Protein AF-A0A947J7M3-F1 (afdb_monomer)

Sequence (467 aa):
MDGGLQTAEGANPSGQKDSAFKQLNHLAPIAENAASSAPDEDNDAKPGGEIEKSFVCREAVLNHEQRVAGYEFRLNKAKRNRIRHSADTIHRLYDEVLVRNVLKMNIDRLLGHRMAFIPVSIYSLNNALIEQLPASNTVLVLECSEECTADLCKDAQSILPRLQALRNLGFRIGLSNYLEKPEMQPFLDLAEYMLIDVSDRPLPDITTEVNAISRNAFSKKLVAQDIESLEMLQVCKKLPFSFFQGSFVTRREKWEKPRADTGRLKVLEIMNQVRRNAEIAEIAALFRQDPILSYKILRYINSPAGGLSKPAATLEQALLILGQQQLYRWLTLLLFVSGNVEELDAALMENALVRARLTELLGTEKMGAAQKEDLFVTGMFSLLDVLLRVPMDQTLETLNLPEKVTQALIAREGPLAPYLELAIACEEFDAKKIAHLSSLLDLDVDRVNINHIDALVWAQNLDAAPA

Nearest PDB structures (foldseek):
  1gvf-assembly1_B-2  TM=5.377E-01  e=4.661E-01  Escherichia coli
  3t78-assembly1_A  TM=4.432E-01  e=7.867E-01  Mycobacterium tuberculosis
  1g4p-assembly2_B  TM=5.505E-01  e=4.161E+00  Bacillus subtilis
  7ebf-assembly1_A  TM=2.274E-01  e=1.532E+00  Candida albicans

Radius of gyration: 29.36 Å; Cα contacts (8 Å, |Δi|>4): 605; chains: 1; bounding box: 110×60×63 Å

Solvent-accessible surface area (backbone atoms only — not comparable to full-atom values): 26513 Å² total; per-residue (Å²): 140,85,83,83,89,86,87,85,88,85,87,84,90,72,76,72,64,62,58,58,54,56,54,53,49,73,76,56,73,83,79,86,88,80,93,85,80,85,84,80,87,86,88,81,90,65,94,77,70,77,81,68,87,76,62,75,26,60,46,59,28,20,34,85,71,34,42,75,44,25,34,36,50,40,57,43,64,74,59,50,66,64,48,73,85,48,59,66,69,56,53,34,52,52,40,49,53,45,50,52,49,50,57,74,50,52,52,66,80,59,28,84,93,24,32,40,36,36,67,39,54,82,79,39,72,83,42,71,66,63,77,71,44,64,30,73,52,25,28,46,25,34,66,31,46,78,70,46,43,54,51,50,56,72,45,34,86,62,50,51,60,51,53,51,52,45,40,75,67,44,30,42,34,23,37,27,58,74,69,97,46,84,75,43,46,69,58,57,72,65,32,47,33,40,38,40,77,52,58,98,54,60,66,70,59,56,52,50,52,52,51,52,46,47,73,80,44,74,85,50,42,27,30,41,28,58,33,68,40,67,69,55,47,60,53,46,67,76,42,89,46,50,29,44,25,48,64,35,72,81,50,82,66,87,66,57,83,63,77,87,42,71,50,34,52,52,46,47,54,51,46,40,41,53,64,68,66,53,55,66,70,60,56,45,54,59,35,69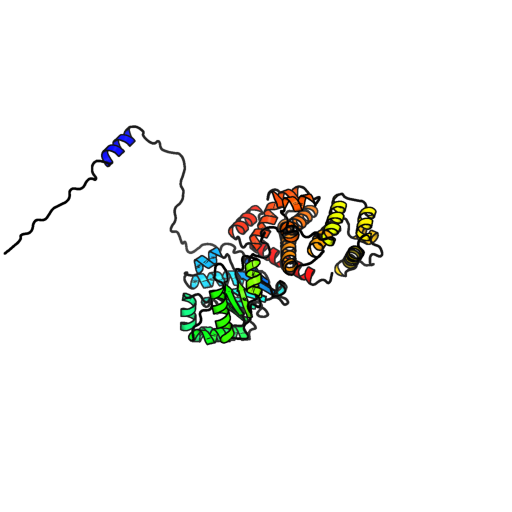,76,35,68,64,60,44,47,52,52,49,51,56,57,55,31,83,89,51,70,60,94,65,71,65,87,44,67,59,53,40,52,62,74,52,32,62,68,56,45,46,55,50,46,61,57,45,44,64,75,39,48,89,78,51,60,60,42,56,42,36,39,48,50,23,42,23,30,10,41,24,16,24,55,74,36,56,90,84,44,56,75,71,55,32,52,48,25,25,50,43,20,34,52,69,44,43,26,63,74,59,34,41,60,58,69,67,52,48,73,73,46,72,66,59,67,57,44,50,33,24,67,73,74,59,35,64,93,47,14,63,43,41,51,33,38,51,22,52,64,73,42,36,58,67,55,33,54,51,41,26,58,74,68,72,45,56,61,71,56,53,52,40,41,46,49,53,14,45,40,52,34,53,54,56,73,70,46,86,125

Structure (mmCIF, N/CA/C/O backbone):
data_AF-A0A947J7M3-F1
#
_entry.id   AF-A0A947J7M3-F1
#
loop_
_atom_site.group_PDB
_atom_site.id
_atom_site.type_symbol
_atom_site.label_atom_id
_atom_site.label_alt_id
_atom_site.label_comp_id
_atom_site.label_asym_id
_atom_site.label_entity_id
_atom_site.label_seq_id
_atom_site.pdbx_PDB_ins_code
_atom_site.Cartn_x
_atom_site.Cartn_y
_atom_site.Cartn_z
_atom_site.occupancy
_atom_site.B_iso_or_equiv
_atom_site.auth_seq_id
_atom_site.auth_comp_id
_atom_site.auth_asym_id
_atom_site.auth_atom_id
_atom_site.pdbx_PDB_model_num
ATOM 1 N N . MET A 1 1 ? 74.130 39.895 -31.427 1.00 34.66 1 MET A N 1
ATOM 2 C CA . MET A 1 1 ? 74.947 40.639 -30.447 1.00 34.66 1 MET A CA 1
ATOM 3 C C . MET A 1 1 ? 74.067 40.853 -29.222 1.00 34.66 1 MET A C 1
ATOM 5 O O . MET A 1 1 ? 73.549 41.937 -29.011 1.00 34.66 1 MET A O 1
ATOM 9 N N . ASP A 1 2 ? 73.544 39.776 -28.649 1.00 36.12 2 ASP A N 1
ATOM 10 C CA . ASP A 1 2 ? 74.189 38.845 -27.698 1.00 36.12 2 ASP A CA 1
ATOM 11 C C . ASP A 1 2 ? 73.878 39.300 -26.272 1.00 36.12 2 ASP A C 1
ATOM 13 O O . ASP A 1 2 ? 74.563 40.145 -25.707 1.00 36.12 2 ASP A O 1
ATOM 17 N N . GLY A 1 3 ? 72.788 38.753 -25.727 1.00 30.78 3 GLY A N 1
ATOM 18 C CA . GLY A 1 3 ? 72.405 38.866 -24.323 1.00 30.78 3 GLY A CA 1
ATOM 19 C C . GLY A 1 3 ? 72.544 37.497 -23.659 1.00 30.78 3 GLY A C 1
ATOM 20 O O . GLY A 1 3 ? 71.927 36.532 -24.107 1.00 30.78 3 GLY A O 1
ATOM 21 N N . GLY A 1 4 ? 73.405 37.415 -22.643 1.00 32.22 4 GLY A N 1
ATOM 22 C CA . GLY A 1 4 ? 73.742 36.192 -21.916 1.00 32.22 4 GLY A CA 1
ATOM 23 C C . GLY A 1 4 ? 72.782 35.850 -20.769 1.00 32.22 4 GLY A C 1
ATOM 24 O O . GLY A 1 4 ? 72.139 36.721 -20.188 1.00 32.22 4 GLY A O 1
ATOM 25 N N . LEU A 1 5 ? 72.736 34.551 -20.462 1.00 38.38 5 LEU A N 1
ATOM 26 C CA . LEU A 1 5 ? 72.040 33.894 -19.352 1.00 38.38 5 LEU A CA 1
ATOM 27 C C . LEU A 1 5 ? 72.527 34.352 -17.963 1.00 38.38 5 LEU A C 1
ATOM 29 O O . LEU A 1 5 ? 73.733 34.439 -17.738 1.00 38.38 5 LEU A O 1
ATOM 33 N N . GLN A 1 6 ? 71.603 34.432 -16.996 1.00 33.56 6 GLN A N 1
ATOM 34 C CA . GLN A 1 6 ? 71.867 34.100 -15.588 1.00 33.56 6 GLN A CA 1
ATOM 35 C C . GLN A 1 6 ? 70.590 33.598 -14.884 1.00 33.56 6 GLN A C 1
ATOM 37 O O . GLN A 1 6 ? 69.526 34.206 -14.968 1.00 33.56 6 GLN A O 1
ATOM 42 N N . THR A 1 7 ? 70.721 32.447 -14.228 1.00 32.91 7 THR A N 1
ATOM 43 C CA . THR A 1 7 ? 69.727 31.692 -13.449 1.00 32.91 7 THR A CA 1
ATOM 44 C C . THR A 1 7 ? 69.670 32.172 -11.993 1.00 32.91 7 THR A C 1
ATOM 46 O O . THR A 1 7 ? 70.715 32.479 -11.425 1.00 32.91 7 THR A O 1
ATOM 49 N N . ALA A 1 8 ? 68.488 32.170 -11.363 1.00 32.56 8 ALA A N 1
ATOM 50 C CA . ALA A 1 8 ? 68.306 32.440 -9.931 1.00 32.56 8 ALA A CA 1
ATOM 51 C C . ALA A 1 8 ? 67.658 31.233 -9.219 1.00 32.56 8 ALA A C 1
ATOM 53 O O . ALA A 1 8 ? 66.561 30.814 -9.586 1.00 32.56 8 ALA A O 1
ATOM 54 N N . GLU A 1 9 ? 68.348 30.687 -8.210 1.00 32.72 9 GLU A N 1
ATOM 55 C CA . GLU A 1 9 ? 67.874 29.658 -7.268 1.00 32.72 9 GLU A CA 1
ATOM 56 C C . GLU A 1 9 ? 67.122 30.292 -6.082 1.00 32.72 9 GLU A C 1
ATOM 58 O O . GLU A 1 9 ? 67.538 31.317 -5.540 1.00 32.72 9 GLU A O 1
ATOM 63 N N . GLY A 1 10 ? 66.017 29.662 -5.666 1.00 32.19 10 GLY A N 1
ATOM 64 C CA . GLY A 1 10 ? 65.198 30.056 -4.517 1.00 32.19 10 GLY A CA 1
ATOM 65 C C . GLY A 1 10 ? 65.577 29.327 -3.222 1.00 32.19 10 GLY A C 1
ATOM 66 O O . GLY A 1 10 ? 65.814 28.121 -3.221 1.00 32.19 10 GLY A O 1
ATOM 67 N N . ALA A 1 11 ? 65.586 30.062 -2.105 1.00 35.78 11 ALA A N 1
ATOM 68 C CA . ALA A 1 11 ? 65.775 29.546 -0.749 1.00 35.78 11 ALA A CA 1
ATOM 69 C C . ALA A 1 11 ? 64.429 29.192 -0.075 1.00 35.78 11 ALA A C 1
ATOM 71 O O . ALA A 1 11 ? 63.437 29.906 -0.216 1.00 35.78 11 ALA A O 1
ATOM 72 N N . ASN A 1 12 ? 64.415 28.083 0.669 1.00 38.25 12 ASN A N 1
ATOM 73 C CA . ASN A 1 12 ? 63.244 27.393 1.225 1.00 38.25 12 ASN A CA 1
ATOM 74 C C . ASN A 1 12 ? 62.977 27.786 2.707 1.00 38.25 12 ASN A C 1
ATOM 76 O O . ASN A 1 12 ? 63.902 27.665 3.513 1.00 38.25 12 ASN A O 1
ATOM 80 N N . PRO A 1 13 ? 61.760 28.210 3.126 1.00 37.44 13 PRO A N 1
ATOM 81 C CA . PRO A 1 13 ? 61.468 28.623 4.504 1.00 37.44 13 PRO A CA 1
ATOM 82 C C . PRO A 1 13 ? 60.629 27.586 5.289 1.00 37.44 13 PRO A C 1
ATOM 84 O O . PRO A 1 13 ? 59.524 27.886 5.741 1.00 37.44 13 PRO A O 1
ATOM 87 N N . SER A 1 14 ? 61.133 26.362 5.485 1.00 46.50 14 SER A N 1
ATOM 88 C CA . SER A 1 14 ? 60.433 25.307 6.256 1.00 46.50 14 SER A CA 1
ATOM 89 C C . SER A 1 14 ? 61.032 24.999 7.640 1.00 46.50 14 SER A C 1
ATOM 91 O O . SER A 1 14 ? 60.406 24.308 8.436 1.00 46.50 14 SER A O 1
ATOM 93 N N . GLY A 1 15 ? 62.199 25.554 7.991 1.00 42.94 15 GLY A N 1
ATOM 94 C CA . GLY A 1 15 ? 62.933 25.174 9.212 1.00 42.94 15 GLY A CA 1
ATOM 95 C C . GLY A 1 15 ? 62.513 25.849 10.530 1.00 42.94 15 GLY A C 1
ATOM 96 O O . GLY A 1 15 ? 62.915 25.389 11.594 1.00 42.94 15 GLY A O 1
ATOM 97 N N . GLN A 1 16 ? 61.722 26.929 10.509 1.00 41.03 16 GLN A N 1
ATOM 98 C CA . GLN A 1 16 ? 61.412 27.708 11.727 1.00 41.03 16 GLN A CA 1
ATOM 99 C C . GLN A 1 16 ? 60.113 27.303 12.452 1.00 41.03 16 GLN A C 1
ATOM 101 O O . GLN A 1 16 ? 59.972 27.609 13.634 1.00 41.03 16 GLN A O 1
ATOM 106 N N . LYS A 1 17 ? 59.181 26.587 11.803 1.00 41.88 17 LYS A N 1
ATOM 107 C CA . LYS A 1 17 ? 57.894 26.195 12.423 1.00 41.88 17 LYS A CA 1
ATOM 108 C C . LYS A 1 17 ? 57.988 24.947 13.314 1.00 41.88 17 LYS A C 1
ATOM 110 O O . LYS A 1 17 ? 57.304 24.886 14.332 1.00 41.88 17 LYS A O 1
ATOM 115 N N . ASP A 1 18 ? 58.890 24.014 13.006 1.00 48.72 18 ASP A N 1
ATOM 116 C CA . ASP A 1 18 ? 59.065 22.770 13.779 1.00 48.72 18 ASP A CA 1
ATOM 117 C C . ASP A 1 18 ? 59.689 22.986 15.165 1.00 48.72 18 ASP A C 1
ATOM 119 O O . ASP A 1 18 ? 59.408 22.249 16.112 1.00 48.72 18 ASP A O 1
ATOM 123 N N . SER A 1 19 ? 60.519 24.021 15.309 1.00 41.44 19 SER A N 1
ATOM 124 C CA . SER A 1 19 ? 61.147 24.384 16.586 1.00 41.44 19 SER A CA 1
ATOM 125 C C . SER A 1 19 ? 60.118 24.911 17.598 1.00 41.44 19 SER A C 1
ATOM 127 O O . SER A 1 19 ? 60.108 24.496 18.759 1.00 41.44 19 SER A O 1
ATOM 129 N N . ALA A 1 20 ? 59.182 25.748 17.136 1.00 41.03 20 ALA A N 1
ATOM 130 C CA . ALA A 1 20 ? 58.120 26.313 17.968 1.00 41.03 20 ALA A CA 1
ATOM 131 C C . ALA A 1 20 ? 57.122 25.241 18.451 1.00 41.03 20 ALA A C 1
ATOM 133 O O . ALA A 1 20 ? 56.674 25.281 19.597 1.00 41.03 20 ALA A O 1
ATOM 134 N N . PHE A 1 21 ? 56.823 24.242 17.612 1.00 42.09 21 PHE A N 1
ATOM 135 C CA . PHE A 1 21 ? 55.909 23.148 17.961 1.00 42.09 21 PHE A CA 1
ATOM 136 C C . PHE A 1 21 ? 56.509 22.191 19.006 1.00 42.09 21 PHE A C 1
ATOM 138 O O . PHE A 1 21 ? 55.826 21.770 19.940 1.00 42.09 21 PHE A O 1
ATOM 145 N N . LYS A 1 22 ? 57.817 21.906 18.921 1.00 46.06 22 LYS A N 1
ATOM 146 C CA . LYS A 1 22 ? 58.526 21.084 19.919 1.00 46.06 22 LYS A CA 1
ATOM 147 C C . LYS A 1 22 ? 58.648 21.770 21.284 1.00 46.06 22 LYS A C 1
ATOM 149 O O . LYS A 1 22 ? 58.58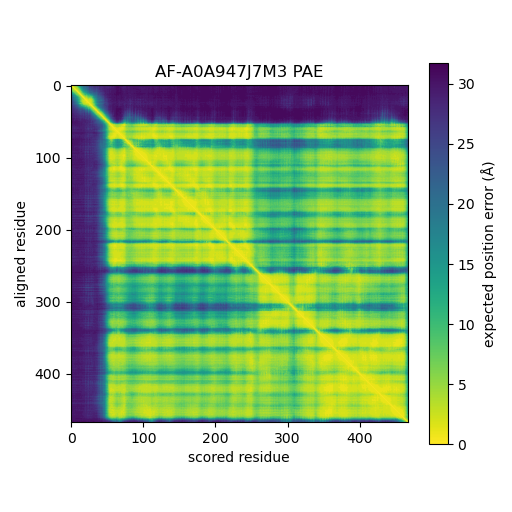7 21.087 22.302 1.00 46.06 22 LYS A O 1
ATOM 154 N N . GLN A 1 23 ? 58.763 23.101 21.322 1.00 39.84 23 GLN A N 1
ATOM 155 C CA . GLN A 1 23 ? 58.749 23.867 22.576 1.00 39.84 23 GLN A CA 1
ATOM 156 C C . GLN A 1 23 ? 57.371 23.880 23.255 1.00 39.84 23 GLN A C 1
ATOM 158 O O . GLN A 1 23 ? 57.304 23.766 24.477 1.00 39.84 23 GLN A O 1
ATOM 163 N N . LEU A 1 24 ? 56.278 23.951 22.488 1.00 38.31 24 LEU A N 1
ATOM 164 C CA . LEU A 1 24 ? 54.909 23.890 23.020 1.00 38.31 24 LEU A CA 1
ATOM 165 C C . LEU A 1 24 ? 54.587 22.529 23.659 1.00 38.31 24 LEU A C 1
ATOM 167 O O . LEU A 1 24 ? 53.987 22.482 24.730 1.00 38.31 24 LEU A O 1
ATOM 171 N N . ASN A 1 25 ? 55.057 21.433 23.060 1.00 41.84 25 ASN A N 1
ATOM 172 C CA . ASN A 1 25 ? 54.782 20.078 23.551 1.00 41.84 25 ASN A CA 1
ATOM 173 C C . ASN A 1 25 ? 55.577 19.709 24.825 1.00 41.84 25 ASN A C 1
ATOM 175 O O . ASN A 1 25 ? 55.186 18.823 25.577 1.00 41.84 25 ASN A O 1
ATOM 179 N N . HIS A 1 26 ? 56.684 20.408 25.097 1.00 43.03 26 HIS A N 1
ATOM 180 C CA . HIS A 1 26 ? 57.476 20.230 26.320 1.00 43.03 26 HIS A CA 1
ATOM 181 C C . HIS A 1 26 ? 56.909 21.026 27.516 1.00 43.03 26 HIS A C 1
ATOM 183 O O . HIS A 1 26 ? 57.218 20.718 28.668 1.00 43.03 26 HIS A O 1
ATOM 189 N N . LEU A 1 27 ? 56.090 22.054 27.260 1.00 35.81 27 LEU A N 1
ATOM 190 C CA . LEU A 1 27 ? 55.479 22.909 28.288 1.00 35.81 27 LEU A CA 1
ATOM 191 C C . LEU A 1 27 ? 54.105 22.402 28.763 1.00 35.81 27 LEU A C 1
ATOM 193 O O . LEU A 1 27 ? 53.664 22.784 29.845 1.00 35.81 27 LEU A O 1
ATOM 197 N N . ALA A 1 28 ? 53.453 21.527 27.992 1.00 30.20 28 ALA A N 1
ATOM 198 C CA . ALA A 1 28 ? 52.185 20.893 28.347 1.00 30.20 28 ALA A CA 1
ATOM 199 C C . ALA A 1 28 ? 52.112 19.471 27.752 1.00 30.20 28 ALA A C 1
ATOM 201 O O . ALA A 1 28 ? 51.583 19.296 26.654 1.00 30.20 28 ALA A O 1
ATOM 202 N N . PRO A 1 29 ? 52.654 18.448 28.439 1.00 34.25 29 PRO A N 1
ATOM 203 C CA . PRO A 1 29 ? 52.571 17.072 27.964 1.00 34.25 29 PRO A CA 1
ATOM 204 C C . PRO A 1 29 ? 51.113 16.593 28.011 1.00 34.25 29 PRO A C 1
ATOM 206 O O . PRO A 1 29 ? 50.481 16.596 29.067 1.00 34.25 29 PRO A O 1
ATOM 209 N N . ILE A 1 30 ? 50.569 16.193 26.862 1.00 36.91 30 ILE A N 1
ATOM 210 C CA . ILE A 1 30 ? 49.217 15.632 26.762 1.00 36.91 30 ILE A CA 1
ATOM 211 C C . ILE A 1 30 ? 49.266 14.188 27.279 1.00 36.91 30 ILE A C 1
ATOM 213 O O . ILE A 1 30 ? 49.978 13.351 26.730 1.00 36.91 30 ILE A O 1
ATOM 217 N N . ALA A 1 31 ? 48.549 13.922 28.372 1.00 33.62 31 ALA A N 1
ATOM 218 C CA . ALA A 1 31 ? 48.483 12.621 29.030 1.00 33.62 31 ALA A CA 1
ATOM 219 C C . ALA A 1 31 ? 47.639 11.605 28.234 1.00 33.62 31 ALA A C 1
ATOM 221 O O . ALA A 1 31 ? 46.596 11.946 27.677 1.00 33.62 31 ALA A O 1
ATOM 222 N N . GLU A 1 32 ? 48.097 10.352 28.218 1.00 34.38 32 GLU A N 1
ATOM 223 C CA . GLU A 1 32 ? 47.429 9.199 27.609 1.00 34.38 32 GLU A CA 1
ATOM 224 C C . GLU A 1 32 ? 46.140 8.790 28.354 1.00 34.38 32 GLU A C 1
ATOM 226 O O . GLU A 1 32 ? 46.065 8.840 29.581 1.00 34.38 32 GLU A O 1
ATOM 231 N N . ASN A 1 33 ? 45.180 8.289 27.565 1.00 33.09 33 ASN A N 1
ATOM 232 C CA . ASN A 1 33 ? 43.893 7.659 27.899 1.00 33.09 33 ASN A CA 1
ATOM 233 C C . ASN A 1 33 ? 42.703 8.555 28.298 1.00 33.09 33 ASN A C 1
ATOM 235 O O . ASN A 1 33 ? 42.349 8.686 29.467 1.00 33.09 33 ASN A O 1
ATOM 239 N N . ALA A 1 34 ? 41.952 8.983 27.276 1.00 25.12 34 ALA A N 1
ATOM 240 C CA . ALA A 1 34 ? 40.486 8.967 27.272 1.00 25.12 34 ALA A CA 1
ATOM 241 C C . ALA A 1 34 ? 39.974 8.788 25.826 1.00 25.12 34 ALA A C 1
ATOM 243 O O . ALA A 1 34 ? 40.543 9.327 24.882 1.00 25.12 34 ALA A O 1
ATOM 244 N N . ALA A 1 35 ? 38.930 7.977 25.665 1.00 30.61 35 ALA A N 1
ATOM 245 C CA . ALA A 1 35 ? 38.387 7.483 24.403 1.00 30.61 35 ALA A CA 1
ATOM 246 C C . ALA A 1 35 ? 37.882 8.568 23.428 1.00 30.61 35 ALA A C 1
ATOM 248 O O . ALA A 1 35 ? 37.194 9.497 23.841 1.00 30.61 35 ALA A O 1
ATOM 249 N N . SER A 1 36 ? 38.138 8.374 22.126 1.00 26.16 36 SER A N 1
ATOM 250 C CA . SER A 1 36 ? 37.303 8.835 21.001 1.00 26.16 36 SER A CA 1
ATOM 251 C C . SER A 1 36 ? 37.910 8.346 19.678 1.00 26.16 36 SER A C 1
ATOM 253 O O . SER A 1 36 ? 38.802 8.988 19.129 1.00 26.16 36 SER A O 1
ATOM 255 N N . SER A 1 37 ? 37.427 7.222 19.148 1.00 27.56 37 SER A N 1
ATOM 256 C CA . SER A 1 37 ? 37.727 6.781 17.781 1.00 27.56 37 SER A CA 1
ATOM 257 C C . SER A 1 37 ? 36.439 6.764 16.959 1.00 27.56 37 SER A C 1
ATOM 259 O O . SER A 1 37 ? 35.605 5.870 17.114 1.00 27.56 37 SER A O 1
ATOM 261 N N . ALA A 1 38 ? 36.286 7.761 16.089 1.00 32.31 38 ALA A N 1
ATOM 262 C CA . ALA A 1 38 ? 35.505 7.606 14.868 1.00 32.31 38 ALA A CA 1
ATOM 263 C C . ALA A 1 38 ? 36.170 6.522 13.995 1.00 32.31 38 ALA A C 1
ATOM 265 O O . ALA A 1 38 ? 37.400 6.427 14.027 1.00 32.31 38 ALA A O 1
ATOM 266 N N . PRO A 1 39 ? 35.423 5.725 13.214 1.00 29.64 39 PRO A N 1
ATOM 267 C CA . PRO A 1 39 ? 36.028 4.978 12.122 1.00 29.64 39 PRO A CA 1
ATOM 268 C C . PRO A 1 39 ? 35.688 5.623 10.779 1.00 29.64 39 PRO A C 1
ATOM 270 O O . PRO A 1 39 ? 34.519 5.719 10.398 1.00 29.64 39 PRO A O 1
ATOM 273 N N . ASP A 1 40 ? 36.757 6.038 10.103 1.00 25.69 40 ASP A N 1
ATOM 274 C CA . ASP A 1 40 ? 36.835 6.306 8.674 1.00 25.69 40 ASP A CA 1
ATOM 275 C C . ASP A 1 40 ? 36.565 5.049 7.835 1.00 25.69 40 ASP A C 1
ATOM 277 O O . ASP A 1 40 ? 36.616 3.907 8.299 1.00 25.69 40 ASP A O 1
ATOM 281 N N . GLU A 1 41 ? 36.272 5.338 6.575 1.00 29.97 41 GLU A N 1
ATOM 282 C CA . GLU A 1 41 ? 36.008 4.447 5.462 1.00 29.97 41 GLU A CA 1
ATOM 283 C C . GLU A 1 41 ? 37.165 3.486 5.121 1.00 29.97 41 GLU A C 1
ATOM 285 O O . GLU A 1 41 ? 38.346 3.777 5.296 1.00 29.97 41 GLU A O 1
ATOM 290 N N . ASP A 1 42 ? 36.740 2.395 4.481 1.00 28.05 42 ASP A N 1
ATOM 291 C CA . ASP A 1 42 ? 37.435 1.587 3.477 1.00 28.05 42 ASP A CA 1
ATOM 292 C C . ASP A 1 42 ? 38.031 0.219 3.881 1.00 28.05 42 ASP A C 1
ATOM 294 O O . ASP A 1 42 ? 38.852 0.065 4.781 1.00 28.05 42 ASP A O 1
ATOM 298 N N . ASN A 1 43 ? 37.611 -0.769 3.082 1.00 28.44 43 ASN A N 1
ATOM 299 C CA . ASN A 1 43 ? 38.066 -2.156 2.949 1.00 28.44 43 ASN A CA 1
ATOM 300 C C . ASN A 1 43 ? 37.799 -3.186 4.072 1.00 28.44 43 ASN A C 1
ATOM 302 O O . ASN A 1 43 ? 38.627 -3.432 4.942 1.00 28.44 43 ASN A O 1
ATOM 306 N N . ASP A 1 44 ? 36.697 -3.934 3.916 1.00 25.27 44 ASP A N 1
ATOM 307 C CA . ASP A 1 44 ? 36.765 -5.404 3.954 1.00 25.27 44 ASP A CA 1
ATOM 308 C C . ASP A 1 44 ? 35.537 -6.021 3.256 1.00 25.27 44 ASP A C 1
ATOM 310 O O . ASP A 1 44 ? 34.539 -6.422 3.863 1.00 25.27 44 ASP A O 1
ATOM 314 N N . ALA A 1 45 ? 35.606 -6.106 1.925 1.00 32.38 45 ALA A N 1
ATOM 315 C CA . ALA A 1 45 ? 34.755 -7.004 1.156 1.00 32.38 45 ALA A CA 1
ATOM 316 C C . ALA A 1 45 ? 35.188 -8.454 1.431 1.00 32.38 45 ALA A C 1
ATOM 318 O O . ALA A 1 45 ? 35.945 -9.059 0.673 1.00 32.38 45 ALA A O 1
ATOM 319 N N . LYS A 1 46 ? 34.696 -9.032 2.531 1.00 24.39 46 LYS A N 1
ATOM 320 C CA . LYS A 1 46 ? 34.714 -10.486 2.722 1.00 24.39 46 LYS A CA 1
ATOM 321 C C . LYS A 1 46 ? 33.668 -11.126 1.800 1.00 24.39 46 LYS A C 1
ATOM 323 O O . LYS A 1 46 ? 32.488 -10.782 1.903 1.00 24.39 46 LYS A O 1
ATOM 328 N N . PRO A 1 47 ? 34.039 -12.089 0.937 1.00 31.20 47 PRO A N 1
ATOM 329 C CA . PRO A 1 47 ? 33.074 -12.870 0.177 1.00 31.20 47 PRO A CA 1
ATOM 330 C C . PRO A 1 47 ? 32.460 -13.909 1.122 1.00 31.20 47 PRO A C 1
ATOM 332 O O . PRO A 1 47 ? 32.974 -15.012 1.285 1.00 31.20 47 PRO A O 1
ATOM 335 N N . GLY A 1 48 ? 31.398 -13.516 1.822 1.00 29.69 48 GLY A N 1
ATOM 336 C CA . GLY A 1 48 ? 30.711 -14.388 2.777 1.00 29.69 48 GLY A CA 1
ATOM 337 C C . GLY A 1 48 ? 29.736 -13.683 3.718 1.00 29.69 48 GLY A C 1
ATOM 338 O O . GLY A 1 48 ? 29.507 -14.178 4.815 1.00 29.69 48 GLY A O 1
ATOM 339 N N . GLY A 1 49 ? 29.195 -12.523 3.336 1.00 28.14 49 GLY A N 1
ATOM 340 C CA . GLY A 1 49 ? 28.122 -11.883 4.094 1.00 28.14 49 GLY A CA 1
ATOM 341 C C . GLY A 1 49 ? 26.812 -12.628 3.866 1.00 28.14 49 GLY A C 1
ATOM 342 O O . GLY A 1 49 ? 26.374 -12.753 2.722 1.00 28.14 49 GLY A O 1
ATOM 343 N N . GLU A 1 50 ? 26.202 -13.133 4.939 1.00 31.52 50 GLU A N 1
ATOM 344 C CA . GLU A 1 50 ? 24.804 -13.564 4.931 1.00 31.52 50 GLU A CA 1
ATOM 345 C C . GLU A 1 50 ? 23.968 -12.503 4.209 1.00 31.52 50 GLU A C 1
ATOM 347 O O . GLU A 1 50 ? 24.108 -11.308 4.474 1.00 31.52 50 GLU A O 1
ATOM 352 N N . ILE A 1 51 ? 23.133 -12.932 3.261 1.00 42.44 51 ILE A N 1
ATOM 353 C CA . ILE A 1 51 ? 22.167 -12.060 2.595 1.00 42.44 51 ILE A CA 1
ATOM 354 C C . ILE A 1 51 ? 21.308 -11.456 3.711 1.00 42.44 51 ILE A C 1
ATOM 356 O O . ILE A 1 51 ? 20.434 -12.139 4.244 1.00 42.44 51 ILE A O 1
ATOM 360 N N . GLU A 1 52 ? 21.599 -10.212 4.108 1.00 49.38 52 GLU A N 1
ATOM 361 C CA . GLU A 1 52 ? 20.789 -9.443 5.054 1.00 49.38 52 GLU A CA 1
ATOM 362 C C . GLU A 1 52 ? 19.317 -9.655 4.699 1.00 49.38 52 GLU A C 1
ATOM 364 O O . GLU A 1 52 ? 18.941 -9.461 3.539 1.00 49.38 52 GLU A O 1
ATOM 369 N N . LYS A 1 53 ? 18.499 -10.058 5.681 1.00 60.31 53 LYS A N 1
ATOM 370 C CA . LYS A 1 53 ? 17.048 -10.229 5.532 1.00 60.31 53 LYS A CA 1
ATOM 371 C C . LYS A 1 53 ? 16.465 -8.988 4.849 1.00 60.31 53 LYS A C 1
ATOM 373 O O . LYS A 1 53 ? 16.340 -7.928 5.459 1.00 60.31 53 LYS A O 1
ATOM 378 N N . SER A 1 54 ? 16.201 -9.095 3.549 1.00 70.19 54 SER A N 1
ATOM 379 C CA . SER A 1 54 ? 15.871 -7.938 2.723 1.00 70.19 54 SER A CA 1
ATOM 380 C C . SER A 1 54 ? 14.369 -7.696 2.755 1.00 70.19 54 SER A C 1
ATOM 382 O O . SER A 1 54 ? 13.587 -8.566 2.381 1.00 70.19 54 SER A O 1
ATOM 384 N N . PHE A 1 55 ? 13.965 -6.496 3.157 1.00 79.00 55 PHE A N 1
ATOM 385 C CA . PHE A 1 55 ? 12.575 -6.055 3.089 1.00 79.00 55 PHE A CA 1
ATOM 386 C C . PHE A 1 55 ? 12.185 -5.714 1.642 1.00 79.00 55 PHE A C 1
ATOM 388 O O . PHE A 1 55 ? 13.000 -5.127 0.918 1.00 79.00 55 PHE A O 1
ATOM 395 N N . VAL A 1 56 ? 10.969 -6.081 1.218 1.00 84.31 56 VAL A N 1
ATOM 396 C CA . VAL A 1 56 ? 10.432 -5.655 -0.085 1.00 84.31 56 VAL A CA 1
ATOM 397 C C . VAL A 1 56 ? 9.517 -4.467 0.134 1.00 84.31 56 VAL A C 1
ATOM 399 O O . VAL A 1 56 ? 8.510 -4.527 0.828 1.00 84.31 56 VAL A O 1
ATOM 402 N N . CYS A 1 57 ? 9.896 -3.383 -0.509 1.00 82.44 57 CYS A N 1
ATOM 403 C CA . CYS A 1 57 ? 9.193 -2.124 -0.562 1.00 82.44 57 CYS A CA 1
ATOM 404 C C . CYS A 1 57 ? 8.078 -2.204 -1.610 1.00 82.44 57 CYS A C 1
ATOM 406 O O . CYS A 1 57 ? 8.300 -2.743 -2.696 1.00 82.44 57 CYS A O 1
ATOM 408 N N . ARG A 1 58 ? 6.898 -1.657 -1.298 1.00 84.94 58 ARG A N 1
ATOM 409 C CA . ARG A 1 58 ? 5.733 -1.637 -2.194 1.00 84.94 58 ARG A CA 1
ATOM 410 C C . ARG A 1 58 ? 5.129 -0.245 -2.347 1.00 84.94 58 ARG A C 1
ATOM 412 O O . ARG A 1 58 ? 4.590 0.310 -1.391 1.00 84.94 58 ARG A O 1
ATOM 419 N N . GLU A 1 59 ? 5.133 0.289 -3.556 1.00 87.44 59 GLU A N 1
ATOM 420 C CA . GLU A 1 59 ? 4.570 1.611 -3.840 1.00 87.44 59 GLU A CA 1
ATOM 421 C C . GLU A 1 59 ? 3.276 1.490 -4.635 1.00 87.44 59 GLU A C 1
ATOM 423 O O . GLU A 1 59 ? 3.206 0.724 -5.592 1.00 87.44 59 GLU A O 1
ATOM 428 N N . ALA A 1 60 ? 2.229 2.203 -4.214 1.00 90.25 60 ALA A N 1
ATOM 429 C CA . ALA A 1 60 ? 0.945 2.161 -4.900 1.00 90.25 60 ALA A CA 1
ATOM 430 C C . ALA A 1 60 ? 1.038 2.879 -6.252 1.00 90.25 60 ALA A C 1
ATOM 432 O O . ALA A 1 60 ? 1.562 3.986 -6.352 1.00 90.25 60 ALA A O 1
ATOM 433 N N . VAL A 1 61 ? 0.475 2.249 -7.277 1.00 93.38 61 VAL A N 1
ATOM 434 C CA . VAL A 1 61 ? 0.304 2.826 -8.608 1.00 93.38 61 VAL A CA 1
ATOM 435 C C . VAL A 1 61 ? -1.176 3.141 -8.776 1.00 93.38 61 VAL A C 1
ATOM 437 O O . VAL A 1 61 ? -2.012 2.235 -8.790 1.00 93.38 61 VAL A O 1
ATOM 440 N N . LEU A 1 62 ? -1.511 4.424 -8.868 1.00 93.69 62 LEU A N 1
ATOM 441 C CA . LEU A 1 62 ? -2.881 4.917 -8.964 1.00 93.69 62 LEU A CA 1
ATOM 442 C C . LEU A 1 62 ? -3.311 5.083 -10.423 1.00 93.69 62 LEU A C 1
ATOM 444 O O . LEU A 1 62 ? -2.490 5.412 -11.277 1.00 93.69 62 LEU A O 1
ATOM 448 N N . ASN A 1 63 ? -4.597 4.889 -10.713 1.00 93.31 63 ASN A N 1
ATOM 449 C CA . ASN A 1 63 ? -5.198 5.266 -11.995 1.00 93.31 63 ASN A CA 1
ATOM 450 C C . ASN A 1 63 ? -5.641 6.744 -12.013 1.00 93.31 63 ASN A C 1
ATOM 452 O O . ASN A 1 63 ? -5.413 7.497 -11.065 1.00 93.31 63 ASN A O 1
ATOM 456 N N . HIS A 1 64 ? -6.298 7.163 -13.096 1.00 89.50 64 HIS A N 1
ATOM 457 C CA . HIS A 1 64 ? -6.789 8.534 -13.258 1.00 89.50 64 HIS A CA 1
ATOM 458 C C . HIS A 1 64 ? -7.867 8.935 -12.236 1.00 89.50 64 HIS A C 1
ATOM 460 O O . HIS A 1 64 ? -7.941 10.102 -11.848 1.00 89.50 64 HIS A O 1
ATOM 466 N N . GLU A 1 65 ? -8.645 7.967 -11.745 1.00 87.44 65 GLU A N 1
ATOM 467 C CA . GLU A 1 65 ? -9.610 8.133 -10.651 1.00 87.44 65 GLU A CA 1
ATOM 468 C C . GLU A 1 65 ? -8.958 8.055 -9.256 1.00 87.44 65 GLU A C 1
ATOM 470 O O . GLU A 1 65 ? -9.670 7.983 -8.257 1.00 87.44 65 GLU A O 1
ATOM 475 N N . GLN A 1 66 ? -7.619 8.044 -9.182 1.00 86.06 66 GLN A N 1
ATOM 476 C CA . GLN A 1 66 ? -6.818 7.961 -7.954 1.00 86.06 66 GLN A CA 1
ATOM 477 C C . GLN A 1 66 ? -7.095 6.706 -7.108 1.00 86.06 66 GLN A C 1
ATOM 479 O O . GLN A 1 66 ? -6.839 6.669 -5.907 1.00 86.06 66 GLN A O 1
ATOM 484 N N . ARG A 1 67 ? -7.579 5.638 -7.747 1.00 87.50 67 ARG A N 1
ATOM 485 C CA . ARG A 1 67 ? -7.722 4.310 -7.145 1.00 87.50 67 ARG A CA 1
ATOM 486 C C . ARG A 1 67 ? -6.472 3.488 -7.394 1.00 87.50 67 ARG A C 1
ATOM 488 O O . ARG A 1 67 ? -5.845 3.606 -8.447 1.00 87.50 67 ARG A O 1
ATOM 495 N N . VAL A 1 68 ? -6.138 2.611 -6.453 1.00 89.75 68 VAL A N 1
ATOM 496 C CA . VAL A 1 68 ? -4.982 1.722 -6.585 1.00 89.75 68 VAL A CA 1
ATOM 497 C C . VAL A 1 68 ? -5.215 0.730 -7.726 1.00 89.75 68 VAL A C 1
ATOM 499 O O . VAL A 1 68 ? -6.052 -0.168 -7.642 1.00 89.75 68 VAL A O 1
ATOM 502 N N . ALA A 1 69 ? -4.453 0.899 -8.803 1.00 93.00 69 ALA A N 1
ATOM 503 C CA . ALA A 1 69 ? -4.463 0.052 -9.990 1.00 93.00 69 ALA A CA 1
ATOM 504 C C . ALA A 1 69 ? -3.379 -1.030 -9.956 1.00 93.00 69 ALA A C 1
ATOM 506 O O . ALA A 1 69 ? -3.410 -1.973 -10.746 1.00 93.00 69 ALA A O 1
ATOM 507 N N . GLY A 1 70 ? -2.402 -0.897 -9.066 1.00 93.62 70 GLY A N 1
ATOM 508 C CA . GLY A 1 70 ? -1.288 -1.817 -8.949 1.00 93.62 70 GLY A CA 1
ATOM 509 C C . GLY A 1 70 ? -0.313 -1.412 -7.861 1.00 93.62 70 GLY A C 1
ATOM 510 O O . GLY A 1 70 ? -0.517 -0.419 -7.164 1.00 93.62 70 GLY A O 1
ATOM 511 N N . TYR A 1 71 ? 0.761 -2.180 -7.756 1.00 92.81 71 TYR A N 1
ATOM 512 C CA . TYR A 1 71 ? 1.885 -1.890 -6.884 1.00 92.81 71 TYR A CA 1
ATOM 513 C C . TYR A 1 71 ? 3.190 -2.130 -7.619 1.00 92.81 71 TYR A C 1
ATOM 515 O O . TYR A 1 71 ? 3.308 -3.100 -8.367 1.00 92.81 71 TYR A O 1
ATOM 523 N N . GLU A 1 72 ? 4.181 -1.286 -7.373 1.00 93.06 72 GLU A N 1
ATOM 524 C CA . GLU A 1 72 ? 5.559 -1.587 -7.727 1.00 93.06 72 GLU A CA 1
ATOM 525 C C . GLU A 1 72 ? 6.290 -2.196 -6.537 1.00 93.06 72 GLU A C 1
ATOM 527 O O . GLU A 1 72 ? 6.263 -1.638 -5.441 1.00 93.06 72 GLU A O 1
ATOM 532 N N . PHE A 1 73 ? 6.959 -3.325 -6.762 1.00 91.81 73 PHE A N 1
ATOM 533 C CA . PHE A 1 73 ? 7.760 -4.016 -5.758 1.00 91.81 73 PHE A CA 1
ATOM 534 C C . PHE A 1 73 ? 9.239 -3.748 -6.003 1.00 91.81 73 PHE A C 1
ATOM 536 O O . PHE A 1 73 ? 9.751 -4.012 -7.087 1.00 91.81 73 PHE A O 1
ATOM 543 N N . ARG A 1 74 ? 9.950 -3.253 -4.992 1.00 87.25 74 ARG A N 1
ATOM 544 C CA . ARG A 1 74 ? 11.386 -2.949 -5.064 1.00 87.25 74 ARG A CA 1
ATOM 545 C C . ARG A 1 74 ? 12.089 -3.437 -3.804 1.00 87.25 74 ARG A C 1
ATOM 547 O O . ARG A 1 74 ? 11.465 -3.585 -2.760 1.00 87.25 74 ARG A O 1
ATOM 554 N N . LEU A 1 75 ? 13.406 -3.608 -3.849 1.00 83.31 75 LEU A N 1
ATOM 555 C CA . LEU A 1 75 ? 14.202 -3.575 -2.615 1.00 83.31 75 LEU A CA 1
ATOM 556 C C . LEU A 1 75 ? 14.636 -2.128 -2.343 1.00 83.31 75 LEU A C 1
ATOM 558 O O . LEU A 1 75 ? 14.519 -1.264 -3.211 1.00 83.31 75 LEU A O 1
ATOM 562 N N . ASN A 1 76 ? 15.169 -1.866 -1.149 1.00 72.69 76 ASN A N 1
ATOM 563 C CA . ASN A 1 76 ? 15.614 -0.542 -0.690 1.00 72.69 76 ASN A CA 1
ATOM 564 C C . ASN A 1 76 ? 16.214 0.362 -1.804 1.00 72.69 76 ASN A C 1
ATOM 566 O O . ASN A 1 76 ? 17.220 0.002 -2.429 1.00 72.69 76 ASN A O 1
ATOM 570 N N . LYS A 1 77 ? 15.642 1.569 -1.985 1.00 63.03 77 LYS A N 1
ATOM 571 C CA . LYS A 1 77 ? 16.056 2.593 -2.973 1.00 63.03 77 LYS A CA 1
ATOM 572 C C . LYS A 1 77 ? 17.539 2.976 -2.829 1.00 63.03 77 LYS A C 1
ATOM 574 O O . LYS A 1 77 ? 18.237 3.112 -3.830 1.00 63.03 77 LYS A O 1
ATOM 579 N N . ALA A 1 78 ? 18.067 3.033 -1.602 1.00 62.03 78 ALA A N 1
ATOM 580 C CA . ALA A 1 78 ? 19.485 3.307 -1.350 1.00 62.03 78 ALA A CA 1
ATOM 581 C C . ALA A 1 78 ? 20.413 2.180 -1.837 1.00 62.03 78 ALA A C 1
ATOM 583 O O . ALA A 1 78 ? 21.517 2.456 -2.307 1.00 62.03 78 ALA A O 1
ATOM 584 N N . LYS A 1 79 ? 19.976 0.912 -1.756 1.00 64.56 79 LYS A N 1
ATOM 585 C CA . LYS A 1 79 ? 20.726 -0.218 -2.328 1.00 64.56 79 LYS A CA 1
ATOM 586 C C . LYS A 1 79 ? 20.654 -0.179 -3.859 1.00 64.56 79 LYS A C 1
ATOM 588 O O . LYS A 1 79 ? 21.691 -0.306 -4.494 1.00 64.56 79 LYS A O 1
ATOM 593 N N . ARG A 1 80 ? 19.485 0.113 -4.448 1.00 63.81 80 ARG A N 1
ATOM 594 C CA . ARG A 1 80 ? 19.318 0.245 -5.911 1.00 63.81 80 ARG A CA 1
ATOM 595 C C . ARG A 1 80 ? 20.221 1.327 -6.515 1.00 63.81 80 ARG A C 1
ATOM 597 O O . ARG A 1 80 ? 20.935 1.049 -7.471 1.00 63.81 80 ARG A O 1
ATOM 604 N N . ASN A 1 81 ? 20.259 2.524 -5.925 1.00 62.19 81 ASN A N 1
ATOM 605 C CA . ASN A 1 81 ? 21.082 3.625 -6.443 1.00 62.19 81 ASN A CA 1
ATOM 606 C C . ASN A 1 81 ? 22.586 3.312 -6.413 1.00 62.19 81 ASN A C 1
ATOM 608 O O . ASN A 1 81 ? 23.309 3.723 -7.315 1.00 62.19 81 ASN A O 1
ATOM 612 N N . ARG A 1 82 ? 23.057 2.554 -5.413 1.00 63.53 82 ARG A N 1
ATOM 613 C CA . ARG A 1 82 ? 24.452 2.079 -5.350 1.00 63.53 82 ARG A CA 1
ATOM 614 C C . ARG A 1 82 ? 24.749 1.000 -6.390 1.00 63.53 82 ARG A C 1
ATOM 616 O O . ARG A 1 82 ? 25.866 0.923 -6.887 1.00 63.53 82 ARG A O 1
ATOM 623 N N . ILE A 1 83 ? 23.748 0.188 -6.723 1.00 66.75 83 ILE A N 1
ATOM 624 C CA . ILE A 1 83 ? 23.884 -0.919 -7.674 1.00 66.75 83 ILE A CA 1
ATOM 625 C C . ILE A 1 83 ? 23.874 -0.430 -9.128 1.00 66.75 83 ILE A C 1
ATOM 627 O O . ILE A 1 83 ? 24.396 -1.130 -9.978 1.00 66.75 83 ILE A O 1
ATOM 631 N N . ARG A 1 84 ? 23.384 0.784 -9.423 1.00 64.31 84 ARG A N 1
ATOM 632 C CA . ARG A 1 84 ? 23.310 1.316 -10.800 1.00 64.31 84 ARG A CA 1
ATOM 633 C C . ARG A 1 84 ? 24.614 1.242 -11.605 1.00 64.31 84 ARG A C 1
ATOM 635 O O . ARG A 1 84 ? 24.521 1.033 -12.801 1.00 64.31 84 ARG A O 1
ATOM 642 N N . HIS A 1 85 ? 25.773 1.377 -10.955 1.00 67.56 85 HIS A N 1
ATOM 643 C CA . HIS A 1 85 ? 27.102 1.315 -11.591 1.00 67.56 85 HIS A CA 1
ATOM 644 C C . HIS A 1 85 ? 27.900 0.071 -11.152 1.00 67.56 85 HIS A C 1
ATOM 646 O O . HIS A 1 85 ? 29.130 0.076 -11.114 1.00 67.56 85 HIS A O 1
ATOM 652 N N . SER A 1 86 ? 27.208 -0.970 -10.687 1.00 72.25 86 SER A N 1
ATOM 653 C CA . SER A 1 86 ? 27.824 -2.201 -10.188 1.00 72.25 86 SER A CA 1
ATOM 654 C C . SER A 1 86 ? 27.911 -3.271 -11.276 1.00 72.25 86 SER A C 1
ATOM 656 O O . SER A 1 86 ? 27.216 -3.220 -12.281 1.00 72.25 86 SER A O 1
ATOM 658 N N . ALA A 1 87 ? 28.748 -4.287 -11.057 1.00 78.56 87 ALA A N 1
ATOM 659 C CA . ALA A 1 87 ? 28.877 -5.410 -11.985 1.00 78.56 87 ALA A CA 1
ATOM 660 C C . ALA A 1 87 ? 27.559 -6.195 -12.157 1.00 78.56 87 ALA A C 1
ATOM 662 O O . ALA A 1 87 ? 26.790 -6.342 -11.203 1.00 78.56 87 ALA A O 1
ATOM 663 N N . ASP A 1 88 ? 27.358 -6.819 -13.322 1.00 81.56 88 ASP A N 1
ATOM 664 C CA . ASP A 1 88 ? 26.158 -7.601 -13.679 1.00 81.56 88 ASP A CA 1
ATOM 665 C C . ASP A 1 88 ? 25.766 -8.654 -12.632 1.00 81.56 88 ASP A C 1
ATOM 667 O O . ASP A 1 88 ? 24.588 -8.944 -12.422 1.00 81.56 88 ASP A O 1
ATOM 671 N N . THR A 1 89 ? 26.755 -9.255 -11.964 1.00 83.69 89 THR A N 1
ATOM 672 C CA . THR A 1 89 ? 26.537 -10.249 -10.902 1.00 83.69 89 THR A CA 1
ATOM 673 C C . THR A 1 89 ? 25.769 -9.656 -9.718 1.00 83.69 89 THR A C 1
ATOM 675 O O . THR A 1 89 ? 24.946 -10.341 -9.116 1.00 83.69 89 THR A O 1
ATOM 678 N N . ILE A 1 90 ? 26.003 -8.380 -9.399 1.00 84.62 90 ILE A N 1
ATOM 679 C CA . ILE A 1 90 ? 25.324 -7.675 -8.308 1.00 84.62 90 ILE A CA 1
ATOM 680 C C . ILE A 1 90 ? 23.873 -7.376 -8.702 1.00 84.62 90 ILE A C 1
ATOM 682 O O . ILE A 1 90 ? 22.977 -7.595 -7.888 1.00 84.62 90 ILE A O 1
ATOM 686 N N . HIS A 1 91 ? 23.624 -6.969 -9.952 1.00 82.38 91 HIS A N 1
ATOM 687 C CA . HIS A 1 91 ? 22.263 -6.827 -10.484 1.00 82.38 91 HIS A CA 1
ATOM 688 C C . HIS A 1 91 ? 21.486 -8.146 -10.413 1.00 82.38 91 HIS A C 1
ATOM 690 O O . HIS A 1 91 ? 20.374 -8.179 -9.891 1.00 82.38 91 HIS A O 1
ATOM 696 N N . ARG A 1 92 ? 22.102 -9.253 -10.851 1.00 88.12 92 ARG A N 1
ATOM 697 C CA . ARG A 1 92 ? 21.490 -10.588 -10.787 1.00 88.12 92 ARG A CA 1
ATOM 698 C C . ARG A 1 92 ? 21.144 -11.009 -9.365 1.00 88.12 92 ARG A C 1
ATOM 700 O O . ARG A 1 92 ? 20.041 -11.497 -9.136 1.00 88.12 92 ARG A O 1
ATOM 707 N N . LEU A 1 93 ? 22.051 -10.794 -8.412 1.00 88.31 93 LEU A N 1
ATOM 708 C CA . LEU A 1 93 ? 21.797 -11.110 -7.006 1.00 88.31 93 LEU A CA 1
ATOM 709 C C . LEU A 1 93 ? 20.665 -10.250 -6.427 1.00 88.31 93 LEU A C 1
ATOM 711 O O . LEU A 1 93 ? 19.801 -10.772 -5.725 1.00 88.31 93 LEU A O 1
ATOM 715 N N . TYR A 1 94 ? 20.650 -8.949 -6.725 1.00 88.31 94 TYR A N 1
ATOM 716 C CA . TYR A 1 94 ? 19.595 -8.038 -6.279 1.00 88.31 94 TYR A CA 1
ATOM 717 C C . TYR A 1 94 ? 18.218 -8.473 -6.794 1.00 88.31 94 TYR A C 1
ATOM 719 O O . TYR A 1 94 ? 17.283 -8.616 -6.003 1.00 88.31 94 TYR A O 1
ATOM 727 N N . ASP A 1 95 ? 18.109 -8.741 -8.096 1.00 90.56 95 ASP A N 1
ATOM 728 C CA . ASP A 1 95 ? 16.855 -9.171 -8.715 1.00 90.56 95 ASP A CA 1
ATOM 729 C C . ASP A 1 95 ? 16.425 -10.549 -8.207 1.00 90.56 95 ASP A C 1
ATOM 731 O O . ASP A 1 95 ? 15.246 -10.767 -7.939 1.00 90.56 95 ASP A O 1
ATOM 735 N N . GLU A 1 96 ? 17.364 -11.482 -8.015 1.00 91.56 96 GLU A N 1
ATOM 736 C CA . GLU A 1 96 ? 17.056 -12.796 -7.448 1.00 91.56 96 GLU A CA 1
ATOM 737 C C . GLU A 1 96 ? 16.468 -12.672 -6.036 1.00 91.56 96 GLU A C 1
ATOM 739 O O . GLU A 1 96 ? 15.474 -13.331 -5.726 1.00 91.56 96 GLU A O 1
ATOM 744 N N . VAL A 1 97 ? 17.037 -11.806 -5.190 1.00 90.56 97 VAL A N 1
ATOM 745 C CA . VAL A 1 97 ? 16.513 -11.537 -3.843 1.00 90.56 97 VAL A CA 1
ATOM 746 C C . VAL A 1 97 ? 15.118 -10.911 -3.915 1.00 90.56 97 VAL A C 1
ATOM 748 O O . VAL A 1 97 ? 14.225 -11.347 -3.184 1.00 90.56 97 VAL A O 1
ATOM 751 N N . LEU A 1 98 ? 14.900 -9.937 -4.808 1.00 91.75 98 LEU A N 1
ATOM 752 C CA . LEU A 1 98 ? 13.592 -9.310 -5.013 1.00 91.75 98 LEU A CA 1
ATOM 753 C C . LEU A 1 98 ? 12.542 -10.343 -5.422 1.00 91.75 98 LEU A C 1
ATOM 755 O O . LEU A 1 98 ? 11.539 -10.508 -4.730 1.00 91.75 98 LEU A O 1
ATOM 759 N N . VAL A 1 99 ? 12.793 -11.067 -6.513 1.00 93.62 99 VAL A N 1
ATOM 760 C CA . VAL A 1 99 ? 11.856 -12.045 -7.074 1.00 93.62 99 VAL A CA 1
ATOM 761 C C . VAL A 1 99 ? 11.571 -13.154 -6.063 1.00 93.62 99 VAL A C 1
ATOM 763 O O . VAL A 1 99 ? 10.412 -13.498 -5.842 1.00 93.62 99 VAL A O 1
ATOM 766 N N . ARG A 1 100 ? 12.597 -13.670 -5.376 1.00 92.81 100 ARG A N 1
ATOM 767 C CA . ARG A 1 100 ? 12.428 -14.691 -4.333 1.00 92.81 100 ARG A CA 1
ATOM 768 C C . ARG A 1 100 ? 11.522 -14.208 -3.200 1.00 92.81 100 ARG A C 1
ATOM 770 O O . ARG A 1 100 ? 10.674 -14.968 -2.737 1.00 92.81 100 ARG A O 1
ATOM 777 N N . ASN A 1 101 ? 11.685 -12.967 -2.749 1.00 90.06 101 ASN A N 1
ATOM 778 C CA . ASN A 1 101 ? 10.848 -12.415 -1.686 1.00 90.06 101 ASN A CA 1
ATOM 779 C C . ASN A 1 101 ? 9.416 -12.135 -2.158 1.00 90.06 101 ASN A C 1
ATOM 781 O O . ASN A 1 101 ? 8.476 -12.434 -1.426 1.00 90.06 101 ASN A O 1
ATOM 785 N N . VAL A 1 102 ? 9.233 -11.652 -3.389 1.00 91.75 102 VAL A N 1
ATOM 786 C CA . VAL A 1 102 ? 7.902 -11.478 -3.996 1.00 91.75 102 VAL A CA 1
ATOM 787 C C . VAL A 1 102 ? 7.164 -12.818 -4.118 1.00 91.75 102 VAL A C 1
ATOM 789 O O . VAL A 1 102 ? 5.972 -12.892 -3.821 1.00 91.75 102 VAL A O 1
ATOM 792 N N . LEU A 1 103 ? 7.865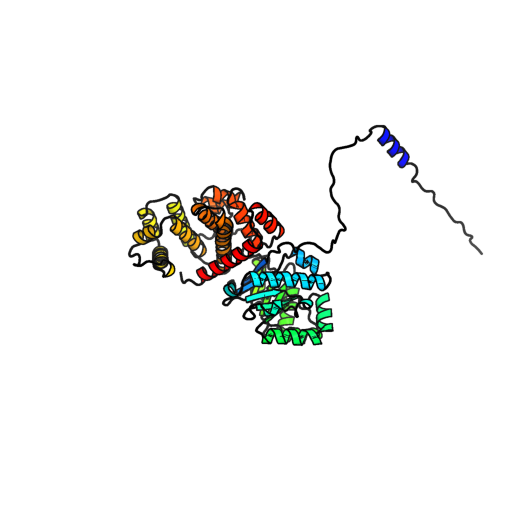 -13.900 -4.474 1.00 91.56 103 LEU A N 1
ATOM 793 C CA . LEU A 1 103 ? 7.295 -15.252 -4.493 1.00 91.56 103 LEU A CA 1
ATOM 794 C C . LEU A 1 103 ? 6.876 -15.716 -3.093 1.00 91.56 103 LEU A C 1
ATOM 796 O O . LEU A 1 103 ? 5.751 -16.175 -2.911 1.00 91.56 103 LEU A O 1
ATOM 800 N N . LYS A 1 104 ? 7.743 -15.547 -2.085 1.00 90.19 104 LYS A N 1
ATOM 801 C CA . LYS A 1 104 ? 7.424 -15.885 -0.683 1.00 90.19 104 LYS A CA 1
ATOM 802 C C . LYS A 1 104 ? 6.195 -15.138 -0.155 1.00 90.19 104 LYS A C 1
ATOM 804 O O . LYS A 1 104 ? 5.459 -15.674 0.667 1.00 90.19 104 LYS A O 1
ATOM 809 N N . MET A 1 105 ? 5.994 -13.903 -0.604 1.00 88.44 105 MET A N 1
ATOM 810 C CA . MET A 1 105 ? 4.866 -13.056 -0.214 1.00 88.44 105 MET A CA 1
ATOM 811 C C . MET A 1 105 ? 3.521 -13.522 -0.761 1.00 88.44 105 MET A C 1
ATOM 813 O O . MET A 1 105 ? 2.492 -13.064 -0.262 1.00 88.44 105 MET A O 1
ATOM 817 N N . ASN A 1 106 ? 3.534 -14.405 -1.765 1.00 88.94 106 ASN A N 1
ATOM 818 C CA . ASN A 1 106 ? 2.355 -14.873 -2.478 1.00 88.94 106 ASN A CA 1
ATOM 819 C C . ASN A 1 106 ? 1.478 -13.682 -2.907 1.00 88.94 106 ASN A C 1
ATOM 821 O O . ASN A 1 106 ? 0.412 -13.426 -2.353 1.00 88.94 106 ASN A O 1
ATOM 825 N N . ILE A 1 107 ? 1.996 -12.850 -3.817 1.00 89.31 107 ILE A N 1
ATOM 826 C CA . ILE A 1 107 ? 1.309 -11.619 -4.244 1.00 89.31 107 ILE A CA 1
ATOM 827 C C . ILE A 1 107 ? 0.090 -11.886 -5.139 1.00 89.31 107 ILE A C 1
ATOM 829 O O . ILE A 1 107 ? -0.718 -10.991 -5.343 1.00 89.31 107 ILE A O 1
ATOM 833 N N . ASP A 1 108 ? -0.089 -13.105 -5.641 1.00 88.94 108 ASP A N 1
ATOM 834 C CA . ASP A 1 108 ? -1.241 -13.546 -6.439 1.00 88.94 108 ASP A CA 1
ATOM 835 C C . ASP A 1 108 ? -2.596 -13.181 -5.799 1.00 88.94 108 ASP A C 1
ATOM 837 O O . ASP A 1 108 ? -3.473 -12.632 -6.470 1.00 88.94 108 ASP A O 1
ATOM 841 N N . ARG A 1 109 ? -2.737 -13.384 -4.483 1.00 88.81 109 ARG A N 1
ATOM 842 C CA . ARG A 1 109 ? -3.938 -13.014 -3.710 1.00 88.81 109 ARG A CA 1
ATOM 843 C C . ARG A 1 109 ? -4.176 -11.507 -3.603 1.00 88.81 109 ARG A C 1
ATOM 845 O O . ARG A 1 109 ? -5.285 -11.104 -3.276 1.00 88.81 109 ARG A O 1
ATOM 852 N N . LEU A 1 110 ? -3.145 -10.693 -3.835 1.00 86.44 110 LEU A N 1
ATOM 853 C CA . LEU A 1 110 ? -3.209 -9.231 -3.818 1.00 86.44 110 LEU A CA 1
ATOM 854 C C . LEU A 1 110 ? -3.542 -8.655 -5.196 1.00 86.44 110 LEU A C 1
ATOM 856 O O . LEU A 1 110 ? -4.082 -7.552 -5.291 1.00 86.44 110 LEU A O 1
ATOM 860 N N . LEU A 1 111 ? -3.167 -9.368 -6.262 1.00 85.75 111 LEU A N 1
ATOM 861 C CA . LEU A 1 111 ? -3.306 -8.857 -7.615 1.00 85.75 111 LEU A CA 1
ATOM 862 C C . LEU A 1 111 ? -4.773 -8.775 -8.002 1.00 85.75 111 LEU A C 1
ATOM 864 O O . LEU A 1 111 ? -5.253 -7.674 -8.219 1.00 85.75 111 LEU A O 1
ATOM 868 N N . GLY A 1 112 ? -5.533 -9.870 -8.053 1.00 83.38 112 GLY A N 1
ATOM 869 C CA . GLY A 1 112 ? -6.916 -9.799 -8.546 1.00 83.38 112 GLY A CA 1
ATOM 870 C C . GLY A 1 112 ? -6.986 -9.087 -9.912 1.00 83.38 112 GLY A C 1
ATOM 871 O O . GLY A 1 112 ? -6.567 -9.649 -10.918 1.00 83.38 112 GLY A O 1
ATOM 872 N N . HIS A 1 113 ? -7.472 -7.838 -9.947 1.00 84.69 113 HIS A N 1
ATOM 873 C CA . HIS A 1 113 ? -7.476 -6.959 -11.134 1.00 84.69 113 HIS A CA 1
ATOM 874 C C . HIS A 1 113 ? -6.327 -5.924 -11.187 1.00 84.69 113 HIS A C 1
ATOM 876 O O . HIS A 1 113 ? -6.190 -5.203 -12.175 1.00 84.69 113 HIS A O 1
ATOM 882 N N . ARG A 1 114 ? -5.536 -5.820 -10.122 1.00 92.12 114 ARG A N 1
ATOM 883 C CA . ARG A 1 114 ? -4.402 -4.913 -9.938 1.00 92.12 114 ARG A CA 1
ATOM 884 C C . ARG A 1 114 ? -3.117 -5.497 -10.523 1.00 92.12 114 ARG A C 1
ATOM 886 O O . ARG A 1 114 ? -2.939 -6.712 -10.582 1.00 92.12 114 ARG A O 1
ATOM 893 N N . MET A 1 115 ? -2.216 -4.613 -10.941 1.00 95.44 115 MET A N 1
ATOM 894 C CA . MET A 1 115 ? -0.936 -4.964 -11.564 1.00 95.44 115 MET A CA 1
ATOM 895 C C . MET A 1 115 ? 0.210 -5.047 -10.545 1.00 95.44 115 MET A C 1
ATOM 897 O O . MET A 1 115 ? 0.277 -4.228 -9.634 1.00 95.44 115 MET A O 1
ATOM 901 N N . ALA A 1 116 ? 1.155 -5.967 -10.738 1.00 96.38 116 ALA A N 1
ATOM 902 C CA . ALA A 1 116 ? 2.476 -5.926 -10.108 1.00 96.38 116 ALA A CA 1
ATOM 903 C C . ALA A 1 116 ? 3.498 -5.372 -11.097 1.00 96.38 116 ALA A C 1
ATOM 905 O O . ALA A 1 116 ? 3.710 -5.965 -12.148 1.00 96.38 116 ALA A O 1
ATOM 906 N N . PHE A 1 117 ? 4.166 -4.279 -10.755 1.00 96.94 117 PHE A N 1
ATOM 907 C CA . PHE A 1 117 ? 5.345 -3.801 -11.468 1.00 96.94 117 PHE A CA 1
ATOM 908 C C . PHE A 1 117 ? 6.582 -4.326 -10.740 1.00 96.94 117 PHE A C 1
ATOM 910 O O . PHE A 1 117 ? 6.768 -4.060 -9.553 1.00 96.94 117 PHE A O 1
ATOM 917 N N . ILE A 1 118 ? 7.403 -5.114 -11.428 1.00 95.50 118 ILE A N 1
ATOM 918 C CA . ILE A 1 118 ? 8.606 -5.724 -10.857 1.00 95.50 118 ILE A CA 1
ATOM 919 C C . ILE A 1 118 ? 9.791 -5.279 -11.711 1.00 95.50 118 ILE A C 1
ATOM 921 O O . ILE A 1 118 ? 9.935 -5.755 -12.841 1.00 95.50 118 ILE A O 1
ATOM 925 N N . PRO A 1 119 ? 10.625 -4.352 -11.212 1.00 93.19 119 PRO A N 1
ATOM 926 C CA . PRO A 1 119 ? 11.865 -3.986 -11.870 1.00 93.19 119 PRO A CA 1
ATOM 927 C C . PRO A 1 119 ? 12.791 -5.191 -11.956 1.00 93.19 119 PRO A C 1
ATOM 929 O O . PRO A 1 119 ? 13.031 -5.867 -10.956 1.00 93.19 119 PRO A O 1
ATOM 932 N N . VAL A 1 120 ? 13.298 -5.450 -13.156 1.00 92.00 120 VAL A N 1
ATOM 933 C CA . VAL A 1 120 ? 14.282 -6.498 -13.417 1.00 92.00 120 VAL A CA 1
ATOM 934 C C . VAL A 1 120 ? 15.344 -5.959 -14.361 1.00 92.00 120 VAL A C 1
ATOM 936 O O . VAL A 1 120 ? 15.048 -5.295 -15.357 1.00 92.00 120 VAL A O 1
ATOM 939 N N . SER A 1 121 ? 16.602 -6.249 -14.053 1.00 89.69 121 SER A N 1
ATOM 940 C CA . SER A 1 121 ? 17.705 -5.986 -14.961 1.00 89.69 121 SER A CA 1
ATOM 941 C C . SER A 1 121 ? 17.654 -6.929 -16.162 1.00 89.69 121 SER A C 1
ATOM 943 O O . SER A 1 121 ? 17.204 -8.078 -16.079 1.00 89.69 121 SER A O 1
ATOM 945 N N . ILE A 1 122 ? 18.209 -6.468 -17.280 1.00 88.81 122 ILE A N 1
ATOM 946 C CA . ILE A 1 122 ? 18.380 -7.261 -18.500 1.00 88.81 122 ILE A CA 1
ATOM 947 C C . ILE A 1 122 ? 19.221 -8.522 -18.250 1.00 88.81 122 ILE A C 1
ATOM 949 O O . ILE A 1 122 ? 18.974 -9.565 -18.855 1.00 88.81 122 ILE A O 1
ATOM 953 N N . TYR A 1 123 ? 20.145 -8.466 -17.284 1.00 88.19 123 TYR A N 1
ATOM 954 C CA . TYR A 1 123 ? 21.015 -9.581 -16.903 1.00 88.19 123 TYR A CA 1
ATOM 955 C C . TYR A 1 123 ? 20.271 -10.708 -16.177 1.00 88.19 123 TYR A C 1
ATOM 957 O O . TYR A 1 123 ? 20.779 -11.827 -16.082 1.00 88.19 123 TYR A O 1
ATOM 965 N N . SER A 1 124 ? 19.070 -10.428 -15.670 1.00 91.88 124 SER A N 1
ATOM 966 C CA . SER A 1 124 ? 18.282 -11.347 -14.848 1.00 91.88 124 SER A CA 1
ATOM 967 C C . SER A 1 124 ? 17.142 -12.006 -15.612 1.00 91.88 124 SER A C 1
ATOM 969 O O . SER A 1 124 ? 16.485 -12.886 -15.067 1.00 91.88 124 SER A O 1
ATOM 971 N N . LEU A 1 125 ? 16.915 -11.651 -16.881 1.00 92.31 125 LEU A N 1
ATOM 972 C CA . LEU A 1 125 ? 15.780 -12.148 -17.669 1.00 92.31 125 LEU A CA 1
ATOM 973 C C . LEU A 1 125 ? 15.738 -13.677 -17.806 1.00 92.31 125 LEU A C 1
ATOM 975 O O . LEU A 1 125 ? 14.662 -14.256 -17.952 1.00 92.31 125 LEU A O 1
ATOM 979 N N . ASN A 1 126 ? 16.891 -14.345 -17.744 1.00 91.94 126 ASN A N 1
ATOM 980 C CA . ASN A 1 126 ? 16.997 -15.808 -17.795 1.00 91.94 126 ASN A CA 1
ATOM 981 C C . ASN A 1 126 ? 16.880 -16.484 -16.417 1.00 91.94 126 ASN A C 1
ATOM 983 O O . ASN A 1 126 ? 17.040 -17.698 -16.315 1.00 91.94 126 ASN A O 1
ATOM 987 N N . ASN A 1 127 ? 16.616 -15.728 -15.350 1.00 93.12 127 ASN A N 1
ATOM 988 C CA . ASN A 1 127 ? 16.417 -16.289 -14.022 1.00 93.12 127 ASN A CA 1
ATOM 989 C C . ASN A 1 127 ? 15.118 -17.112 -13.985 1.00 93.12 127 ASN A C 1
ATOM 991 O O . ASN A 1 127 ? 14.029 -16.589 -14.220 1.00 93.12 127 ASN A O 1
ATOM 995 N N . ALA A 1 128 ? 15.234 -18.396 -13.640 1.00 93.31 128 ALA A N 1
ATOM 996 C CA . ALA A 1 128 ? 14.106 -19.324 -13.561 1.00 93.31 128 ALA A CA 1
ATOM 997 C C . ALA A 1 128 ? 13.044 -18.912 -12.525 1.00 93.31 128 ALA A C 1
ATOM 999 O O . ALA A 1 128 ? 11.892 -19.323 -12.638 1.00 93.31 128 ALA A O 1
ATOM 1000 N N . LEU A 1 129 ? 13.402 -18.095 -11.526 1.00 94.81 129 LEU A N 1
ATOM 1001 C CA . LEU A 1 129 ? 12.440 -17.573 -10.555 1.00 94.81 129 LEU A CA 1
ATOM 1002 C C . LEU A 1 129 ? 11.448 -16.585 -11.186 1.00 94.81 129 LEU A C 1
ATOM 1004 O O . LEU A 1 129 ? 10.327 -16.480 -10.701 1.00 94.81 129 LEU A O 1
ATOM 1008 N N . ILE A 1 130 ? 11.818 -15.888 -12.271 1.00 95.38 130 ILE A N 1
ATOM 1009 C CA . ILE A 1 130 ? 10.903 -14.958 -12.954 1.00 95.38 130 ILE A CA 1
ATOM 1010 C C . ILE A 1 130 ? 9.693 -15.715 -13.497 1.00 95.38 130 ILE A C 1
ATOM 1012 O O . ILE A 1 130 ? 8.569 -15.259 -13.341 1.00 95.38 130 ILE A O 1
ATOM 1016 N N . GLU A 1 131 ? 9.899 -16.899 -14.073 1.00 94.56 131 GLU A N 1
ATOM 1017 C CA . GLU A 1 131 ? 8.815 -17.714 -14.638 1.00 94.56 131 GLU A CA 1
ATOM 1018 C C . GLU A 1 131 ? 7.880 -18.307 -13.574 1.00 94.56 131 GLU A C 1
ATOM 1020 O O . GLU A 1 131 ? 6.789 -18.760 -13.906 1.00 94.56 131 GLU A O 1
ATOM 1025 N N . GLN A 1 132 ? 8.283 -18.284 -12.299 1.00 94.50 132 GLN A N 1
ATOM 1026 C CA . GLN A 1 132 ? 7.446 -18.715 -11.177 1.00 94.50 132 GLN A CA 1
ATOM 1027 C C . GLN A 1 132 ? 6.519 -17.603 -10.674 1.00 94.50 132 GLN A C 1
ATOM 1029 O O . GLN A 1 132 ? 5.597 -17.880 -9.907 1.00 94.50 132 GLN A O 1
ATOM 1034 N N . LEU A 1 133 ? 6.756 -16.347 -11.070 1.00 94.12 133 LEU A N 1
ATOM 1035 C CA . LEU A 1 133 ? 5.875 -15.236 -10.721 1.00 94.12 133 LEU A CA 1
ATOM 1036 C C . LEU A 1 133 ? 4.506 -15.414 -11.394 1.00 94.12 133 LEU A C 1
ATOM 1038 O O . LEU A 1 133 ? 4.421 -15.988 -12.484 1.00 94.12 133 LEU A O 1
ATOM 1042 N N . PRO A 1 134 ? 3.421 -14.882 -10.803 1.00 92.75 134 PRO A N 1
ATOM 1043 C CA . PRO A 1 134 ? 2.122 -14.880 -11.460 1.00 92.75 134 PRO A CA 1
ATOM 1044 C C . PRO A 1 134 ? 2.202 -14.041 -12.740 1.00 92.75 134 PRO A C 1
ATOM 1046 O O . PRO A 1 134 ? 2.217 -12.816 -12.686 1.00 92.75 134 PRO A O 1
ATOM 1049 N N . ALA A 1 135 ? 2.265 -14.689 -13.905 1.00 93.06 135 ALA A N 1
ATOM 1050 C CA . ALA A 1 135 ? 2.438 -13.986 -15.177 1.00 93.06 135 ALA A CA 1
ATOM 1051 C C . ALA A 1 135 ? 1.273 -13.028 -15.467 1.00 93.06 135 ALA A C 1
ATOM 1053 O O . ALA A 1 135 ? 1.468 -11.888 -15.890 1.00 93.06 135 ALA A O 1
ATOM 1054 N N . SER A 1 136 ? 0.052 -13.472 -15.154 1.00 89.75 136 SER A N 1
ATOM 1055 C CA . SER A 1 136 ? -1.149 -12.643 -15.249 1.00 89.75 136 SER A CA 1
ATOM 1056 C C . SER A 1 136 ? -1.034 -11.430 -14.326 1.00 89.75 136 SER A C 1
ATOM 1058 O O . SER A 1 136 ? -0.845 -11.572 -13.124 1.00 89.75 136 SER A O 1
ATOM 1060 N N . ASN A 1 137 ? -1.185 -10.237 -14.901 1.00 93.38 137 ASN A N 1
ATOM 1061 C CA . ASN A 1 137 ? -1.077 -8.944 -14.220 1.00 93.38 137 ASN A CA 1
ATOM 1062 C C . ASN A 1 137 ? 0.317 -8.582 -13.674 1.00 93.38 137 ASN A C 1
ATOM 1064 O O . ASN A 1 137 ? 0.430 -7.604 -12.938 1.00 93.38 137 ASN A O 1
ATOM 1068 N N . THR A 1 138 ? 1.384 -9.269 -14.088 1.00 96.56 138 THR A N 1
ATOM 1069 C CA . THR A 1 138 ? 2.758 -8.840 -13.787 1.00 96.56 138 THR A CA 1
ATOM 1070 C C . THR A 1 138 ? 3.376 -8.102 -14.973 1.00 96.56 138 THR A C 1
ATOM 1072 O O . THR A 1 138 ? 3.396 -8.598 -16.102 1.00 96.56 138 THR A O 1
ATOM 1075 N N . VAL A 1 139 ? 3.892 -6.903 -14.709 1.00 97.69 139 VAL A N 1
ATOM 1076 C CA . VAL A 1 139 ? 4.706 -6.089 -15.611 1.00 97.69 139 VAL A CA 1
ATOM 1077 C C . VAL A 1 139 ? 6.165 -6.206 -15.180 1.00 97.69 139 VAL A C 1
ATOM 1079 O O . VAL A 1 139 ? 6.535 -5.744 -14.102 1.00 97.69 139 VAL A O 1
ATOM 1082 N N . LEU A 1 140 ? 7.000 -6.793 -16.031 1.00 97.56 140 LEU A N 1
ATOM 1083 C CA . LEU A 1 140 ? 8.450 -6.780 -15.860 1.00 97.56 140 LEU A CA 1
ATOM 1084 C C . LEU A 1 140 ? 8.981 -5.444 -16.380 1.00 97.56 140 LEU A C 1
ATOM 1086 O O . LEU A 1 140 ? 8.847 -5.150 -17.569 1.00 97.56 140 LEU A O 1
ATOM 1090 N N . VAL A 1 141 ? 9.534 -4.622 -15.490 1.00 95.88 141 VAL A N 1
ATOM 1091 C CA . VAL A 1 141 ? 10.011 -3.274 -15.822 1.00 95.88 141 VAL A CA 1
ATOM 1092 C C . VAL A 1 141 ? 11.516 -3.309 -16.057 1.00 95.88 141 VAL A C 1
ATOM 1094 O O . VAL A 1 141 ? 12.281 -3.559 -15.130 1.00 95.88 141 VAL A O 1
ATOM 1097 N N . LEU A 1 142 ? 11.943 -3.047 -17.290 1.00 93.00 142 LEU A N 1
ATOM 1098 C CA . LEU A 1 142 ? 13.356 -2.975 -17.649 1.00 93.00 142 LEU A CA 1
ATOM 1099 C C . LEU A 1 142 ? 13.880 -1.559 -17.409 1.00 93.00 142 LEU A C 1
ATOM 1101 O O . LEU A 1 142 ? 13.373 -0.591 -17.987 1.00 93.00 142 LEU A O 1
ATOM 1105 N N . GLU A 1 143 ? 14.914 -1.440 -16.579 1.00 84.19 143 GLU A N 1
ATOM 1106 C CA . GLU A 1 143 ? 15.596 -0.166 -16.346 1.00 84.19 143 GLU A CA 1
ATOM 1107 C C . GLU A 1 143 ? 16.546 0.144 -17.504 1.00 84.19 143 GLU A C 1
ATOM 1109 O O . GLU A 1 143 ? 17.587 -0.489 -17.642 1.00 84.19 143 GLU A O 1
ATOM 1114 N N . CYS A 1 144 ? 16.193 1.127 -18.332 1.00 80.56 144 CYS A N 1
ATOM 1115 C CA . CYS A 1 144 ? 16.964 1.533 -19.505 1.00 80.56 144 CYS A CA 1
ATOM 1116 C C . CYS A 1 144 ? 17.891 2.716 -19.178 1.00 80.56 144 CYS A C 1
ATOM 1118 O O . CYS A 1 144 ? 17.798 3.766 -19.800 1.00 80.56 144 CYS A O 1
ATOM 1120 N N . SER A 1 145 ? 18.785 2.587 -18.190 1.00 75.81 145 SER A N 1
ATOM 1121 C CA . SER A 1 145 ? 19.828 3.611 -17.979 1.00 75.81 145 SER A CA 1
ATOM 1122 C C . SER A 1 145 ? 20.703 3.786 -19.233 1.00 75.81 145 SER A C 1
ATOM 1124 O O . SER A 1 145 ? 20.662 2.955 -20.142 1.00 75.81 145 SER A O 1
ATOM 1126 N N . GLU A 1 146 ? 21.512 4.848 -19.313 1.00 74.38 146 GLU A N 1
ATOM 1127 C CA . GLU A 1 146 ? 22.407 5.064 -20.465 1.00 74.38 146 GLU A CA 1
ATOM 1128 C C . GLU A 1 146 ? 23.322 3.859 -20.737 1.00 74.38 146 GLU A C 1
ATOM 1130 O O . GLU A 1 146 ? 23.416 3.404 -21.878 1.00 74.38 146 GLU A O 1
ATOM 1135 N N . GLU A 1 147 ? 23.929 3.310 -19.682 1.00 73.56 147 GLU A N 1
ATOM 1136 C CA . GLU A 1 147 ? 24.790 2.122 -19.732 1.00 73.56 147 GLU A CA 1
ATOM 1137 C C . GLU A 1 147 ? 23.996 0.889 -20.187 1.00 73.56 147 GLU A C 1
ATOM 1139 O O . GLU A 1 147 ? 24.333 0.260 -21.189 1.00 73.56 147 GLU A O 1
ATOM 1144 N N . CYS A 1 148 ? 22.856 0.623 -19.542 1.00 76.75 148 CYS A N 1
ATOM 1145 C CA . CYS A 1 148 ? 21.992 -0.509 -19.874 1.00 76.75 148 CYS A CA 1
ATOM 1146 C C . CYS A 1 148 ? 21.429 -0.421 -21.303 1.00 76.75 148 CYS A C 1
ATOM 1148 O O . CYS A 1 148 ? 21.252 -1.435 -21.969 1.00 76.75 148 CYS A O 1
ATOM 1150 N N . THR A 1 149 ? 21.178 0.788 -21.815 1.00 81.88 149 THR A N 1
ATOM 1151 C CA . THR A 1 149 ? 20.713 1.007 -23.193 1.00 81.88 149 THR A CA 1
ATOM 1152 C C . THR A 1 149 ? 21.762 0.554 -24.208 1.00 81.88 149 THR A C 1
ATOM 1154 O O . THR A 1 149 ? 21.408 -0.007 -25.244 1.00 81.88 149 THR A O 1
ATOM 1157 N N . ALA A 1 150 ? 23.052 0.767 -23.934 1.00 83.94 150 ALA A N 1
ATOM 1158 C CA . ALA A 1 150 ? 24.114 0.283 -24.812 1.00 83.94 150 ALA A CA 1
ATOM 1159 C C . ALA A 1 150 ? 24.144 -1.254 -24.858 1.00 83.94 150 ALA A C 1
ATOM 1161 O O . ALA A 1 150 ? 24.210 -1.830 -25.947 1.00 83.94 150 ALA A O 1
ATOM 1162 N N . ASP A 1 151 ? 24.019 -1.906 -23.701 1.00 84.75 151 ASP A N 1
ATOM 1163 C CA . ASP A 1 151 ? 24.001 -3.369 -23.597 1.00 84.75 151 ASP A CA 1
ATOM 1164 C C . ASP A 1 151 ? 22.727 -3.983 -24.196 1.00 84.75 151 ASP A C 1
ATOM 1166 O O . ASP A 1 151 ? 22.804 -4.965 -24.935 1.00 84.75 151 ASP A O 1
ATOM 1170 N N . LEU A 1 152 ? 21.564 -3.350 -23.998 1.00 84.06 152 LEU A N 1
ATOM 1171 C CA . LEU A 1 152 ? 20.304 -3.705 -24.662 1.00 84.06 152 LEU A CA 1
ATOM 1172 C C . LEU A 1 152 ? 20.458 -3.731 -26.182 1.00 84.06 152 LEU A C 1
ATOM 1174 O O . LEU A 1 152 ? 20.085 -4.714 -26.821 1.00 84.06 152 LEU A O 1
ATOM 1178 N N . CYS A 1 153 ? 21.025 -2.671 -26.764 1.00 85.25 153 CYS A N 1
ATOM 1179 C CA . CYS A 1 153 ? 21.230 -2.584 -28.207 1.00 85.25 153 CYS A CA 1
ATOM 1180 C C . CYS A 1 153 ? 22.253 -3.612 -28.708 1.00 85.25 153 CYS A C 1
ATOM 1182 O O . CYS A 1 153 ? 22.055 -4.214 -29.764 1.00 85.25 153 CYS A O 1
ATOM 1184 N N . LYS A 1 154 ? 23.334 -3.830 -27.954 1.00 87.75 154 LYS A N 1
ATOM 1185 C CA . LYS A 1 154 ? 24.402 -4.775 -28.303 1.00 87.75 154 LYS A CA 1
ATOM 1186 C C . LYS A 1 154 ? 23.913 -6.225 -28.292 1.00 87.75 154 LYS A C 1
ATOM 1188 O O . LYS A 1 154 ? 24.172 -6.963 -29.242 1.00 87.75 154 LYS A O 1
ATOM 1193 N N . ASP A 1 155 ? 23.163 -6.609 -27.263 1.00 88.38 155 ASP A N 1
ATOM 1194 C CA . ASP A 1 155 ? 22.728 -7.989 -27.031 1.00 88.38 155 ASP A CA 1
ATOM 1195 C C . ASP A 1 155 ? 21.274 -8.242 -27.473 1.00 88.38 155 ASP A C 1
ATOM 1197 O O . ASP A 1 155 ? 20.689 -9.290 -27.166 1.00 88.38 155 ASP A O 1
ATOM 1201 N N . ALA A 1 156 ? 20.693 -7.322 -28.254 1.00 90.31 156 ALA A N 1
ATOM 1202 C CA . ALA A 1 156 ? 19.298 -7.341 -28.698 1.00 90.31 156 ALA A CA 1
ATOM 1203 C C . ALA A 1 156 ? 18.864 -8.676 -29.323 1.00 90.31 156 ALA A C 1
ATOM 1205 O O . ALA A 1 156 ? 17.751 -9.144 -29.076 1.00 90.31 156 ALA A O 1
ATOM 1206 N N . GLN A 1 157 ? 19.752 -9.331 -30.082 1.00 90.19 157 GLN A N 1
ATOM 1207 C CA . GLN A 1 157 ? 19.478 -10.629 -30.715 1.00 90.19 157 GLN A CA 1
ATOM 1208 C C . GLN A 1 157 ? 19.186 -11.750 -29.706 1.00 90.19 157 GLN A C 1
ATOM 1210 O O . GLN A 1 157 ? 18.478 -12.696 -30.040 1.00 90.19 157 GLN A O 1
ATOM 1215 N N . SER A 1 158 ? 19.705 -11.647 -28.480 1.00 91.94 158 SER A N 1
ATOM 1216 C CA . SER A 1 158 ? 19.453 -12.607 -27.401 1.00 91.94 158 SER A CA 1
ATOM 1217 C C . SER A 1 158 ? 18.301 -12.174 -26.488 1.00 91.94 158 SER A C 1
ATOM 1219 O O . SER A 1 158 ? 17.491 -13.005 -26.075 1.00 91.94 158 SER A O 1
ATOM 1221 N N . ILE A 1 159 ? 18.180 -10.869 -26.222 1.00 94.06 159 ILE A N 1
ATOM 1222 C CA . ILE A 1 159 ? 17.208 -10.322 -25.270 1.00 94.06 159 ILE A CA 1
ATOM 1223 C C . ILE A 1 159 ? 15.797 -10.297 -25.867 1.00 94.06 159 ILE A C 1
ATOM 1225 O O . ILE A 1 159 ? 14.844 -10.701 -25.198 1.00 94.06 159 ILE A O 1
ATOM 1229 N N . LEU A 1 160 ? 15.633 -9.869 -27.124 1.00 95.62 160 LEU A N 1
ATOM 1230 C CA . LEU A 1 160 ? 14.308 -9.739 -27.745 1.00 95.62 160 LEU A CA 1
ATOM 1231 C C . LEU A 1 160 ? 13.542 -11.076 -27.808 1.00 95.62 160 LEU A C 1
ATOM 1233 O O . LEU A 1 160 ? 12.381 -11.097 -27.388 1.00 95.62 160 LEU A O 1
ATOM 1237 N N . PRO A 1 161 ? 14.144 -12.211 -28.231 1.00 96.56 161 PRO A N 1
ATOM 1238 C CA . PRO A 1 161 ? 13.464 -13.506 -28.173 1.00 96.56 161 PRO A CA 1
ATOM 1239 C C . PRO A 1 161 ? 13.063 -13.905 -26.752 1.00 96.56 161 PRO A C 1
ATOM 1241 O O . PRO A 1 161 ? 11.990 -14.478 -26.552 1.00 96.56 161 PRO A O 1
ATOM 1244 N N . ARG A 1 162 ? 13.895 -13.582 -25.753 1.00 96.38 162 ARG A N 1
ATOM 1245 C CA . ARG A 1 162 ? 13.593 -13.879 -24.352 1.00 96.38 162 ARG A CA 1
ATOM 1246 C C . ARG A 1 162 ? 12.409 -13.060 -23.839 1.00 96.38 162 ARG A C 1
ATOM 1248 O O . ARG A 1 162 ? 11.513 -13.629 -23.219 1.00 96.38 162 ARG A O 1
ATOM 1255 N N . LEU A 1 163 ? 12.361 -11.762 -24.135 1.00 96.50 163 LEU A N 1
ATOM 1256 C CA . LEU A 1 163 ? 11.215 -10.911 -23.798 1.00 96.50 163 LEU A CA 1
ATOM 1257 C C . LEU A 1 163 ? 9.936 -11.398 -24.487 1.00 96.50 163 LEU A C 1
ATOM 1259 O O . LEU A 1 163 ? 8.889 -11.470 -23.849 1.00 96.50 163 LEU A O 1
ATOM 1263 N N . GLN A 1 164 ? 10.022 -11.813 -25.754 1.00 97.06 164 GLN A N 1
ATOM 1264 C CA . GLN A 1 164 ? 8.886 -12.390 -26.474 1.00 97.06 164 GLN A CA 1
ATOM 1265 C C . GLN A 1 164 ? 8.394 -13.690 -25.821 1.00 97.06 164 GLN A C 1
ATOM 1267 O O . GLN A 1 164 ? 7.189 -13.888 -25.675 1.00 97.06 164 GLN A O 1
ATOM 1272 N N . ALA A 1 165 ? 9.308 -14.563 -25.385 1.00 97.19 165 ALA A N 1
ATOM 1273 C CA . ALA A 1 165 ? 8.954 -15.782 -24.662 1.00 97.19 165 ALA A CA 1
ATOM 1274 C C . ALA A 1 165 ? 8.236 -15.471 -23.337 1.00 97.19 165 ALA A C 1
ATOM 1276 O O . ALA A 1 165 ? 7.201 -16.070 -23.055 1.00 97.19 165 ALA A O 1
ATOM 1277 N N . LEU A 1 166 ? 8.721 -14.490 -22.568 1.00 97.06 166 LEU A N 1
ATOM 1278 C CA . LEU A 1 166 ? 8.063 -14.033 -21.338 1.00 97.06 166 LEU A CA 1
ATOM 1279 C C . LEU A 1 166 ? 6.668 -13.448 -21.618 1.00 97.06 166 LEU A C 1
ATOM 1281 O O . LEU A 1 166 ? 5.719 -13.755 -20.900 1.00 97.06 166 LEU A O 1
ATOM 1285 N N . ARG A 1 167 ? 6.493 -12.686 -22.705 1.00 96.88 167 ARG A N 1
ATOM 1286 C CA . ARG A 1 167 ? 5.160 -12.215 -23.121 1.00 96.88 167 ARG A CA 1
ATOM 1287 C C . ARG A 1 167 ? 4.214 -13.354 -23.474 1.00 96.88 167 ARG A C 1
ATOM 1289 O O . ARG A 1 167 ? 3.054 -13.327 -23.072 1.00 96.88 167 ARG A O 1
ATOM 1296 N N . ASN A 1 168 ? 4.707 -14.379 -24.166 1.00 96.25 168 ASN A N 1
ATOM 1297 C CA . ASN A 1 168 ? 3.914 -15.565 -24.493 1.00 96.25 168 ASN A CA 1
ATOM 1298 C C . ASN A 1 168 ? 3.488 -16.354 -23.240 1.00 96.25 168 ASN A C 1
ATOM 1300 O O . ASN A 1 168 ? 2.447 -17.004 -23.267 1.00 96.25 168 ASN A O 1
ATOM 1304 N N . LEU A 1 169 ? 4.253 -16.272 -22.144 1.00 96.12 169 LEU A N 1
ATOM 1305 C CA . LEU A 1 169 ? 3.866 -16.812 -20.832 1.00 96.12 169 LEU A CA 1
ATOM 1306 C C . LEU A 1 169 ? 2.802 -15.962 -20.112 1.00 96.12 169 LEU A C 1
ATOM 1308 O O . LEU A 1 169 ? 2.234 -16.412 -19.121 1.00 96.12 169 LEU A O 1
ATOM 1312 N N . GLY A 1 170 ? 2.505 -14.757 -20.608 1.00 95.88 170 GLY A N 1
ATOM 1313 C CA . GLY A 1 170 ? 1.478 -13.859 -20.076 1.00 95.88 170 GLY A CA 1
ATOM 1314 C C . GLY A 1 170 ? 2.017 -12.620 -19.361 1.00 95.88 170 GLY A C 1
ATOM 1315 O O . GLY A 1 170 ? 1.213 -11.778 -18.957 1.00 95.88 170 GLY A O 1
ATOM 1316 N N . PHE A 1 171 ? 3.341 -12.474 -19.226 1.00 97.38 171 PHE A N 1
ATOM 1317 C CA . PHE A 1 171 ? 3.940 -11.265 -18.661 1.00 97.38 171 PHE A CA 1
ATOM 1318 C C . PHE A 1 171 ? 3.735 -10.064 -19.586 1.00 97.38 171 PHE A C 1
ATOM 1320 O O . PHE A 1 171 ? 3.751 -10.175 -20.813 1.00 97.38 171 PHE A O 1
ATOM 1327 N N . ARG A 1 172 ? 3.619 -8.880 -18.991 1.00 97.12 172 ARG A N 1
ATOM 1328 C CA . ARG A 1 172 ? 3.694 -7.608 -19.716 1.00 97.12 172 ARG A CA 1
ATOM 1329 C C . ARG A 1 172 ? 5.078 -7.009 -19.535 1.00 97.12 172 ARG A C 1
ATOM 1331 O O . ARG A 1 172 ? 5.739 -7.263 -18.533 1.00 97.12 172 ARG A O 1
ATOM 1338 N N . ILE A 1 173 ? 5.507 -6.196 -20.490 1.00 97.06 173 ILE A N 1
ATOM 1339 C CA . ILE A 1 173 ? 6.811 -5.530 -20.437 1.00 97.06 173 ILE A CA 1
ATOM 1340 C C . ILE A 1 173 ? 6.605 -4.034 -20.213 1.00 97.06 173 ILE A C 1
ATOM 1342 O O . ILE A 1 173 ? 5.738 -3.418 -20.839 1.00 97.06 173 ILE A O 1
ATOM 1346 N N . GLY A 1 174 ? 7.390 -3.459 -19.310 1.00 96.12 174 GLY A N 1
ATOM 1347 C CA . GLY A 1 174 ? 7.504 -2.024 -19.098 1.00 96.12 174 GLY A CA 1
ATOM 1348 C C . GLY A 1 174 ? 8.933 -1.552 -19.338 1.00 96.12 174 GLY A C 1
ATOM 1349 O O . GLY A 1 174 ? 9.872 -2.302 -19.085 1.00 96.12 174 GLY A O 1
ATOM 1350 N N . LEU A 1 175 ? 9.106 -0.319 -19.806 1.00 94.12 175 LEU A N 1
ATOM 1351 C CA . LEU A 1 175 ? 10.417 0.329 -19.915 1.00 94.12 175 LEU A CA 1
ATOM 1352 C C . LEU A 1 175 ? 10.432 1.565 -19.020 1.00 94.12 175 LEU A C 1
ATOM 1354 O O . LEU A 1 175 ? 9.501 2.367 -19.083 1.00 94.12 175 LEU A O 1
ATOM 1358 N N . SER A 1 176 ? 11.477 1.727 -18.210 1.00 90.69 176 SER A N 1
ATOM 1359 C CA . SER A 1 176 ? 11.718 2.948 -17.432 1.00 90.69 176 SER A CA 1
ATOM 1360 C C . SER A 1 176 ? 12.984 3.656 -17.907 1.00 90.69 176 SER A C 1
ATOM 1362 O O . SER A 1 176 ? 13.949 2.978 -18.261 1.00 90.69 176 SER A O 1
ATOM 1364 N N . ASN A 1 177 ? 13.012 4.991 -17.841 1.00 80.62 177 ASN A N 1
ATOM 1365 C CA . ASN A 1 177 ? 14.134 5.830 -18.302 1.00 80.62 177 ASN A CA 1
ATOM 1366 C C . ASN A 1 177 ? 14.470 5.620 -19.789 1.00 80.62 177 ASN A C 1
ATOM 1368 O O . ASN A 1 177 ? 15.631 5.552 -20.172 1.00 80.62 177 ASN A O 1
ATOM 1372 N N . TYR A 1 178 ? 13.451 5.453 -20.631 1.00 82.62 178 TYR A N 1
ATOM 1373 C CA . TYR A 1 178 ? 13.644 5.153 -22.046 1.00 82.62 178 TYR A CA 1
ATOM 1374 C C . TYR A 1 178 ? 14.375 6.284 -22.784 1.00 82.62 178 TYR A C 1
ATOM 1376 O O . TYR A 1 178 ? 13.951 7.437 -22.759 1.00 82.62 178 TYR A O 1
ATOM 1384 N N . LEU A 1 179 ? 15.432 5.927 -23.516 1.00 80.69 179 LEU A N 1
ATOM 1385 C CA . LEU A 1 179 ? 16.163 6.841 -24.389 1.00 80.69 179 LEU A CA 1
ATOM 1386 C C . LEU A 1 179 ? 15.771 6.597 -25.848 1.00 80.69 179 LEU A C 1
ATOM 1388 O O . LEU A 1 179 ? 15.920 5.488 -26.365 1.00 80.69 179 LEU A O 1
ATOM 1392 N N . GLU A 1 180 ? 15.294 7.642 -26.526 1.00 80.88 180 GLU A N 1
ATOM 1393 C CA . GLU A 1 180 ? 14.871 7.551 -27.924 1.00 80.88 180 GLU A CA 1
ATOM 1394 C C . GLU A 1 180 ? 16.077 7.325 -28.847 1.00 80.88 180 GLU A C 1
ATOM 1396 O O . GLU A 1 180 ? 16.857 8.235 -29.132 1.00 80.88 180 GLU A O 1
ATOM 1401 N N . LYS A 1 181 ? 16.220 6.082 -29.318 1.00 85.12 181 LYS A N 1
ATOM 1402 C CA . LYS A 1 181 ? 17.215 5.657 -30.308 1.00 85.12 181 LYS A CA 1
ATOM 1403 C C . LYS A 1 181 ? 16.572 4.688 -31.309 1.00 85.12 181 LYS A C 1
ATOM 1405 O O . LYS A 1 181 ? 15.739 3.881 -30.890 1.00 85.12 181 LYS A O 1
ATOM 1410 N N . PRO A 1 182 ? 16.945 4.706 -32.602 1.00 85.88 182 PRO A N 1
ATOM 1411 C CA . PRO A 1 182 ? 16.394 3.777 -33.595 1.00 85.88 182 PRO A CA 1
ATOM 1412 C C . PRO A 1 182 ? 16.539 2.300 -33.203 1.00 85.88 182 PRO A C 1
ATOM 1414 O O . PRO A 1 182 ? 15.635 1.499 -33.430 1.00 85.88 182 PRO A O 1
ATOM 1417 N N . GLU A 1 183 ? 17.651 1.942 -32.562 1.00 89.00 183 GLU A N 1
ATOM 1418 C CA . GLU A 1 183 ? 17.954 0.584 -32.104 1.00 89.00 183 GLU A CA 1
ATOM 1419 C C . GLU A 1 183 ? 17.032 0.113 -30.970 1.00 89.00 183 GLU A C 1
ATOM 1421 O O . GLU A 1 183 ? 16.883 -1.089 -30.755 1.00 89.00 183 GLU A O 1
ATOM 1426 N N . MET A 1 184 ? 16.380 1.045 -30.268 1.00 88.56 184 MET A N 1
ATOM 1427 C CA . MET A 1 184 ? 15.468 0.750 -29.165 1.00 88.56 184 MET A CA 1
ATOM 1428 C C . MET A 1 184 ? 14.030 0.468 -29.621 1.00 88.56 184 MET A C 1
ATOM 1430 O O . MET A 1 184 ? 13.224 -0.030 -28.830 1.00 88.56 184 MET A O 1
ATOM 1434 N N . GLN A 1 185 ? 13.706 0.717 -30.896 1.00 89.19 185 GLN A N 1
ATOM 1435 C CA . GLN A 1 185 ? 12.361 0.511 -31.439 1.00 89.19 185 GLN A CA 1
ATOM 1436 C C . GLN A 1 185 ? 11.817 -0.916 -31.221 1.00 89.19 185 GLN A C 1
ATOM 1438 O O . GLN A 1 185 ? 10.675 -1.037 -30.778 1.00 89.19 185 GLN A O 1
ATOM 1443 N N . PRO A 1 186 ? 12.592 -2.005 -31.419 1.00 92.12 186 PRO A N 1
ATOM 1444 C CA . PRO A 1 186 ? 12.090 -3.356 -31.166 1.00 92.12 186 PRO A CA 1
ATOM 1445 C C . PRO A 1 186 ? 11.684 -3.592 -29.704 1.00 92.12 186 PRO A C 1
ATOM 1447 O O . PRO A 1 186 ? 10.724 -4.311 -29.436 1.00 92.12 186 PRO A O 1
ATOM 1450 N N . PHE A 1 187 ? 12.379 -2.975 -28.744 1.00 92.19 187 PHE A N 1
ATOM 1451 C CA . PHE A 1 187 ? 12.012 -3.050 -27.326 1.00 92.19 187 PHE A CA 1
ATOM 1452 C C . PHE A 1 187 ? 10.751 -2.237 -27.040 1.00 92.19 187 PHE A C 1
ATOM 1454 O O . PHE A 1 187 ? 9.862 -2.705 -26.324 1.00 92.19 187 PHE A O 1
ATOM 1461 N N . LEU A 1 188 ? 10.647 -1.047 -27.642 1.00 90.62 188 LEU A N 1
ATOM 1462 C CA . LEU A 1 188 ? 9.460 -0.204 -27.553 1.00 90.62 188 LEU A CA 1
ATOM 1463 C C . LEU A 1 188 ? 8.221 -0.926 -28.100 1.00 90.62 188 LEU A C 1
ATOM 1465 O O . LEU A 1 188 ? 7.161 -0.863 -27.481 1.00 90.62 188 LEU A O 1
ATOM 1469 N N . ASP A 1 189 ? 8.341 -1.662 -29.206 1.00 91.00 189 ASP A N 1
ATOM 1470 C CA . ASP A 1 189 ? 7.245 -2.435 -29.801 1.00 91.00 189 ASP A CA 1
ATOM 1471 C C . ASP A 1 189 ? 6.724 -3.527 -28.851 1.00 91.00 189 ASP A C 1
ATOM 1473 O O . ASP A 1 189 ? 5.509 -3.731 -28.750 1.00 91.00 189 ASP A O 1
ATOM 1477 N N . LEU A 1 190 ? 7.620 -4.170 -28.093 1.00 93.00 190 LEU A N 1
ATOM 1478 C CA . LEU A 1 190 ? 7.272 -5.186 -27.095 1.00 93.00 190 LEU A CA 1
ATOM 1479 C C . LEU A 1 190 ? 6.690 -4.613 -25.800 1.00 93.00 190 LEU A C 1
ATOM 1481 O O . LEU A 1 190 ? 5.905 -5.295 -25.138 1.00 93.00 190 LEU A O 1
ATOM 1485 N N . ALA A 1 191 ? 7.070 -3.391 -25.433 1.00 94.06 191 ALA A N 1
ATOM 1486 C CA . ALA A 1 191 ? 6.616 -2.745 -24.211 1.00 94.06 191 ALA A CA 1
ATOM 1487 C C . ALA A 1 191 ? 5.119 -2.408 -24.262 1.00 94.06 191 ALA A C 1
ATOM 1489 O O . ALA A 1 191 ? 4.585 -2.019 -25.295 1.00 94.06 191 ALA A O 1
ATOM 1490 N N . GLU A 1 192 ? 4.425 -2.508 -23.138 1.00 95.00 192 GLU A N 1
ATOM 1491 C CA . GLU A 1 192 ? 3.040 -2.044 -22.975 1.00 95.00 192 GLU A CA 1
ATOM 1492 C C . GLU A 1 192 ? 2.960 -0.824 -22.054 1.00 95.00 192 GLU A C 1
ATOM 1494 O O . GLU A 1 192 ? 2.047 -0.005 -22.189 1.00 95.00 192 GLU A O 1
ATOM 1499 N N . TYR A 1 193 ? 3.932 -0.694 -21.149 1.00 95.94 193 TYR A N 1
ATOM 1500 C CA . TYR A 1 193 ? 4.023 0.376 -20.167 1.00 95.94 193 TYR A CA 1
ATOM 1501 C C . TYR A 1 193 ? 5.305 1.179 -20.369 1.00 95.94 193 TYR A C 1
ATOM 1503 O O . TYR A 1 193 ? 6.375 0.607 -20.570 1.00 95.94 193 TYR A O 1
ATOM 1511 N N . MET A 1 194 ? 5.198 2.499 -20.270 1.00 95.00 194 MET A N 1
ATOM 1512 C CA . MET A 1 194 ? 6.347 3.403 -20.284 1.00 95.00 194 MET A CA 1
ATOM 1513 C C . MET A 1 194 ? 6.338 4.182 -18.982 1.00 95.00 194 MET A C 1
ATOM 1515 O O . MET A 1 194 ? 5.381 4.902 -18.702 1.00 95.00 194 MET A O 1
ATOM 1519 N N . LEU A 1 195 ? 7.369 3.991 -18.175 1.00 94.56 195 LEU A N 1
ATOM 1520 C CA . LEU A 1 195 ? 7.484 4.600 -16.868 1.00 94.56 195 LEU A CA 1
ATOM 1521 C C . LEU A 1 195 ? 8.461 5.773 -16.954 1.00 94.56 195 LEU A C 1
ATOM 1523 O O . LEU A 1 195 ? 9.595 5.616 -17.409 1.00 94.56 195 LEU A O 1
ATOM 1527 N N . ILE A 1 196 ? 7.990 6.950 -16.557 1.00 92.88 196 ILE A N 1
ATOM 1528 C CA . ILE A 1 196 ? 8.705 8.216 -16.688 1.00 92.88 196 ILE A CA 1
ATOM 1529 C C . ILE A 1 196 ? 8.862 8.800 -15.291 1.00 92.88 196 ILE A C 1
ATOM 1531 O O . ILE A 1 196 ? 7.869 9.145 -14.650 1.00 92.88 196 ILE A O 1
ATOM 1535 N N . ASP A 1 197 ? 10.106 8.909 -14.835 1.00 91.56 197 ASP A N 1
ATOM 1536 C CA . ASP A 1 197 ? 10.449 9.656 -13.627 1.00 91.56 197 ASP A CA 1
ATOM 1537 C C . ASP A 1 197 ? 10.198 11.148 -13.882 1.00 91.56 197 ASP A C 1
ATOM 1539 O O . ASP A 1 197 ? 10.682 11.709 -14.876 1.00 91.56 197 ASP A O 1
ATOM 1543 N N . VAL A 1 198 ? 9.396 11.770 -13.016 1.00 91.81 198 VAL A N 1
ATOM 1544 C CA . VAL A 1 198 ? 9.062 13.196 -13.090 1.00 91.81 198 VAL A CA 1
ATOM 1545 C C . VAL A 1 198 ? 9.675 14.022 -11.955 1.00 91.81 198 VAL A C 1
ATOM 1547 O O . VAL A 1 198 ? 9.496 15.242 -11.939 1.00 91.81 198 VAL A O 1
ATOM 1550 N N . SER A 1 199 ? 10.386 13.389 -11.019 1.00 88.19 199 SER A N 1
ATOM 1551 C CA . SER A 1 199 ? 10.977 14.050 -9.856 1.00 88.19 199 SER A CA 1
ATOM 1552 C C . SER A 1 199 ? 12.048 15.046 -10.280 1.00 88.19 199 SER A C 1
ATOM 1554 O O . SER A 1 199 ? 12.916 14.729 -11.088 1.00 88.19 199 SER A O 1
ATOM 1556 N N . ASP A 1 200 ? 11.991 16.262 -9.734 1.00 81.81 200 ASP A N 1
ATOM 1557 C CA . ASP A 1 200 ? 12.963 17.343 -9.971 1.00 81.81 200 ASP A CA 1
ATOM 1558 C C . ASP A 1 200 ? 13.216 17.701 -11.451 1.00 81.81 200 ASP A C 1
ATOM 1560 O O . ASP A 1 200 ? 14.209 18.353 -11.786 1.00 81.81 200 ASP A O 1
ATOM 1564 N N . ARG A 1 201 ? 12.306 17.317 -12.357 1.00 86.31 201 ARG A N 1
ATOM 1565 C CA . ARG A 1 201 ? 12.431 17.582 -13.794 1.00 86.31 201 ARG A CA 1
ATOM 1566 C C . ARG A 1 201 ? 11.573 18.768 -14.240 1.00 86.31 201 ARG A C 1
ATOM 1568 O O . ARG A 1 201 ? 10.401 18.866 -13.869 1.00 86.31 201 ARG A O 1
ATOM 1575 N N . PRO A 1 202 ? 12.101 19.657 -15.101 1.00 88.38 202 PRO A N 1
ATOM 1576 C CA . PRO A 1 202 ? 11.301 20.695 -15.737 1.00 88.38 202 PRO A CA 1
ATOM 1577 C C . PRO A 1 202 ? 10.143 20.110 -16.559 1.00 88.38 202 PRO A C 1
ATOM 1579 O O . PRO A 1 202 ? 10.316 19.176 -17.343 1.00 88.38 202 PRO A O 1
ATOM 1582 N N . LEU A 1 203 ? 8.958 20.723 -16.459 1.00 89.12 203 LEU A N 1
ATOM 1583 C CA . LEU A 1 203 ? 7.777 20.321 -17.236 1.00 89.12 203 LEU A CA 1
ATOM 1584 C C . LEU A 1 203 ? 8.011 20.259 -18.766 1.00 89.12 203 LEU A C 1
ATOM 1586 O O . LEU A 1 203 ? 7.486 19.339 -19.403 1.00 89.12 203 LEU A O 1
ATOM 1590 N N . PRO A 1 204 ? 8.785 21.171 -19.394 1.00 92.25 204 PRO A N 1
ATOM 1591 C CA . PRO A 1 204 ? 9.119 21.061 -20.816 1.00 92.25 204 PRO A CA 1
ATOM 1592 C C . PRO A 1 204 ? 9.825 19.751 -21.192 1.00 92.25 204 PRO A C 1
ATOM 1594 O O . PRO A 1 204 ? 9.541 19.190 -22.250 1.00 92.25 204 PRO A O 1
ATOM 1597 N N . ASP A 1 205 ? 10.681 19.219 -20.321 1.00 90.75 205 ASP A N 1
ATOM 1598 C CA . ASP A 1 205 ? 11.432 17.991 -20.599 1.00 90.75 205 ASP A CA 1
ATOM 1599 C C . ASP A 1 205 ? 10.506 16.775 -20.533 1.00 90.75 205 ASP A C 1
ATOM 1601 O O . ASP A 1 205 ? 10.486 15.950 -21.447 1.00 90.75 205 ASP A O 1
ATOM 1605 N N . ILE A 1 206 ? 9.660 16.724 -19.498 1.00 91.00 206 ILE A N 1
ATOM 1606 C CA . ILE A 1 206 ? 8.646 15.675 -19.324 1.00 91.00 206 ILE A CA 1
ATOM 1607 C C . ILE A 1 206 ? 7.686 15.668 -20.518 1.00 91.00 206 ILE A C 1
ATOM 1609 O O . ILE A 1 206 ? 7.412 14.623 -21.104 1.00 91.00 206 ILE A O 1
ATOM 1613 N N . THR A 1 207 ? 7.177 16.838 -20.915 1.00 91.06 207 THR A N 1
ATOM 1614 C CA . THR A 1 207 ? 6.250 16.943 -22.055 1.00 91.06 207 THR A CA 1
ATOM 1615 C C . THR A 1 207 ? 6.909 16.571 -23.380 1.00 91.06 207 THR A C 1
ATOM 1617 O O . THR A 1 207 ? 6.266 15.934 -24.213 1.00 91.06 207 THR A O 1
ATOM 1620 N N . THR A 1 208 ? 8.185 16.909 -23.578 1.00 90.44 208 THR A N 1
ATOM 1621 C CA . THR A 1 208 ? 8.949 16.513 -24.771 1.00 90.44 208 THR A CA 1
ATOM 1622 C C . THR A 1 208 ? 9.076 14.995 -24.866 1.00 90.44 208 THR A C 1
ATOM 1624 O O . THR A 1 208 ? 8.765 14.426 -25.913 1.00 90.44 208 THR A O 1
ATOM 1627 N N . GLU A 1 209 ? 9.451 14.334 -23.771 1.00 88.88 209 GLU A N 1
ATOM 1628 C CA . GLU A 1 209 ? 9.571 12.874 -23.700 1.00 88.88 209 GLU A CA 1
ATOM 1629 C C . GLU A 1 209 ? 8.221 12.178 -23.932 1.00 88.88 209 GLU A C 1
ATOM 1631 O O . GLU A 1 209 ? 8.101 11.292 -24.781 1.00 88.88 209 GLU A O 1
ATOM 1636 N N . VAL A 1 210 ? 7.166 12.643 -23.259 1.00 89.94 210 VAL A N 1
ATOM 1637 C CA . VAL A 1 210 ? 5.799 12.136 -23.437 1.00 89.94 210 VAL A CA 1
ATOM 1638 C C . VAL A 1 210 ? 5.336 12.265 -24.892 1.00 89.94 210 VAL A C 1
ATOM 1640 O O . VAL A 1 210 ? 4.753 11.328 -25.445 1.00 89.94 210 VAL A O 1
ATOM 1643 N N . ASN A 1 211 ? 5.612 13.398 -25.543 1.00 88.06 211 ASN A N 1
ATOM 1644 C CA . ASN A 1 211 ? 5.261 13.626 -26.945 1.00 88.06 211 ASN A CA 1
ATOM 1645 C C . ASN A 1 211 ? 6.086 12.758 -27.904 1.00 88.06 211 ASN A C 1
ATOM 1647 O O . ASN A 1 211 ? 5.564 12.310 -28.925 1.00 88.06 211 ASN A O 1
ATOM 1651 N N . ALA A 1 212 ? 7.363 12.510 -27.608 1.00 85.44 212 ALA A N 1
ATOM 1652 C CA . ALA A 1 212 ? 8.194 11.594 -28.385 1.00 85.44 212 ALA A CA 1
ATOM 1653 C C . ALA A 1 212 ? 7.630 10.167 -28.347 1.00 85.44 212 ALA A C 1
ATOM 1655 O O . ALA A 1 212 ? 7.353 9.582 -29.395 1.00 85.44 212 ALA A O 1
ATOM 1656 N N . ILE A 1 213 ? 7.334 9.657 -27.149 1.00 85.44 213 ILE A N 1
ATOM 1657 C CA . ILE A 1 213 ? 6.739 8.328 -26.967 1.00 85.44 213 ILE A CA 1
ATOM 1658 C C . ILE A 1 213 ? 5.367 8.247 -27.649 1.00 85.44 213 ILE A C 1
ATOM 1660 O O . ILE A 1 213 ? 5.098 7.300 -28.384 1.00 85.44 213 ILE A O 1
ATOM 1664 N N . SER A 1 214 ? 4.517 9.262 -27.475 1.00 84.00 214 SER A N 1
ATOM 1665 C CA . SER A 1 214 ? 3.163 9.274 -28.048 1.00 84.00 214 SER A CA 1
ATOM 1666 C C . SER A 1 214 ? 3.159 9.284 -29.582 1.00 84.00 214 SER A C 1
ATOM 1668 O O . SER A 1 214 ? 2.256 8.711 -30.191 1.00 84.00 214 SER A O 1
ATOM 1670 N N . ARG A 1 215 ? 4.165 9.903 -30.221 1.00 81.62 215 ARG A N 1
ATOM 1671 C CA . ARG A 1 215 ? 4.327 9.898 -31.688 1.00 81.62 215 ARG A CA 1
ATOM 1672 C C . ARG A 1 215 ? 4.743 8.532 -32.226 1.00 81.62 215 ARG A C 1
ATOM 1674 O O . ARG A 1 215 ? 4.231 8.115 -33.260 1.00 81.62 215 ARG A O 1
ATOM 1681 N N . ASN A 1 216 ? 5.646 7.849 -31.528 1.00 74.19 216 ASN A N 1
ATOM 1682 C CA . ASN A 1 216 ? 6.228 6.590 -31.997 1.00 74.19 216 ASN A CA 1
ATOM 1683 C C . ASN A 1 216 ? 5.438 5.356 -31.534 1.00 74.19 216 ASN A C 1
ATOM 1685 O O . ASN A 1 216 ? 5.598 4.275 -32.095 1.00 74.19 216 ASN A O 1
ATOM 1689 N N . ALA A 1 217 ? 4.591 5.497 -30.508 1.00 71.88 217 ALA A N 1
ATOM 1690 C CA . ALA A 1 217 ? 3.935 4.377 -29.850 1.00 71.88 217 ALA A CA 1
ATOM 1691 C C . ALA A 1 217 ? 2.604 4.786 -29.174 1.00 71.88 217 ALA A C 1
ATOM 1693 O O . ALA A 1 217 ? 2.460 4.767 -27.953 1.00 71.88 217 ALA A O 1
ATOM 1694 N N . PHE A 1 218 ? 1.596 5.129 -29.983 1.00 65.75 218 PHE A N 1
ATOM 1695 C CA . PHE A 1 218 ? 0.315 5.702 -29.528 1.00 65.75 218 PHE A CA 1
ATOM 1696 C C . PHE A 1 218 ? -0.478 4.845 -28.517 1.00 65.75 218 PHE A C 1
ATOM 1698 O O . PHE A 1 218 ? -1.294 5.367 -27.765 1.00 65.75 218 PHE A O 1
ATOM 1705 N N . SER A 1 219 ? -0.271 3.526 -28.480 1.00 80.75 219 SER A N 1
ATOM 1706 C CA . SER A 1 219 ? -1.051 2.611 -27.634 1.00 80.75 219 SER A CA 1
ATOM 1707 C C . SER A 1 219 ? -0.407 2.284 -26.280 1.00 80.75 219 SER A C 1
ATOM 1709 O O . SER A 1 219 ? -0.897 1.392 -25.584 1.00 80.75 219 SER A O 1
ATOM 1711 N N . LYS A 1 220 ? 0.718 2.918 -25.921 1.00 90.75 220 LYS A N 1
ATOM 1712 C CA . LYS A 1 220 ? 1.443 2.604 -24.678 1.00 90.75 220 LYS A CA 1
ATOM 1713 C C . LYS A 1 220 ? 0.792 3.291 -23.481 1.00 90.75 220 LYS A C 1
ATOM 1715 O O . LYS A 1 220 ? 0.339 4.429 -23.568 1.00 90.75 220 LYS A O 1
ATOM 1720 N N . LYS A 1 221 ? 0.773 2.604 -22.340 1.00 94.50 221 LYS A N 1
ATOM 1721 C CA . LYS A 1 221 ? 0.265 3.153 -21.079 1.00 94.50 221 LYS A CA 1
ATOM 1722 C C . LYS A 1 221 ? 1.397 3.867 -20.352 1.00 94.50 221 LYS A C 1
ATOM 1724 O O . LYS A 1 221 ? 2.345 3.222 -19.907 1.00 94.50 221 LYS A O 1
ATOM 1729 N N . LEU A 1 222 ? 1.301 5.186 -20.233 1.00 95.19 222 LEU A N 1
ATOM 1730 C CA . LEU A 1 222 ? 2.318 5.975 -19.546 1.00 95.19 222 LEU A CA 1
ATOM 1731 C C . LEU A 1 222 ? 2.077 5.959 -18.028 1.00 95.19 222 LEU A C 1
ATOM 1733 O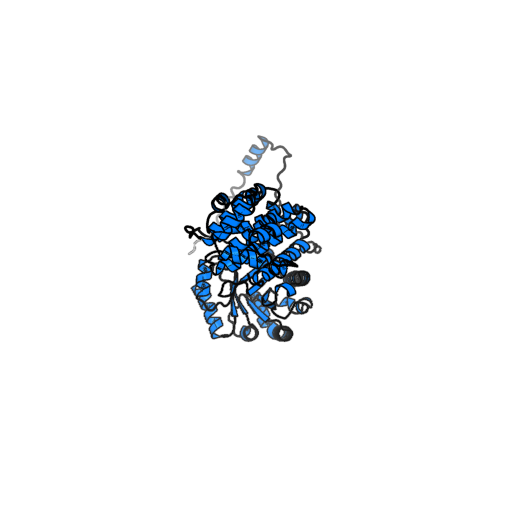 O . LEU A 1 222 ? 0.941 6.132 -17.575 1.00 95.19 222 LEU A O 1
ATOM 1737 N N . VAL A 1 223 ? 3.145 5.782 -17.256 1.00 96.12 223 VAL A N 1
ATOM 1738 C CA . VAL A 1 223 ? 3.168 5.827 -15.788 1.00 96.12 223 VAL A CA 1
ATOM 1739 C C . VAL A 1 223 ? 4.087 6.973 -15.370 1.00 96.12 223 VAL A C 1
ATOM 1741 O O . VAL A 1 223 ? 5.264 6.959 -15.721 1.00 96.12 223 VAL A O 1
ATOM 1744 N N . ALA A 1 224 ? 3.572 7.954 -14.635 1.00 95.31 224 ALA A N 1
ATOM 1745 C CA . ALA A 1 224 ? 4.400 8.982 -14.008 1.00 95.31 224 ALA A CA 1
ATOM 1746 C C . ALA A 1 224 ? 4.902 8.466 -12.650 1.00 95.31 224 ALA A C 1
ATOM 1748 O O . ALA A 1 224 ? 4.083 8.090 -11.809 1.00 95.31 224 ALA A O 1
ATOM 1749 N N . GLN A 1 225 ? 6.220 8.423 -12.457 1.00 93.44 225 GLN A N 1
ATOM 1750 C CA . GLN A 1 225 ? 6.879 7.902 -11.256 1.00 93.44 225 GLN A CA 1
ATOM 1751 C C . GLN A 1 225 ? 7.517 9.006 -10.414 1.00 93.44 225 GLN A C 1
ATOM 1753 O O . GLN A 1 225 ? 7.838 10.075 -10.927 1.00 93.44 225 GLN A O 1
ATOM 1758 N N . ASP A 1 226 ? 7.719 8.699 -9.130 1.00 89.94 226 ASP A N 1
ATOM 1759 C CA . ASP A 1 226 ? 8.377 9.567 -8.150 1.00 89.94 226 ASP A CA 1
ATOM 1760 C C . ASP A 1 226 ? 7.696 10.955 -8.037 1.00 89.94 226 ASP A C 1
ATOM 1762 O O . ASP A 1 226 ? 8.333 11.990 -7.866 1.00 89.94 226 ASP A O 1
ATOM 1766 N N . ILE A 1 227 ? 6.356 10.985 -8.107 1.00 91.50 227 ILE A N 1
ATOM 1767 C CA . ILE A 1 227 ? 5.565 12.200 -7.867 1.00 91.50 227 ILE A CA 1
ATOM 1768 C C . ILE A 1 227 ? 5.600 12.538 -6.375 1.00 91.50 227 ILE A C 1
ATOM 1770 O O . ILE A 1 227 ? 5.072 11.808 -5.538 1.00 91.50 227 ILE A O 1
ATOM 1774 N N . GLU A 1 228 ? 6.160 13.685 -6.019 1.00 87.19 228 GLU A N 1
ATOM 1775 C CA . GLU A 1 228 ? 6.280 14.036 -4.604 1.00 87.19 228 GLU A CA 1
ATOM 1776 C C . GLU A 1 228 ? 5.152 14.938 -4.087 1.00 87.19 228 GLU A C 1
ATOM 1778 O O . GLU A 1 228 ? 4.929 14.976 -2.878 1.00 87.19 228 GLU A O 1
ATOM 1783 N N . SER A 1 229 ? 4.436 15.666 -4.950 1.00 86.06 229 SER A N 1
ATOM 1784 C CA . SER A 1 229 ? 3.434 16.659 -4.527 1.00 86.06 229 SER A CA 1
ATOM 1785 C C . SER A 1 229 ? 2.105 16.555 -5.273 1.00 86.06 229 SER A C 1
ATOM 1787 O O . SER A 1 229 ? 2.036 16.051 -6.401 1.00 86.06 229 SER A O 1
ATOM 1789 N N . LEU A 1 230 ? 1.036 17.062 -4.652 1.00 84.50 230 LEU A N 1
ATOM 1790 C CA . LEU A 1 230 ? -0.287 17.116 -5.269 1.00 84.50 230 LEU A CA 1
ATOM 1791 C C . LEU A 1 230 ? -0.315 18.074 -6.459 1.00 84.50 230 LEU A C 1
ATOM 1793 O O . LEU A 1 230 ? -1.004 17.795 -7.439 1.00 84.50 230 LEU A O 1
ATOM 1797 N N . GLU A 1 231 ? 0.449 19.168 -6.439 1.00 86.62 231 GLU A N 1
ATOM 1798 C CA . GLU A 1 231 ? 0.531 20.060 -7.599 1.00 86.62 231 GLU A CA 1
ATOM 1799 C C . GLU A 1 231 ? 1.126 19.337 -8.808 1.00 86.62 231 GLU A C 1
ATOM 1801 O O . GLU A 1 231 ? 0.597 19.456 -9.918 1.00 86.62 231 GLU A O 1
ATOM 1806 N N . MET A 1 232 ? 2.176 18.538 -8.594 1.00 89.25 232 MET A N 1
ATOM 1807 C CA . MET A 1 232 ? 2.781 17.750 -9.661 1.00 89.25 232 MET A CA 1
ATOM 1808 C C . MET A 1 232 ? 1.823 16.671 -10.175 1.00 89.25 232 MET A C 1
ATOM 1810 O O . MET A 1 232 ? 1.681 16.510 -11.387 1.00 89.25 232 MET A O 1
ATOM 1814 N N . LEU A 1 233 ? 1.073 16.011 -9.284 1.00 90.25 233 LEU A N 1
ATOM 1815 C CA . LEU A 1 233 ? -0.002 15.098 -9.681 1.00 90.25 233 LEU A CA 1
ATOM 1816 C C . LEU A 1 233 ? -1.018 15.794 -10.603 1.00 90.25 233 LEU A C 1
ATOM 1818 O O . LEU A 1 233 ? -1.349 15.258 -11.660 1.00 90.25 233 LEU A O 1
ATOM 1822 N N . GLN A 1 234 ? -1.488 16.996 -10.251 1.00 89.12 234 GLN A N 1
ATOM 1823 C CA . GLN A 1 234 ? -2.455 17.741 -11.071 1.00 89.12 234 GLN A CA 1
ATOM 1824 C C . GLN A 1 234 ? -1.899 18.124 -12.446 1.00 89.12 234 GLN A C 1
ATOM 1826 O O . GLN A 1 234 ? -2.644 18.157 -13.429 1.00 89.12 234 GLN A O 1
ATOM 1831 N N . VAL A 1 235 ? -0.598 18.407 -12.538 1.00 90.88 235 VAL A N 1
ATOM 1832 C CA . VAL A 1 235 ? 0.080 18.633 -13.820 1.00 90.88 235 VAL A CA 1
ATOM 1833 C C . VAL A 1 235 ? 0.130 17.336 -14.628 1.00 90.88 235 VAL A C 1
ATOM 1835 O O . VAL A 1 235 ? -0.304 17.327 -15.781 1.00 90.88 235 VAL A O 1
ATOM 1838 N N . CYS A 1 236 ? 0.570 16.230 -14.026 1.00 92.69 236 CYS A N 1
ATOM 1839 C CA . CYS A 1 236 ? 0.631 14.924 -14.680 1.00 92.69 236 CYS A CA 1
ATOM 1840 C C . CYS A 1 236 ? -0.752 14.440 -15.151 1.00 92.69 236 CYS A C 1
ATOM 1842 O O . CYS A 1 236 ? -0.842 13.876 -16.238 1.00 92.69 236 CYS A O 1
ATOM 1844 N N . LYS A 1 237 ? -1.843 14.713 -14.416 1.00 91.75 237 LYS A N 1
ATOM 1845 C CA . LYS A 1 237 ? -3.220 14.378 -14.844 1.00 91.75 237 LYS A CA 1
ATOM 1846 C C . LYS A 1 237 ? -3.657 15.094 -16.128 1.00 91.75 237 LYS A C 1
ATOM 1848 O O . LYS A 1 237 ? -4.574 14.623 -16.793 1.00 91.75 237 LYS A O 1
ATOM 1853 N N . LYS A 1 238 ? -3.034 16.224 -16.484 1.00 92.56 238 LYS A N 1
ATOM 1854 C CA . LYS A 1 238 ? -3.309 16.953 -17.740 1.00 92.56 238 LYS A CA 1
ATOM 1855 C C . LYS A 1 238 ? -2.509 16.420 -18.930 1.00 92.56 238 LYS A C 1
ATOM 1857 O O . LYS A 1 238 ? -2.757 16.829 -20.061 1.00 92.56 238 LYS A O 1
ATOM 1862 N N . LEU A 1 239 ? -1.543 15.546 -18.675 1.00 92.56 239 LEU A N 1
ATOM 1863 C CA . LEU A 1 239 ? -0.742 14.858 -19.680 1.00 92.56 239 LEU A CA 1
ATOM 1864 C C . LEU A 1 239 ? -1.334 13.458 -19.930 1.00 92.56 239 LEU A C 1
ATOM 1866 O O . LEU A 1 239 ? -2.122 12.980 -19.114 1.00 92.56 239 LEU A O 1
ATOM 1870 N N . PRO A 1 240 ? -0.978 12.768 -21.030 1.00 92.25 240 PRO A N 1
ATOM 1871 C CA . PRO A 1 240 ? -1.504 11.437 -21.366 1.00 92.25 240 PRO A CA 1
ATOM 1872 C C . PRO A 1 240 ? -0.985 10.298 -20.456 1.00 92.25 240 PRO A C 1
ATOM 1874 O O . PRO A 1 240 ? -0.815 9.161 -20.897 1.00 92.25 240 PRO A O 1
ATOM 1877 N N . PHE A 1 241 ? -0.742 10.577 -19.173 1.00 94.62 241 PHE A N 1
ATOM 1878 C CA . PHE A 1 241 ? -0.450 9.565 -18.165 1.00 94.62 241 PHE A CA 1
ATOM 1879 C C . PHE A 1 241 ? -1.705 8.769 -17.811 1.00 94.62 241 PHE A C 1
ATOM 1881 O O . PHE A 1 241 ? -2.758 9.319 -17.493 1.00 94.62 241 PHE A O 1
ATOM 1888 N N . SER A 1 242 ? -1.576 7.444 -17.868 1.00 94.56 242 SER A N 1
ATOM 1889 C CA . SER A 1 242 ? -2.618 6.504 -17.444 1.00 94.56 242 SER A CA 1
ATOM 1890 C C . SER A 1 242 ? -2.523 6.186 -15.953 1.00 94.56 242 SER A C 1
ATOM 1892 O O . SER A 1 242 ? -3.537 5.869 -15.330 1.00 94.56 242 SER A O 1
ATOM 1894 N N . PHE A 1 243 ? -1.309 6.249 -15.398 1.00 96.12 243 PHE A N 1
ATOM 1895 C CA . PHE A 1 243 ? -1.028 5.887 -14.016 1.00 96.12 243 PHE A CA 1
ATOM 1896 C C . PHE A 1 243 ? -0.065 6.861 -13.335 1.00 96.12 243 PHE A C 1
ATOM 1898 O O . PHE A 1 243 ? 0.756 7.500 -13.996 1.00 96.12 243 PHE A O 1
ATOM 1905 N N . PHE A 1 244 ? -0.153 6.921 -12.008 1.00 94.81 244 PHE A N 1
ATOM 1906 C CA . PHE A 1 244 ? 0.575 7.858 -11.155 1.00 94.81 244 PHE A CA 1
ATOM 1907 C C . PHE A 1 244 ? 1.134 7.127 -9.936 1.00 94.81 244 PHE A C 1
ATOM 1909 O O . PHE A 1 244 ? 0.410 6.391 -9.269 1.00 94.81 244 PHE A O 1
ATOM 1916 N N . GLN A 1 245 ? 2.405 7.341 -9.634 1.00 92.62 245 GLN A N 1
ATOM 1917 C CA . GLN A 1 245 ? 3.105 6.730 -8.512 1.00 92.62 245 GLN A CA 1
ATOM 1918 C C . GLN A 1 245 ? 3.914 7.800 -7.780 1.00 92.62 245 GLN A C 1
ATOM 1920 O O . GLN A 1 245 ? 4.587 8.613 -8.416 1.00 92.62 245 GLN A O 1
ATOM 1925 N N . GLY A 1 246 ? 3.862 7.785 -6.449 1.00 88.75 246 GLY A N 1
ATOM 1926 C CA . GLY A 1 246 ? 4.645 8.697 -5.631 1.00 88.75 246 GLY A CA 1
ATOM 1927 C C . GLY A 1 246 ? 4.211 8.766 -4.166 1.00 88.75 246 GLY A C 1
ATOM 1928 O O . GLY A 1 246 ? 3.203 8.182 -3.761 1.00 88.75 246 GLY A O 1
ATOM 1929 N N . SER A 1 247 ? 4.947 9.544 -3.370 1.00 83.38 247 SER A N 1
ATOM 1930 C CA . SER A 1 247 ? 4.748 9.703 -1.918 1.00 83.38 247 SER A CA 1
ATOM 1931 C C . SER A 1 247 ? 3.636 10.693 -1.531 1.00 83.38 247 SER A C 1
ATOM 1933 O O . SER A 1 247 ? 3.345 10.877 -0.347 1.00 83.38 247 SER A O 1
ATOM 1935 N N . PHE A 1 248 ? 2.983 11.318 -2.516 1.00 82.12 248 PHE A N 1
ATOM 1936 C CA . PHE A 1 248 ? 1.984 12.373 -2.315 1.00 82.12 248 PHE A CA 1
ATOM 1937 C C . PHE A 1 248 ? 0.740 11.934 -1.517 1.00 82.12 248 PHE A C 1
ATOM 1939 O O . PHE A 1 248 ? 0.122 12.770 -0.865 1.00 82.12 248 PHE A O 1
ATOM 1946 N N . VAL A 1 249 ? 0.372 10.644 -1.521 1.00 81.06 249 VAL A N 1
ATOM 1947 C CA . VAL A 1 249 ? -0.881 10.152 -0.902 1.00 81.06 249 VAL A CA 1
ATOM 1948 C C . VAL A 1 249 ? -0.937 10.401 0.607 1.00 81.06 249 VAL A C 1
ATOM 1950 O O . VAL A 1 249 ? -1.990 10.731 1.142 1.00 81.06 249 VAL A O 1
ATOM 1953 N N . THR A 1 250 ? 0.191 10.255 1.302 1.00 79.19 250 THR A N 1
ATOM 1954 C CA . THR A 1 250 ? 0.281 10.420 2.762 1.00 79.19 250 THR A CA 1
ATOM 1955 C C . THR A 1 250 ? 0.992 11.714 3.164 1.00 79.19 250 THR A C 1
ATOM 1957 O O . THR A 1 250 ? 1.362 11.880 4.332 1.00 79.19 250 THR A O 1
ATOM 1960 N N . ARG A 1 251 ? 1.241 12.622 2.210 1.00 80.19 251 ARG A N 1
ATOM 1961 C CA . ARG A 1 251 ? 1.997 13.853 2.449 1.00 80.19 251 ARG A CA 1
ATOM 1962 C C . ARG A 1 251 ? 1.128 14.890 3.162 1.00 80.19 251 ARG A C 1
ATOM 1964 O O . ARG A 1 251 ? -0.016 15.141 2.802 1.00 80.19 251 ARG A O 1
ATOM 1971 N N . ARG A 1 252 ? 1.712 15.528 4.176 1.00 76.00 252 ARG A N 1
ATOM 1972 C CA . ARG A 1 252 ? 1.125 16.660 4.905 1.00 76.00 252 ARG A CA 1
A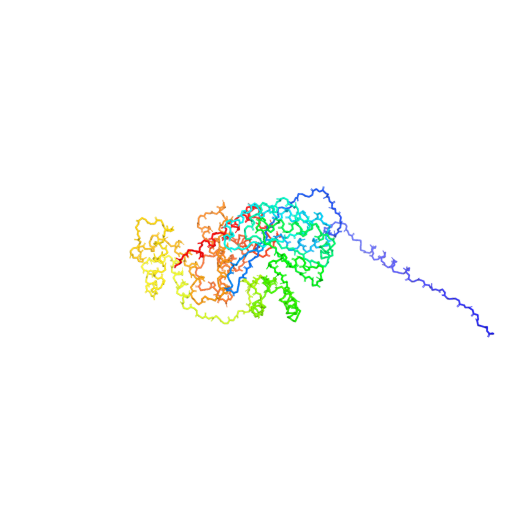TOM 1973 C C . ARG A 1 252 ? 1.513 17.950 4.188 1.00 76.00 252 ARG A C 1
ATOM 1975 O O . ARG A 1 252 ? 2.525 18.564 4.523 1.00 76.00 252 ARG A O 1
ATOM 1982 N N . GLU A 1 253 ? 0.792 18.300 3.131 1.00 67.50 253 GLU A N 1
ATOM 1983 C CA . GLU A 1 253 ? 0.975 19.597 2.472 1.00 67.50 253 GLU A CA 1
ATOM 1984 C C . GLU A 1 253 ? 0.385 20.732 3.320 1.00 67.50 253 GLU A C 1
ATOM 1986 O O . GLU A 1 253 ? -0.224 20.498 4.365 1.00 67.50 253 GLU A O 1
ATOM 1991 N N . LYS A 1 254 ? 0.630 21.985 2.919 1.00 62.59 254 LYS A N 1
ATOM 1992 C CA . LYS A 1 254 ? 0.187 23.167 3.668 1.00 62.59 254 LYS A CA 1
ATOM 1993 C C . LYS A 1 254 ? -1.327 23.095 3.880 1.00 62.59 254 LYS A C 1
ATOM 1995 O O . LYS A 1 254 ? -2.086 23.257 2.932 1.00 62.59 254 LYS A O 1
ATOM 2000 N N . TRP A 1 255 ? -1.737 22.857 5.124 1.00 61.03 255 TRP A N 1
ATOM 2001 C CA . TRP A 1 255 ? -3.138 22.745 5.508 1.00 61.03 255 TRP A CA 1
ATOM 2002 C C . TRP A 1 255 ? -3.904 24.009 5.095 1.00 61.03 255 TRP A C 1
ATOM 2004 O O . TRP A 1 255 ? -3.660 25.098 5.620 1.00 61.03 255 TRP A O 1
ATOM 2014 N N . GLU A 1 256 ? -4.815 23.880 4.133 1.00 55.03 256 GLU A N 1
ATOM 2015 C CA . GLU A 1 256 ? -5.820 24.909 3.875 1.00 55.03 256 GLU A CA 1
ATOM 2016 C C . GLU A 1 256 ? -6.891 24.878 4.976 1.00 55.03 256 GLU A C 1
ATOM 2018 O O . GLU A 1 256 ? -6.992 23.923 5.743 1.00 55.03 256 GLU A O 1
ATOM 2023 N N . LYS A 1 257 ? -7.708 25.934 5.089 1.00 54.34 257 LYS A N 1
ATOM 2024 C CA . LYS A 1 257 ? -8.767 25.977 6.110 1.00 54.34 257 LYS A CA 1
ATOM 2025 C C . LYS A 1 257 ? -9.703 24.763 5.965 1.00 54.34 257 LYS A C 1
ATOM 2027 O O . LYS A 1 257 ? -10.176 24.519 4.852 1.00 54.34 257 LYS A O 1
ATOM 2032 N N . PRO A 1 258 ? -10.037 24.062 7.066 1.00 54.78 258 PRO A N 1
ATOM 2033 C CA . PRO A 1 258 ? -10.892 22.885 7.011 1.00 54.78 258 PRO A CA 1
ATOM 2034 C C . PRO A 1 258 ? -12.243 23.228 6.385 1.00 54.78 258 PRO A C 1
ATOM 2036 O O . PRO A 1 258 ? -12.908 24.191 6.782 1.00 54.78 258 PRO A O 1
ATOM 2039 N N . ARG A 1 259 ? -12.677 22.422 5.413 1.00 56.19 259 ARG A N 1
ATOM 2040 C CA . ARG A 1 259 ? -14.081 22.418 4.997 1.00 56.19 259 ARG A CA 1
ATOM 2041 C C . ARG A 1 259 ? -14.853 21.612 6.029 1.00 56.19 259 ARG A C 1
ATOM 2043 O O . ARG A 1 259 ? -14.584 20.433 6.222 1.00 56.19 259 ARG A O 1
ATOM 2050 N N . ALA A 1 260 ? -15.799 22.259 6.704 1.00 57.56 260 ALA A N 1
ATOM 2051 C CA . ALA A 1 260 ? -16.668 21.580 7.652 1.00 57.56 260 ALA A CA 1
ATOM 2052 C C . ALA A 1 260 ? -17.471 20.491 6.927 1.00 57.56 260 ALA A C 1
ATOM 2054 O O . ALA A 1 260 ? -18.295 20.786 6.061 1.00 57.56 260 ALA A O 1
ATOM 2055 N N . ASP A 1 261 ? -17.226 19.238 7.298 1.00 74.00 261 ASP A N 1
ATOM 2056 C CA . ASP A 1 261 ? -17.938 18.086 6.769 1.00 74.00 261 ASP A CA 1
ATOM 2057 C C . ASP A 1 261 ? -18.931 17.572 7.809 1.00 74.00 261 ASP A C 1
ATOM 2059 O O . ASP A 1 261 ? -18.576 16.896 8.778 1.00 74.00 261 ASP A O 1
ATOM 2063 N N . THR A 1 262 ? -20.200 17.926 7.613 1.00 76.31 262 THR A N 1
ATOM 2064 C CA . THR A 1 262 ? -21.287 17.573 8.536 1.00 76.31 262 THR A CA 1
ATOM 2065 C C . THR A 1 262 ? -21.404 16.066 8.792 1.00 76.31 262 THR A C 1
ATOM 2067 O O . THR A 1 262 ? -21.734 15.676 9.913 1.00 76.31 262 THR A O 1
ATOM 2070 N N . GLY A 1 263 ? -21.071 15.222 7.806 1.00 81.19 263 GLY A N 1
ATOM 2071 C CA . GLY A 1 263 ? -21.103 13.768 7.960 1.00 81.19 263 GLY A CA 1
ATOM 2072 C C . GLY A 1 263 ? -19.999 13.274 8.892 1.00 81.19 263 GLY A C 1
ATOM 2073 O O . GLY A 1 263 ? -20.267 12.525 9.831 1.00 81.19 263 GLY A O 1
ATOM 2074 N N . ARG A 1 264 ? -18.763 13.749 8.691 1.00 84.81 264 ARG A N 1
ATOM 2075 C CA . ARG A 1 264 ? -17.622 13.399 9.556 1.00 84.81 264 ARG A CA 1
ATOM 2076 C C . ARG A 1 264 ? -17.829 13.895 10.990 1.00 84.81 264 ARG A C 1
ATOM 2078 O O . ARG A 1 264 ? -17.588 13.142 11.928 1.00 84.81 264 ARG A O 1
ATOM 2085 N N . LEU A 1 265 ? -18.368 15.105 11.174 1.00 85.19 265 LEU A N 1
ATOM 2086 C CA . LEU A 1 265 ? -18.674 15.654 12.504 1.00 85.19 265 LEU A CA 1
ATOM 2087 C C . LEU A 1 265 ? -19.669 14.787 13.290 1.00 85.19 265 LEU A C 1
ATOM 2089 O O . LEU A 1 265 ? -19.464 14.549 14.480 1.00 85.19 265 LEU A O 1
ATOM 2093 N N . LYS A 1 266 ? -20.719 14.275 12.634 1.00 88.00 266 LYS A N 1
ATOM 2094 C CA . LYS A 1 266 ? -21.693 13.384 13.284 1.00 88.00 266 LYS A CA 1
ATOM 2095 C C . LYS A 1 266 ? -21.053 12.059 13.708 1.00 88.00 266 LYS A C 1
ATOM 2097 O O . LYS A 1 266 ? -21.320 11.578 14.806 1.00 88.00 266 LYS A O 1
ATOM 2102 N N . VAL A 1 267 ? -20.180 11.486 12.877 1.00 90.00 267 VAL A N 1
ATOM 2103 C CA . VAL A 1 267 ? -19.435 10.263 13.226 1.00 90.00 267 VAL A CA 1
ATOM 2104 C C . VAL A 1 267 ? -18.530 10.506 14.438 1.00 90.00 267 VAL A C 1
ATOM 2106 O O . VAL A 1 267 ? -18.581 9.726 15.387 1.00 90.00 267 VAL A O 1
ATOM 2109 N N . LEU A 1 268 ? -17.775 11.611 14.459 1.00 88.50 268 LEU A N 1
ATOM 2110 C CA . LEU A 1 268 ? -16.918 11.993 15.592 1.00 88.50 268 LEU A CA 1
ATOM 2111 C C . LEU A 1 268 ? -17.717 12.157 16.898 1.00 88.50 268 LEU A C 1
ATOM 2113 O O . LEU A 1 268 ? -17.292 11.687 17.955 1.00 88.50 268 LEU A O 1
ATOM 2117 N N . GLU A 1 269 ? -18.903 12.769 16.831 1.00 90.06 269 GLU A N 1
ATOM 2118 C CA . GLU A 1 269 ? -19.807 12.910 17.978 1.00 90.06 269 GLU A CA 1
ATOM 2119 C C . GLU A 1 269 ? -20.212 11.543 18.554 1.00 90.06 269 GLU A C 1
ATOM 2121 O O . GLU A 1 269 ? -20.106 11.320 19.764 1.00 90.06 269 GLU A O 1
ATOM 2126 N N . ILE A 1 270 ? -20.613 10.600 17.693 1.00 91.75 270 ILE A N 1
ATOM 2127 C CA . ILE A 1 270 ? -20.986 9.240 18.106 1.00 91.75 270 ILE A CA 1
ATOM 2128 C C . ILE A 1 270 ? -19.775 8.516 18.708 1.00 91.75 270 ILE A C 1
ATOM 2130 O O . ILE A 1 270 ? -19.892 7.910 19.773 1.00 91.75 270 ILE A O 1
ATOM 2134 N N . MET A 1 271 ? -18.598 8.614 18.083 1.00 90.88 271 MET A N 1
ATOM 2135 C CA . MET A 1 271 ? -17.360 8.005 18.588 1.00 90.88 271 MET A CA 1
ATOM 2136 C C . MET A 1 271 ? -17.020 8.469 20.005 1.00 90.88 271 MET A C 1
ATOM 2138 O O . MET A 1 271 ? -16.641 7.653 20.849 1.00 90.88 271 MET A O 1
ATOM 2142 N N . ASN A 1 272 ? -17.200 9.760 20.286 1.00 91.06 272 ASN A N 1
ATOM 2143 C CA . ASN A 1 272 ? -16.972 10.322 21.613 1.00 91.06 272 ASN A CA 1
ATOM 2144 C C . ASN A 1 272 ? -17.947 9.770 22.660 1.00 91.06 272 ASN A C 1
ATOM 2146 O O . ASN A 1 272 ? -17.524 9.508 23.788 1.00 91.06 272 ASN A O 1
ATOM 2150 N N . GLN A 1 273 ? -19.216 9.539 22.305 1.00 92.31 273 GLN A N 1
ATOM 2151 C CA . GLN A 1 273 ? -20.175 8.905 23.219 1.00 92.31 273 GLN A CA 1
ATOM 2152 C C . GLN A 1 273 ? -19.839 7.439 23.484 1.00 92.31 273 GLN A C 1
ATOM 2154 O O . GLN A 1 273 ? -19.838 7.008 24.637 1.00 92.31 273 GLN A O 1
ATOM 2159 N N . VAL A 1 274 ? -19.466 6.690 22.444 1.00 90.75 274 VAL A N 1
ATOM 2160 C CA . VAL A 1 274 ? -19.024 5.295 22.594 1.00 90.75 274 VAL A CA 1
ATOM 2161 C C . VAL A 1 274 ? -17.824 5.214 23.540 1.00 90.75 274 VAL A C 1
ATOM 2163 O O . VAL A 1 274 ? -17.805 4.386 24.442 1.00 90.75 274 VAL A O 1
ATOM 2166 N N . ARG A 1 275 ? -16.852 6.126 23.416 1.00 86.31 275 ARG A N 1
ATOM 2167 C CA . ARG A 1 275 ? -15.668 6.160 24.294 1.00 86.31 275 ARG A CA 1
ATOM 2168 C C . ARG A 1 275 ? -15.959 6.563 25.734 1.00 86.31 275 ARG A C 1
ATOM 2170 O O . ARG A 1 275 ? -15.196 6.200 26.623 1.00 86.31 275 ARG A O 1
ATOM 2177 N N . ARG A 1 276 ? -17.044 7.297 25.979 1.00 88.19 276 ARG A N 1
ATOM 2178 C CA . ARG A 1 276 ? -17.515 7.624 27.334 1.00 88.19 276 ARG A CA 1
ATOM 2179 C C . ARG A 1 276 ? -18.315 6.487 27.974 1.00 88.19 276 ARG A C 1
ATOM 2181 O O . ARG A 1 276 ? -18.799 6.667 29.085 1.00 88.19 276 ARG A O 1
ATOM 2188 N N . ASN A 1 277 ? -18.428 5.335 27.306 1.00 87.12 277 ASN A N 1
ATOM 2189 C CA . ASN A 1 277 ? -19.296 4.226 27.697 1.00 87.12 277 ASN A CA 1
ATOM 2190 C C . ASN A 1 277 ? -20.754 4.678 27.898 1.00 87.12 277 ASN A C 1
ATOM 2192 O O . ASN A 1 277 ? -21.410 4.235 28.838 1.00 87.12 277 ASN A O 1
ATOM 2196 N N . ALA A 1 278 ? -21.240 5.582 27.037 1.00 90.50 278 ALA A N 1
ATOM 2197 C CA . ALA A 1 278 ? -22.620 6.058 27.072 1.00 90.50 278 ALA A CA 1
ATOM 2198 C C . ALA A 1 278 ? -23.623 4.903 26.929 1.00 90.50 278 ALA A C 1
ATOM 2200 O O . ALA A 1 278 ? -23.339 3.870 26.309 1.00 90.50 278 ALA A O 1
ATOM 2201 N N . GLU A 1 279 ? -24.822 5.097 27.475 1.00 91.94 279 GLU A N 1
ATOM 2202 C CA . GLU A 1 279 ? -25.898 4.115 27.377 1.00 91.94 279 GLU A CA 1
ATOM 2203 C C . GLU A 1 279 ? -26.301 3.891 25.912 1.00 91.94 279 GLU A C 1
ATOM 2205 O O . GLU A 1 279 ? -26.333 4.818 25.096 1.00 91.94 279 GLU A O 1
ATOM 2210 N N . ILE A 1 280 ? -26.680 2.655 25.565 1.00 90.69 280 ILE A N 1
ATOM 2211 C CA . ILE A 1 280 ? -27.055 2.291 24.183 1.00 90.69 280 ILE A CA 1
ATOM 2212 C C . ILE A 1 280 ? -28.171 3.202 23.653 1.00 90.69 280 ILE A C 1
ATOM 2214 O O . ILE A 1 280 ? -28.174 3.559 22.476 1.00 90.69 280 ILE A O 1
ATOM 2218 N N . ALA A 1 281 ? -29.101 3.613 24.518 1.00 90.69 281 ALA A N 1
ATOM 2219 C CA . ALA A 1 281 ? -30.196 4.507 24.158 1.00 90.69 281 ALA A CA 1
ATOM 2220 C C . ALA A 1 281 ? -29.717 5.906 23.723 1.00 90.69 281 ALA A C 1
ATOM 2222 O O . ALA A 1 281 ? -30.307 6.493 22.811 1.00 90.69 281 ALA A O 1
ATOM 2223 N N . GLU A 1 282 ? -28.651 6.423 24.338 1.00 92.38 282 GLU A N 1
ATOM 2224 C CA . GLU A 1 282 ? -28.054 7.723 24.008 1.00 92.38 282 GLU A CA 1
ATOM 2225 C C . GLU A 1 282 ? -27.325 7.654 22.666 1.00 92.38 282 GLU A C 1
ATOM 2227 O O . GLU A 1 282 ? -27.535 8.496 21.791 1.00 92.38 282 GLU A O 1
ATOM 2232 N N . ILE A 1 283 ? -26.549 6.587 22.456 1.00 92.62 283 ILE A N 1
ATOM 2233 C CA . ILE A 1 283 ? -25.881 6.317 21.178 1.00 92.62 283 ILE A CA 1
ATOM 2234 C C . ILE A 1 283 ? -26.927 6.170 20.064 1.00 92.62 283 ILE A C 1
ATOM 2236 O O . ILE A 1 283 ? -26.817 6.805 19.014 1.00 92.62 283 ILE A O 1
ATOM 2240 N N . ALA A 1 284 ? -27.989 5.394 20.302 1.00 91.06 284 ALA A N 1
ATOM 2241 C CA . ALA A 1 284 ? -29.077 5.213 19.347 1.00 91.06 284 ALA A CA 1
ATOM 2242 C C . ALA A 1 284 ? -29.771 6.539 18.997 1.00 91.06 284 ALA A C 1
ATOM 2244 O O . ALA A 1 284 ? -30.140 6.758 17.843 1.00 91.06 284 ALA A O 1
ATOM 2245 N N . ALA A 1 285 ? -29.928 7.451 19.962 1.00 91.88 285 ALA A N 1
ATOM 2246 C CA . ALA A 1 285 ? -30.518 8.763 19.714 1.00 91.88 285 ALA A CA 1
ATOM 2247 C C . ALA A 1 285 ? -29.688 9.611 18.739 1.00 91.88 285 ALA A C 1
ATOM 2249 O O . ALA A 1 285 ? -30.279 10.299 17.908 1.00 91.88 285 ALA A O 1
ATOM 2250 N N . LEU A 1 286 ? -28.353 9.529 18.785 1.00 91.75 286 LEU A N 1
ATOM 2251 C CA . LEU A 1 286 ? -27.483 10.219 17.828 1.00 91.75 286 LEU A CA 1
ATOM 2252 C C . LEU A 1 286 ? -27.611 9.651 16.414 1.00 91.75 286 LEU A C 1
ATOM 2254 O O . LEU A 1 286 ? -27.749 10.411 15.459 1.00 91.75 286 LEU A O 1
ATOM 2258 N N . PHE A 1 287 ? -27.636 8.325 16.276 1.00 90.12 287 PHE A N 1
ATOM 2259 C CA . PHE A 1 287 ? -27.865 7.671 14.985 1.00 90.12 287 PHE A CA 1
ATOM 2260 C C . PHE A 1 287 ? -29.219 8.050 14.377 1.00 90.12 287 PHE A C 1
ATOM 2262 O O . PHE A 1 287 ? -29.292 8.297 13.178 1.00 90.12 287 PHE A O 1
ATOM 2269 N N . ARG A 1 288 ? -30.289 8.167 15.178 1.00 89.25 288 ARG A N 1
ATOM 2270 C CA . ARG A 1 288 ? -31.623 8.561 14.678 1.00 89.25 288 ARG A CA 1
ATOM 2271 C C . ARG A 1 288 ? -31.668 9.970 14.079 1.00 89.25 288 ARG A C 1
ATOM 2273 O O . ARG A 1 288 ? -32.582 10.259 13.313 1.00 89.25 288 ARG A O 1
ATOM 2280 N N . GLN A 1 289 ? -30.707 10.834 14.406 1.00 88.44 289 GLN A N 1
ATOM 2281 C CA . GLN A 1 289 ? -30.594 12.163 13.795 1.00 88.44 289 GLN A CA 1
ATOM 2282 C C . GLN A 1 289 ? -30.099 12.092 12.342 1.00 88.44 289 GLN A C 1
ATOM 2284 O O . GLN A 1 289 ? -30.274 13.055 11.601 1.00 88.44 289 GLN A O 1
ATOM 2289 N N . ASP A 1 290 ? -29.512 10.962 11.933 1.00 86.12 290 ASP A N 1
ATOM 2290 C CA . ASP A 1 290 ? -29.018 10.718 10.582 1.00 86.12 290 ASP A CA 1
ATOM 2291 C C . ASP A 1 290 ? -29.539 9.362 10.049 1.00 86.12 290 ASP A C 1
ATOM 2293 O O . ASP A 1 290 ? -28.995 8.288 10.351 1.00 86.12 290 ASP A O 1
ATOM 2297 N N . PRO A 1 291 ? -30.600 9.384 9.220 1.00 84.75 291 PRO A N 1
ATOM 2298 C CA . PRO A 1 291 ? -31.162 8.176 8.623 1.00 84.75 291 PRO A CA 1
ATOM 2299 C C . PRO A 1 291 ? -30.158 7.369 7.786 1.00 84.75 291 PRO A C 1
ATOM 2301 O O . PRO A 1 291 ? -30.282 6.146 7.705 1.00 84.75 291 PRO A O 1
ATOM 2304 N N . ILE A 1 292 ? -29.152 8.019 7.187 1.00 85.00 292 ILE A N 1
ATOM 2305 C CA . ILE A 1 292 ? -28.128 7.354 6.373 1.00 85.00 292 ILE A CA 1
ATOM 2306 C C . ILE A 1 292 ? -27.193 6.555 7.283 1.00 85.00 292 ILE A C 1
ATOM 2308 O O . ILE A 1 292 ? -26.932 5.384 7.004 1.00 85.00 292 ILE A O 1
ATOM 2312 N N . LEU A 1 293 ? -26.724 7.136 8.392 1.00 85.75 293 LEU A N 1
ATOM 2313 C CA . LEU A 1 293 ? -25.898 6.414 9.370 1.00 85.75 293 LEU A CA 1
ATOM 2314 C C . LEU A 1 293 ? -26.660 5.244 10.004 1.00 85.75 293 LEU A C 1
ATOM 2316 O O . LEU A 1 293 ? -26.106 4.150 10.131 1.00 85.75 293 LEU A O 1
ATOM 2320 N N . SER A 1 294 ? -27.938 5.451 10.339 1.00 86.69 294 SER A N 1
ATOM 2321 C CA . SER A 1 294 ? -28.823 4.396 10.857 1.00 86.69 294 SER A CA 1
ATOM 2322 C C . SER A 1 294 ? -28.985 3.233 9.872 1.00 86.69 294 SER A C 1
ATOM 2324 O O . SER A 1 294 ? -28.953 2.067 10.264 1.00 86.69 294 SER A O 1
ATOM 2326 N N . TYR A 1 295 ? -29.120 3.529 8.579 1.00 85.06 295 TYR A N 1
ATOM 2327 C CA . TYR A 1 295 ? -29.174 2.500 7.545 1.00 85.06 295 TYR A CA 1
ATOM 2328 C C . TYR A 1 295 ? -27.837 1.759 7.403 1.00 85.06 295 TYR A C 1
ATOM 2330 O O . TYR A 1 295 ? -27.819 0.528 7.376 1.00 85.06 295 TYR A O 1
ATOM 2338 N N . LYS A 1 296 ? -26.713 2.490 7.365 1.00 84.81 296 LYS A N 1
ATOM 2339 C CA . LYS A 1 296 ? -25.368 1.909 7.219 1.00 84.81 296 LYS A CA 1
ATOM 2340 C C . LYS A 1 296 ? -25.040 0.917 8.340 1.00 84.81 296 LYS A C 1
ATOM 2342 O O . LYS A 1 296 ? -24.536 -0.165 8.047 1.00 84.81 296 LYS A O 1
ATOM 2347 N N . ILE A 1 297 ? -25.350 1.234 9.602 1.00 85.69 297 ILE A N 1
ATOM 2348 C CA . ILE A 1 297 ? -25.069 0.316 10.720 1.00 85.69 297 ILE A CA 1
ATOM 2349 C C . ILE A 1 297 ? -25.934 -0.948 10.663 1.00 85.69 297 ILE A C 1
ATOM 2351 O O . ILE A 1 297 ? -25.424 -2.054 10.841 1.00 85.69 297 ILE A O 1
ATOM 2355 N N . LEU A 1 298 ? -27.228 -0.810 10.351 1.00 83.88 298 LEU A N 1
ATOM 2356 C CA . LEU A 1 298 ? -28.128 -1.955 10.205 1.00 83.88 298 LEU A CA 1
ATOM 2357 C C . LEU A 1 298 ? -27.689 -2.860 9.053 1.00 83.88 298 LEU A C 1
ATOM 2359 O O . LEU A 1 298 ? -27.681 -4.080 9.200 1.00 83.88 298 LEU A O 1
ATOM 2363 N N . ARG A 1 299 ? -27.284 -2.275 7.922 1.00 81.69 299 ARG A N 1
ATOM 2364 C CA . ARG A 1 299 ? -26.764 -3.025 6.778 1.00 81.69 299 ARG A CA 1
ATOM 2365 C C . ARG A 1 299 ? -25.451 -3.734 7.099 1.00 81.69 299 ARG A C 1
ATOM 2367 O O . ARG A 1 299 ? -25.298 -4.893 6.727 1.00 81.69 299 ARG A O 1
ATOM 2374 N N . TYR A 1 300 ? -24.534 -3.070 7.800 1.00 80.94 300 TYR A N 1
ATOM 2375 C CA . TYR A 1 300 ? -23.270 -3.665 8.228 1.00 80.94 300 TYR A CA 1
ATOM 2376 C C . TYR A 1 300 ? -23.499 -4.898 9.112 1.00 80.94 300 TYR A C 1
ATOM 2378 O O . TYR A 1 300 ? -22.962 -5.970 8.833 1.00 80.94 300 TYR A O 1
ATOM 2386 N N . ILE A 1 301 ? -24.360 -4.776 10.123 1.00 80.62 301 ILE A N 1
ATOM 2387 C CA . ILE A 1 301 ? -24.664 -5.861 11.068 1.00 80.62 301 ILE A CA 1
ATOM 2388 C C . ILE A 1 301 ? -25.414 -7.009 10.391 1.00 80.62 301 ILE A C 1
ATOM 2390 O O . ILE A 1 301 ? -25.126 -8.173 10.650 1.00 80.62 301 ILE A O 1
ATOM 2394 N N . ASN A 1 302 ? -26.344 -6.688 9.492 1.00 80.88 302 ASN A N 1
ATOM 2395 C CA . ASN A 1 302 ? -27.120 -7.681 8.750 1.00 80.88 302 ASN A CA 1
ATOM 2396 C C . ASN A 1 302 ? -26.384 -8.234 7.519 1.00 80.88 302 ASN A C 1
ATOM 2398 O O . ASN A 1 302 ? -26.965 -9.011 6.759 1.00 80.88 302 ASN A O 1
ATOM 2402 N N . SER A 1 303 ? -25.128 -7.842 7.294 1.00 75.69 303 SER A N 1
ATOM 2403 C CA . SER A 1 303 ? -24.331 -8.378 6.196 1.00 75.69 303 SER A CA 1
ATOM 2404 C C . SER A 1 303 ? -23.989 -9.858 6.437 1.00 75.69 303 SER A C 1
ATOM 2406 O O . SER A 1 303 ? -23.868 -10.286 7.589 1.00 75.69 303 SER A O 1
ATOM 2408 N N . PRO A 1 304 ? -23.767 -10.659 5.376 1.00 60.84 304 PRO A N 1
ATOM 2409 C CA . PRO A 1 304 ? -23.364 -12.061 5.516 1.00 60.84 304 PRO A CA 1
ATOM 2410 C C . PRO A 1 304 ? -22.095 -12.252 6.362 1.00 60.84 304 PRO A C 1
ATOM 2412 O O . PRO A 1 304 ? -21.934 -13.285 7.007 1.00 60.84 304 PRO A O 1
ATOM 2415 N N . ALA A 1 305 ? -21.222 -11.238 6.401 1.00 59.00 305 ALA A N 1
ATOM 2416 C CA . ALA A 1 305 ? -20.012 -11.222 7.218 1.00 59.00 305 ALA A CA 1
ATOM 2417 C C . ALA A 1 305 ? -20.297 -11.208 8.733 1.00 59.00 305 ALA A C 1
ATOM 2419 O O . ALA A 1 305 ? -19.454 -11.649 9.509 1.00 59.00 305 ALA A O 1
ATOM 2420 N N . GLY A 1 306 ? -21.476 -10.739 9.159 1.00 57.38 306 GLY A N 1
ATOM 2421 C CA . GLY A 1 306 ? -21.893 -10.706 10.564 1.00 57.38 306 GLY A CA 1
ATOM 2422 C C . GLY A 1 306 ? -22.327 -12.062 11.128 1.00 57.38 306 GLY A C 1
ATOM 2423 O O . GLY A 1 306 ? -22.470 -12.194 12.340 1.00 57.38 306 GLY A O 1
ATOM 2424 N N . GLY A 1 307 ? -22.546 -13.077 10.279 1.00 60.06 307 GLY A N 1
ATOM 2425 C CA . GLY A 1 307 ? -22.858 -14.447 10.712 1.00 60.06 307 GLY A CA 1
ATOM 2426 C C . GLY A 1 307 ? -24.137 -14.591 11.551 1.00 60.06 307 GLY A C 1
ATOM 2427 O O . GLY A 1 307 ? -24.308 -15.596 12.244 1.00 60.06 307 GLY A O 1
ATOM 2428 N N . LEU A 1 308 ? -25.031 -13.597 11.524 1.00 66.88 308 LEU A N 1
ATOM 2429 C CA . LEU A 1 308 ? -26.239 -13.590 12.342 1.00 66.88 308 LEU A CA 1
ATOM 2430 C C . LEU A 1 308 ? -27.276 -14.585 11.814 1.00 66.88 308 LEU A C 1
ATOM 2432 O O . LEU A 1 308 ? -27.686 -14.535 10.656 1.00 66.88 308 LEU A O 1
ATOM 2436 N N . SER A 1 309 ? -27.765 -15.453 12.702 1.00 61.03 309 SER A N 1
ATOM 2437 C CA . SER A 1 309 ? -28.859 -16.388 12.402 1.00 61.03 309 SER A CA 1
ATOM 2438 C C . SER A 1 309 ? -30.211 -15.689 12.225 1.00 61.03 309 SER A C 1
ATOM 2440 O O . SER A 1 309 ? -31.099 -16.219 11.556 1.00 61.03 309 SER A O 1
ATOM 2442 N N . LYS A 1 310 ? -30.374 -14.494 12.811 1.00 70.81 310 LYS A N 1
ATOM 2443 C CA . LYS A 1 310 ? -31.517 -13.597 12.613 1.00 70.81 310 LYS A CA 1
ATOM 2444 C C . LYS A 1 310 ? -31.028 -12.154 12.458 1.00 70.81 310 LYS A C 1
ATOM 2446 O O . LYS A 1 310 ? -30.212 -11.729 13.274 1.00 70.81 310 LYS A O 1
ATOM 2451 N N . PRO A 1 311 ? -31.538 -11.397 11.473 1.00 74.88 311 PRO A N 1
ATOM 2452 C CA . PRO A 1 311 ? -31.164 -9.999 11.298 1.00 74.88 311 PRO A CA 1
ATOM 2453 C C . PRO A 1 311 ? -31.624 -9.147 12.489 1.00 74.88 311 PRO A C 1
ATOM 2455 O O . PRO A 1 311 ? -32.686 -9.392 13.069 1.00 74.88 311 PRO A O 1
ATOM 2458 N N . ALA A 1 312 ? -30.837 -8.129 12.832 1.00 78.19 312 ALA A N 1
ATOM 2459 C CA . ALA A 1 312 ? -31.214 -7.111 13.803 1.00 78.19 312 ALA A CA 1
ATOM 2460 C C . ALA A 1 312 ? -32.390 -6.286 13.254 1.00 78.19 312 ALA A C 1
ATOM 2462 O O . ALA A 1 312 ? -32.305 -5.733 12.154 1.00 78.19 312 ALA A O 1
ATOM 2463 N N . ALA A 1 313 ? -33.482 -6.212 14.021 1.00 78.38 313 ALA A N 1
ATOM 2464 C CA . ALA A 1 313 ? -34.708 -5.526 13.613 1.00 78.38 313 ALA A CA 1
ATOM 2465 C C . ALA A 1 313 ? -34.741 -4.055 14.050 1.00 78.38 313 ALA A C 1
ATOM 2467 O O . ALA A 1 313 ? -35.431 -3.247 13.430 1.00 78.38 313 ALA A O 1
ATOM 2468 N N . THR A 1 314 ? -34.003 -3.699 15.108 1.00 86.69 314 THR A N 1
ATOM 2469 C CA . THR A 1 314 ? -33.903 -2.318 15.601 1.00 86.69 314 THR A CA 1
ATOM 2470 C C . THR A 1 314 ? -32.455 -1.883 15.765 1.00 86.69 314 THR A C 1
ATOM 2472 O O . THR A 1 314 ? -31.545 -2.703 15.893 1.00 86.69 314 THR A O 1
ATOM 2475 N N . LEU A 1 315 ? -32.251 -0.568 15.786 1.00 87.00 315 LEU A N 1
ATOM 2476 C CA . LEU A 1 315 ? -30.945 0.046 15.982 1.00 87.00 315 LEU A CA 1
ATOM 2477 C C . LEU A 1 315 ? -30.333 -0.332 17.339 1.00 87.00 315 LEU A C 1
ATOM 2479 O O . LEU A 1 315 ? -29.154 -0.643 17.416 1.00 87.00 315 LEU A O 1
ATOM 2483 N N . GLU A 1 316 ? -31.132 -0.365 18.401 1.00 88.94 316 GLU A N 1
ATOM 2484 C CA . GLU A 1 316 ? -30.693 -0.731 19.751 1.00 88.94 316 GLU A CA 1
ATOM 2485 C C . GLU A 1 316 ? -30.260 -2.197 19.818 1.00 88.94 316 GLU A C 1
ATOM 2487 O O . GLU A 1 316 ? -29.247 -2.507 20.439 1.00 88.94 316 GLU A O 1
ATOM 2492 N N . GLN A 1 317 ? -30.985 -3.096 19.139 1.00 86.12 317 GLN A N 1
ATOM 2493 C CA . GLN A 1 317 ? -30.577 -4.497 19.006 1.00 86.12 317 GLN A CA 1
ATOM 2494 C C . GLN A 1 317 ? -29.255 -4.609 18.250 1.00 86.12 317 GLN A C 1
ATOM 2496 O O . GLN A 1 317 ? -28.368 -5.341 18.676 1.00 86.12 317 GLN A O 1
ATOM 2501 N N . ALA A 1 318 ? -29.111 -3.857 17.159 1.00 86.12 318 ALA A N 1
ATOM 2502 C CA . ALA A 1 318 ? -27.879 -3.785 16.388 1.00 86.12 318 ALA A CA 1
ATOM 2503 C C . ALA A 1 318 ? -26.691 -3.335 17.262 1.00 86.12 318 ALA A C 1
ATOM 2505 O O . ALA A 1 318 ? -25.673 -4.021 17.329 1.00 86.12 318 ALA A O 1
ATOM 2506 N N . LEU A 1 319 ? -26.841 -2.225 17.986 1.00 88.25 319 LEU A N 1
ATOM 2507 C CA . LEU A 1 319 ? -25.809 -1.686 18.876 1.00 88.25 319 LEU A CA 1
ATOM 2508 C C . LEU A 1 319 ? -25.456 -2.656 20.015 1.00 88.25 319 LEU A C 1
ATOM 2510 O O . LEU A 1 319 ? -24.281 -2.797 20.349 1.00 88.25 319 LEU A O 1
ATOM 2514 N N . LEU A 1 320 ? -26.448 -3.355 20.577 1.00 88.19 320 LEU A N 1
ATOM 2515 C CA . LEU A 1 320 ? -26.235 -4.361 21.620 1.00 88.19 320 LEU A CA 1
ATOM 2516 C C . LEU A 1 320 ? -25.457 -5.577 21.100 1.00 88.19 320 LEU A C 1
ATOM 2518 O O . LEU A 1 320 ? -24.536 -6.038 21.768 1.00 88.19 320 LEU A O 1
ATOM 2522 N N . ILE A 1 321 ? -25.821 -6.086 19.918 1.00 85.25 321 ILE A N 1
ATOM 2523 C CA . ILE A 1 321 ? -25.149 -7.224 19.272 1.00 85.25 321 ILE A CA 1
ATOM 2524 C C . ILE A 1 321 ? -23.700 -6.871 18.936 1.00 85.25 321 ILE A C 1
ATOM 2526 O O . ILE A 1 321 ? -22.804 -7.686 19.139 1.00 85.25 321 ILE A O 1
ATOM 2530 N N . LEU A 1 322 ? -23.476 -5.663 18.414 1.00 84.12 322 LEU A N 1
ATOM 2531 C CA . LEU A 1 322 ? -22.156 -5.215 17.993 1.00 84.12 322 LEU A CA 1
ATOM 2532 C C . LEU A 1 322 ? -21.228 -4.981 19.194 1.00 84.12 322 LEU A C 1
ATOM 2534 O O . LEU A 1 322 ? -20.046 -5.314 19.150 1.00 84.12 322 LEU A O 1
ATOM 2538 N N . GLY A 1 323 ? -21.770 -4.422 20.277 1.00 86.88 323 GLY A N 1
ATOM 2539 C CA . GLY A 1 323 ? -20.991 -4.001 21.433 1.00 86.88 323 GLY A CA 1
ATOM 2540 C C . GLY A 1 323 ? -20.140 -2.759 21.146 1.00 86.88 323 GLY A C 1
ATOM 2541 O O . GLY A 1 323 ? -19.921 -2.355 20.003 1.00 86.88 323 GLY A O 1
ATOM 2542 N N . GLN A 1 324 ? -19.647 -2.122 22.208 1.00 84.81 324 GLN A N 1
ATOM 2543 C CA . GLN A 1 324 ? -18.979 -0.820 22.095 1.00 84.81 324 GLN A CA 1
ATOM 2544 C C . GLN A 1 324 ? -17.642 -0.886 21.348 1.00 84.81 324 GLN A C 1
ATOM 2546 O O . GLN A 1 324 ? -17.322 0.021 20.584 1.00 84.81 324 GLN A O 1
ATOM 2551 N N . GLN A 1 325 ? -16.874 -1.964 21.531 1.00 81.62 325 GLN A N 1
ATOM 2552 C CA . GLN A 1 325 ? -15.555 -2.106 20.914 1.00 81.62 325 GLN A CA 1
ATOM 2553 C C . GLN A 1 325 ? -15.657 -2.213 19.386 1.00 81.62 325 GLN A C 1
ATOM 2555 O O . GLN A 1 325 ? -15.048 -1.424 18.667 1.00 81.62 325 GLN A O 1
ATOM 2560 N N . GLN A 1 326 ? -16.490 -3.129 18.886 1.00 83.19 326 GLN A N 1
ATOM 2561 C CA . GLN A 1 326 ? -16.680 -3.304 17.447 1.00 83.19 326 GLN A CA 1
ATOM 2562 C C . GLN A 1 326 ? -17.424 -2.114 16.822 1.00 83.19 326 GLN A C 1
ATOM 2564 O O . GLN A 1 326 ? -17.149 -1.751 15.678 1.00 83.19 326 GLN A O 1
ATOM 2569 N N . LEU A 1 327 ? -18.325 -1.464 17.570 1.00 88.75 327 LEU A N 1
ATOM 2570 C CA . LEU A 1 327 ? -18.949 -0.213 17.145 1.00 88.75 327 LEU A CA 1
ATOM 2571 C C . LEU A 1 327 ? -17.913 0.891 16.953 1.00 88.75 327 LEU A C 1
ATOM 2573 O O . LEU A 1 327 ? -17.952 1.581 15.938 1.00 88.75 327 LEU A O 1
ATOM 2577 N N . TYR A 1 328 ? -16.982 1.048 17.895 1.00 87.69 328 TYR A N 1
ATOM 2578 C CA . TYR A 1 328 ? -15.919 2.037 17.767 1.00 87.69 328 TYR A CA 1
ATOM 2579 C C . TYR A 1 328 ? -15.067 1.768 16.525 1.00 87.69 328 TYR A C 1
ATOM 2581 O O . TYR A 1 328 ? -14.876 2.677 15.721 1.00 87.69 328 TYR A O 1
ATOM 2589 N N . ARG A 1 329 ? -14.656 0.511 16.310 1.00 85.44 329 ARG A N 1
ATOM 2590 C CA . ARG A 1 329 ? -13.925 0.090 15.107 1.00 85.44 329 ARG A CA 1
ATOM 2591 C C . ARG A 1 329 ? -14.677 0.437 13.826 1.00 85.44 329 ARG A C 1
ATOM 2593 O O . ARG A 1 329 ? -14.108 0.996 12.893 1.00 85.44 329 ARG A O 1
ATOM 2600 N N . TRP A 1 330 ? -15.969 0.122 13.780 1.00 87.25 330 TRP A N 1
ATOM 2601 C CA . TRP A 1 330 ? -16.814 0.420 12.629 1.00 87.25 330 TRP A CA 1
ATOM 2602 C C . TRP A 1 330 ? -16.952 1.928 12.385 1.00 87.25 330 TRP A C 1
ATOM 2604 O O . TRP A 1 330 ? -16.876 2.364 11.240 1.00 87.25 330 TRP A O 1
ATOM 2614 N N . LEU A 1 331 ? -17.084 2.738 13.438 1.00 88.56 331 LEU A N 1
ATOM 2615 C CA . LEU A 1 331 ? -17.122 4.198 13.319 1.00 88.56 331 LEU A CA 1
ATOM 2616 C C . LEU A 1 331 ? -15.785 4.776 12.829 1.00 88.56 331 LEU A C 1
ATOM 2618 O O . LEU A 1 331 ? -15.795 5.691 12.009 1.00 88.56 331 LEU A O 1
ATOM 2622 N N . THR A 1 332 ? -14.647 4.221 13.265 1.00 85.81 332 THR A N 1
ATOM 2623 C CA . THR A 1 332 ? -13.312 4.578 12.751 1.00 85.81 332 THR A CA 1
ATOM 2624 C C . THR A 1 332 ? -13.231 4.347 11.240 1.00 85.81 332 THR A C 1
ATOM 2626 O O . THR A 1 332 ? -12.798 5.239 10.516 1.00 85.81 332 THR A O 1
ATOM 2629 N N . LEU A 1 333 ? -13.713 3.200 10.747 1.00 85.19 333 LEU A N 1
ATOM 2630 C CA . LEU A 1 333 ? -13.804 2.922 9.306 1.00 85.19 333 LEU A CA 1
ATOM 2631 C C . LEU A 1 333 ? -14.749 3.910 8.606 1.00 85.19 333 LEU A C 1
ATOM 2633 O O . LEU A 1 333 ? -14.431 4.466 7.555 1.00 85.19 333 LEU A O 1
ATOM 2637 N N . LEU A 1 334 ? -15.914 4.148 9.212 1.00 85.56 334 LEU A N 1
ATOM 2638 C CA . LEU A 1 334 ? -16.957 5.008 8.670 1.00 85.56 334 LEU A CA 1
ATOM 2639 C C . LEU A 1 334 ? -16.489 6.455 8.498 1.00 85.56 334 LEU A C 1
ATOM 2641 O O . LEU A 1 334 ? -16.933 7.118 7.565 1.00 85.56 334 LEU A O 1
ATOM 2645 N N . LEU A 1 335 ? -15.592 6.941 9.355 1.00 83.94 335 LEU A N 1
ATOM 2646 C CA . LEU A 1 335 ? -15.039 8.293 9.289 1.00 83.94 335 LEU A CA 1
ATOM 2647 C C . LEU A 1 335 ? -14.282 8.564 7.976 1.00 83.94 335 LEU A C 1
ATOM 2649 O O . LEU A 1 335 ? -14.374 9.668 7.440 1.00 83.94 335 LEU A O 1
ATOM 2653 N N . PHE A 1 336 ? -13.593 7.556 7.432 1.00 79.06 336 PHE A N 1
ATOM 2654 C CA . PHE A 1 336 ? -12.827 7.669 6.183 1.00 79.06 336 PHE A CA 1
ATOM 2655 C C . PHE A 1 336 ? -13.710 7.647 4.928 1.00 79.06 336 PHE A C 1
ATOM 2657 O O . PHE A 1 336 ? -13.363 8.276 3.934 1.00 79.06 336 PHE A O 1
ATOM 2664 N N . VAL A 1 337 ? -14.879 6.998 4.988 1.00 77.81 337 VAL A N 1
ATOM 2665 C CA . VAL A 1 337 ? -15.858 6.943 3.877 1.00 77.81 337 VAL A CA 1
ATOM 2666 C C . VAL A 1 337 ? -16.998 7.955 4.000 1.00 77.81 337 VAL A C 1
ATOM 2668 O O . VAL A 1 337 ? -17.870 8.020 3.132 1.00 77.81 337 VAL A O 1
ATOM 2671 N N . SER A 1 338 ? -17.084 8.674 5.118 1.00 74.31 338 SER A N 1
ATOM 2672 C CA . SER A 1 338 ? -18.160 9.634 5.354 1.00 74.31 338 SER A CA 1
ATOM 2673 C C . SER A 1 338 ? -17.774 11.007 4.853 1.00 74.31 338 SER A C 1
ATOM 2675 O O . SER A 1 338 ? -16.624 11.418 4.979 1.00 74.31 338 SER A O 1
ATOM 2677 N N . GLY A 1 339 ? -18.779 11.726 4.359 1.00 72.25 339 GLY A N 1
ATOM 2678 C CA . GLY A 1 339 ? -18.616 13.099 3.928 1.00 72.25 339 GLY A CA 1
ATOM 2679 C C . GLY A 1 339 ? -18.386 13.270 2.432 1.00 72.25 339 GLY A C 1
ATOM 2680 O O . GLY A 1 339 ? -18.701 12.380 1.640 1.00 72.25 339 GLY A O 1
ATOM 2681 N N . ASN A 1 340 ? -17.868 14.432 2.039 1.00 63.56 340 ASN A N 1
ATOM 2682 C CA . ASN A 1 340 ? -17.496 14.682 0.648 1.00 63.56 340 ASN A CA 1
ATOM 2683 C C . ASN A 1 340 ? -16.169 13.972 0.368 1.00 63.56 340 ASN A C 1
ATOM 2685 O O . ASN A 1 340 ? -15.108 14.487 0.717 1.00 63.56 340 ASN A O 1
ATOM 2689 N N . VAL A 1 341 ? -16.261 12.778 -0.220 1.00 62.03 341 VAL A N 1
ATOM 2690 C CA . VAL A 1 341 ? -15.111 11.960 -0.617 1.00 62.03 341 VAL A CA 1
ATOM 2691 C C . VAL A 1 341 ? -14.460 12.601 -1.839 1.00 62.03 341 VAL A C 1
ATOM 2693 O O . VAL A 1 341 ? -15.058 12.639 -2.918 1.00 62.03 341 VAL A O 1
ATOM 2696 N N . GLU A 1 342 ? -13.253 13.132 -1.672 1.00 69.19 342 GLU A N 1
ATOM 2697 C CA . GLU A 1 342 ? -12.430 13.560 -2.804 1.00 69.19 342 GLU A CA 1
ATOM 2698 C C . GLU A 1 342 ? -11.728 12.355 -3.450 1.00 69.19 342 GLU A C 1
ATOM 2700 O O . GLU A 1 342 ? -11.605 11.293 -2.847 1.00 69.19 342 GLU A O 1
ATOM 2705 N N . GLU A 1 343 ? -11.265 12.491 -4.696 1.00 67.94 343 GLU A N 1
ATOM 2706 C CA . GLU A 1 343 ? -10.632 11.380 -5.431 1.00 67.94 343 GLU A CA 1
ATOM 2707 C C . GLU A 1 343 ? -9.450 10.753 -4.662 1.00 67.94 343 GLU A C 1
ATOM 2709 O O . GLU A 1 343 ? -9.308 9.532 -4.645 1.00 67.94 343 GLU A O 1
ATOM 2714 N N . LEU A 1 344 ? -8.648 11.572 -3.967 1.00 74.19 344 LEU A N 1
ATOM 2715 C CA . LEU A 1 344 ? -7.502 11.109 -3.174 1.00 74.19 344 LEU A CA 1
ATOM 2716 C C . LEU A 1 344 ? -7.914 10.358 -1.897 1.00 74.19 344 LEU A C 1
ATOM 2718 O O . LEU A 1 344 ? -7.151 9.522 -1.407 1.00 74.19 344 LEU A O 1
ATOM 2722 N N . ASP A 1 345 ? -9.115 10.614 -1.366 1.00 77.94 345 ASP A N 1
ATOM 2723 C CA . ASP A 1 345 ? -9.577 10.033 -0.100 1.00 77.94 345 ASP A CA 1
ATOM 2724 C C . ASP A 1 345 ? -9.645 8.501 -0.184 1.00 77.94 345 ASP A C 1
ATOM 2726 O O . ASP A 1 345 ? -9.421 7.826 0.817 1.00 77.94 345 ASP A O 1
ATOM 2730 N N . ALA A 1 346 ? -9.876 7.934 -1.376 1.00 80.31 346 ALA A N 1
ATOM 2731 C CA . ALA A 1 346 ? -9.870 6.486 -1.586 1.00 80.31 346 ALA A CA 1
ATOM 2732 C C . ALA A 1 346 ? -8.471 5.875 -1.381 1.00 80.31 346 ALA A C 1
ATOM 2734 O O . ALA A 1 346 ? -8.318 4.905 -0.638 1.00 80.31 346 ALA A O 1
ATOM 2735 N N . ALA A 1 347 ? -7.433 6.459 -1.989 1.00 83.38 347 ALA A N 1
ATOM 2736 C CA . ALA A 1 347 ? -6.054 6.007 -1.794 1.00 83.38 347 ALA A CA 1
ATOM 2737 C C . ALA A 1 347 ? -5.568 6.253 -0.356 1.00 83.38 347 ALA A C 1
ATOM 2739 O O . ALA A 1 347 ? -4.825 5.438 0.202 1.00 83.38 347 ALA A O 1
ATOM 2740 N N . LEU A 1 348 ? -5.997 7.358 0.261 1.00 86.44 348 LEU A N 1
ATOM 2741 C CA . LEU A 1 348 ? -5.699 7.655 1.660 1.00 86.44 348 LEU A CA 1
ATOM 2742 C C . LEU A 1 348 ? -6.353 6.635 2.600 1.00 86.44 348 LEU A C 1
ATOM 2744 O O . LEU A 1 348 ? -5.700 6.134 3.515 1.00 86.44 348 LEU A O 1
ATOM 2748 N N . MET A 1 349 ? -7.620 6.298 2.355 1.00 86.31 349 MET A N 1
ATOM 2749 C CA . MET A 1 349 ? -8.356 5.290 3.109 1.00 86.31 349 MET A CA 1
ATOM 2750 C C . MET A 1 349 ? -7.705 3.914 2.990 1.00 86.31 349 MET A C 1
ATOM 2752 O O . MET A 1 349 ? -7.502 3.269 4.017 1.00 86.31 349 MET A O 1
ATOM 2756 N N . GLU A 1 350 ? -7.328 3.480 1.783 1.00 87.75 350 GLU A N 1
ATOM 2757 C CA . GLU A 1 350 ? -6.638 2.200 1.609 1.00 87.75 350 GLU A CA 1
ATOM 2758 C C . GLU A 1 350 ? -5.336 2.169 2.429 1.00 87.75 350 GLU A C 1
ATOM 2760 O O . GLU A 1 350 ? -5.098 1.213 3.167 1.00 87.75 350 GLU A O 1
ATOM 2765 N N . ASN A 1 351 ? -4.527 3.237 2.400 1.00 90.38 351 ASN A N 1
ATOM 2766 C CA . ASN A 1 351 ? -3.319 3.310 3.230 1.00 90.38 351 ASN A CA 1
ATOM 2767 C C . ASN A 1 351 ? -3.635 3.291 4.731 1.00 90.38 351 ASN A C 1
ATOM 2769 O O . ASN A 1 351 ? -2.984 2.562 5.476 1.00 90.38 351 ASN A O 1
ATOM 2773 N N . ALA A 1 352 ? -4.655 4.023 5.185 1.00 92.19 352 ALA A N 1
ATOM 2774 C CA . ALA A 1 352 ? -5.061 4.023 6.589 1.00 92.19 352 ALA A CA 1
ATOM 2775 C C . ALA A 1 352 ? -5.526 2.634 7.058 1.00 92.19 352 ALA A C 1
ATOM 2777 O O . ALA A 1 352 ? -5.148 2.198 8.145 1.00 92.19 352 ALA A O 1
ATOM 2778 N N . LEU A 1 353 ? -6.285 1.911 6.227 1.00 92.25 353 LEU A N 1
ATOM 2779 C CA . LEU A 1 353 ? -6.709 0.532 6.485 1.00 92.25 353 LEU A CA 1
ATOM 2780 C C . LEU A 1 353 ? -5.523 -0.425 6.565 1.00 92.25 353 LEU A C 1
ATOM 2782 O O . LEU A 1 353 ? -5.448 -1.240 7.487 1.00 92.25 353 LEU A O 1
ATOM 2786 N N . VAL A 1 354 ? -4.590 -0.321 5.618 1.00 93.25 354 VAL A N 1
ATOM 2787 C CA . VAL A 1 354 ? -3.382 -1.149 5.604 1.00 93.25 354 VAL A CA 1
ATOM 2788 C C . VAL A 1 354 ? -2.553 -0.888 6.850 1.00 93.25 354 VAL A C 1
ATOM 2790 O O . VAL A 1 354 ? -2.140 -1.842 7.504 1.00 93.25 354 VAL A O 1
ATOM 2793 N N . ARG A 1 355 ? -2.354 0.377 7.222 1.00 94.94 355 ARG A N 1
ATOM 2794 C CA . ARG A 1 355 ? -1.585 0.744 8.409 1.00 94.94 355 ARG A CA 1
ATOM 2795 C C . ARG A 1 355 ? -2.246 0.233 9.684 1.00 94.94 355 ARG A C 1
ATOM 2797 O O . ARG A 1 355 ? -1.569 -0.386 10.494 1.00 94.94 355 ARG A O 1
ATOM 2804 N N . ALA A 1 356 ? -3.562 0.407 9.818 1.00 94.75 356 ALA A N 1
ATOM 2805 C CA . ALA A 1 356 ? -4.365 -0.117 10.924 1.00 94.75 356 ALA A CA 1
ATOM 2806 C C . ALA A 1 356 ? -4.253 -1.637 11.070 1.00 94.75 356 ALA A C 1
ATOM 2808 O O . ALA A 1 356 ? -4.052 -2.170 12.162 1.00 94.75 356 ALA A O 1
ATOM 2809 N N . ARG A 1 357 ? -4.371 -2.361 9.955 1.00 95.62 357 ARG A N 1
ATOM 2810 C CA . ARG A 1 357 ? -4.292 -3.818 9.973 1.00 95.62 357 ARG A CA 1
ATOM 2811 C C . ARG A 1 357 ? -2.868 -4.311 10.196 1.00 95.62 357 ARG A C 1
ATOM 2813 O O . ARG A 1 357 ? -2.678 -5.295 10.903 1.00 95.62 357 ARG A O 1
ATOM 2820 N N . LEU A 1 358 ? -1.871 -3.639 9.630 1.00 96.44 358 LEU A N 1
ATOM 2821 C CA . LEU A 1 358 ? -0.471 -3.992 9.817 1.00 96.44 358 LEU A CA 1
ATOM 2822 C C . LEU A 1 358 ? -0.052 -3.803 11.276 1.00 96.44 358 LEU A C 1
ATOM 2824 O O . LEU A 1 358 ? 0.482 -4.740 11.860 1.00 96.44 358 LEU A O 1
ATOM 2828 N N . THR A 1 359 ? -0.345 -2.657 11.900 1.00 96.31 359 THR A N 1
ATOM 2829 C CA . THR A 1 359 ? -0.031 -2.433 13.323 1.00 96.31 359 THR A CA 1
ATOM 2830 C C . THR A 1 359 ? -0.674 -3.496 14.215 1.00 96.31 359 THR A C 1
ATOM 2832 O O . THR A 1 359 ? -0.008 -4.045 15.093 1.00 96.31 359 THR A O 1
ATOM 2835 N N . GLU A 1 360 ? -1.932 -3.856 13.951 1.00 95.38 360 GLU A N 1
ATOM 2836 C CA . GLU A 1 360 ? -2.651 -4.935 14.640 1.00 95.38 360 GLU A CA 1
ATOM 2837 C C . GLU A 1 360 ? -1.975 -6.313 14.458 1.00 95.38 360 GLU A C 1
ATOM 2839 O O . GLU A 1 360 ? -1.778 -7.053 15.430 1.00 95.38 360 GLU A O 1
ATOM 2844 N N . LEU A 1 361 ? -1.582 -6.665 13.228 1.00 96.06 361 LEU A N 1
ATOM 2845 C CA . LEU A 1 361 ? -0.898 -7.927 12.921 1.00 96.06 361 LEU A CA 1
ATOM 2846 C C . LEU A 1 361 ? 0.482 -8.009 13.582 1.00 96.06 361 LEU A C 1
ATOM 2848 O O . LEU A 1 361 ? 0.823 -9.044 14.152 1.00 96.06 361 LEU A O 1
ATOM 2852 N N . LEU A 1 362 ? 1.247 -6.916 13.579 1.00 95.88 362 LEU A N 1
ATOM 2853 C CA . LEU A 1 362 ? 2.566 -6.853 14.213 1.00 95.88 362 LEU A CA 1
ATOM 2854 C C . LEU A 1 362 ? 2.486 -7.071 15.732 1.00 95.88 362 LEU A C 1
ATOM 2856 O O . LEU A 1 362 ? 3.361 -7.710 16.308 1.00 95.88 362 LEU A O 1
ATOM 2860 N N . GLY A 1 363 ? 1.414 -6.610 16.384 1.00 93.56 363 GLY A N 1
ATOM 2861 C CA . GLY A 1 363 ? 1.179 -6.835 17.815 1.00 93.56 363 GLY A CA 1
ATOM 2862 C C . GLY A 1 363 ? 0.561 -8.191 18.168 1.00 93.56 363 GLY A C 1
ATOM 2863 O O . GLY A 1 363 ? 0.322 -8.463 19.345 1.00 93.56 363 GLY A O 1
ATOM 2864 N N . THR A 1 364 ? 0.262 -9.054 17.190 1.00 89.19 364 THR A N 1
ATOM 2865 C CA . THR A 1 364 ? -0.626 -10.210 17.401 1.00 89.19 364 THR A CA 1
ATOM 2866 C C . THR A 1 364 ? -0.117 -11.217 18.434 1.00 89.19 364 THR A C 1
ATOM 2868 O O . THR A 1 364 ? -0.930 -11.772 19.176 1.00 89.19 364 THR A O 1
ATOM 2871 N N . GLU A 1 365 ? 1.191 -11.436 18.514 1.00 85.56 365 GLU A N 1
ATOM 2872 C CA . GLU A 1 365 ? 1.789 -12.429 19.417 1.00 85.56 365 GLU A CA 1
ATOM 2873 C C . GLU A 1 365 ? 2.079 -11.866 20.818 1.00 85.56 365 GLU A C 1
ATOM 2875 O O . GLU A 1 365 ? 2.166 -12.625 21.779 1.00 85.56 365 GLU A O 1
ATOM 2880 N N . LYS A 1 366 ? 2.192 -10.537 20.949 1.00 87.88 366 LYS A N 1
ATOM 2881 C CA . LYS A 1 366 ? 2.665 -9.863 22.173 1.00 87.88 366 LYS A CA 1
ATOM 2882 C C . LYS A 1 366 ? 1.575 -9.105 22.932 1.00 87.88 366 LYS A C 1
ATOM 2884 O O . LYS A 1 366 ? 1.779 -8.750 24.090 1.00 87.88 366 LYS A O 1
ATOM 2889 N N . MET A 1 367 ? 0.429 -8.853 22.299 1.00 89.00 367 MET A N 1
ATOM 2890 C CA . MET A 1 367 ? -0.634 -7.999 22.835 1.00 89.00 367 MET A CA 1
ATOM 2891 C C . MET A 1 367 ? -1.942 -8.765 23.063 1.00 89.00 367 MET A C 1
ATOM 2893 O O . MET A 1 367 ? -2.320 -9.643 22.284 1.00 89.00 367 MET A O 1
ATOM 2897 N N . GLY A 1 368 ? -2.677 -8.389 24.112 1.00 88.50 368 GLY A N 1
ATOM 2898 C CA . GLY A 1 368 ? -4.049 -8.843 24.352 1.00 88.50 368 GLY A CA 1
ATOM 2899 C C . GLY A 1 368 ? -5.063 -8.185 23.407 1.00 88.50 368 GLY A C 1
ATOM 2900 O O . GLY A 1 368 ? -4.757 -7.207 22.728 1.00 88.50 368 GLY A O 1
ATOM 2901 N N . ALA A 1 369 ? -6.301 -8.687 23.380 1.00 84.50 369 ALA A N 1
ATOM 2902 C CA . ALA A 1 369 ? -7.338 -8.226 22.444 1.00 84.50 369 ALA A CA 1
ATOM 2903 C C . ALA A 1 369 ? -7.609 -6.708 22.503 1.00 84.50 369 ALA A C 1
ATOM 2905 O O . ALA A 1 369 ? -7.718 -6.068 21.462 1.00 84.50 369 ALA A O 1
ATOM 2906 N N . ALA A 1 370 ? -7.658 -6.114 23.700 1.00 84.25 370 ALA A N 1
ATOM 2907 C CA . ALA A 1 370 ? -7.873 -4.672 23.856 1.00 84.25 370 ALA A CA 1
ATOM 2908 C C . ALA A 1 370 ? -6.719 -3.832 23.274 1.00 84.25 370 ALA A C 1
ATOM 2910 O O . ALA A 1 370 ? -6.950 -2.839 22.597 1.00 84.25 370 ALA A O 1
ATOM 2911 N N . GLN A 1 371 ? -5.472 -4.267 23.475 1.00 88.81 371 GLN A N 1
ATOM 2912 C CA . GLN A 1 371 ? -4.288 -3.580 22.946 1.00 88.81 371 GLN A CA 1
ATOM 2913 C C . GLN A 1 371 ? -4.180 -3.705 21.421 1.00 88.81 371 GLN A C 1
ATOM 2915 O O . GLN A 1 371 ? -3.688 -2.791 20.770 1.00 88.81 371 GLN A O 1
ATOM 2920 N N . LYS A 1 372 ? -4.646 -4.819 20.841 1.00 90.31 372 LYS A N 1
ATOM 2921 C CA . LYS A 1 372 ? -4.738 -4.978 19.382 1.00 90.31 372 LYS A CA 1
ATOM 2922 C C . LYS A 1 372 ? -5.733 -3.999 18.763 1.00 90.31 372 LYS A C 1
ATOM 2924 O O . LYS A 1 372 ? -5.452 -3.442 17.709 1.00 90.31 372 LYS A O 1
ATOM 2929 N N . GLU A 1 373 ? -6.849 -3.748 19.440 1.00 87.56 373 GLU A N 1
ATOM 2930 C CA . GLU A 1 373 ? -7.807 -2.729 19.007 1.00 87.56 373 GLU A CA 1
ATOM 2931 C C . GLU A 1 373 ? -7.211 -1.320 19.102 1.00 87.56 373 GLU A C 1
ATOM 2933 O O . GLU A 1 373 ? -7.353 -0.529 18.173 1.00 87.56 373 GLU A O 1
ATOM 2938 N N . ASP A 1 374 ? -6.469 -1.021 20.173 1.00 91.75 374 ASP A N 1
ATOM 2939 C CA . ASP A 1 374 ? -5.735 0.243 20.267 1.00 91.75 374 ASP A CA 1
ATOM 2940 C C . ASP A 1 374 ? -4.693 0.373 19.139 1.00 91.75 374 ASP A C 1
ATOM 2942 O O . ASP A 1 374 ? -4.604 1.431 18.526 1.00 91.75 374 ASP A O 1
ATOM 2946 N N . LEU A 1 375 ? -3.965 -0.700 18.791 1.00 95.12 375 LEU A N 1
ATOM 2947 C CA . LEU A 1 375 ? -3.041 -0.718 17.646 1.00 95.12 375 LEU A CA 1
ATOM 2948 C C . LEU A 1 375 ? -3.751 -0.449 16.317 1.00 95.12 375 LEU A C 1
ATOM 2950 O O . LEU A 1 375 ? -3.223 0.302 15.493 1.00 95.12 375 LEU A O 1
ATOM 2954 N N . PHE A 1 376 ? -4.930 -1.037 16.112 1.00 93.31 376 PHE A N 1
ATOM 2955 C CA . PHE A 1 376 ? -5.743 -0.80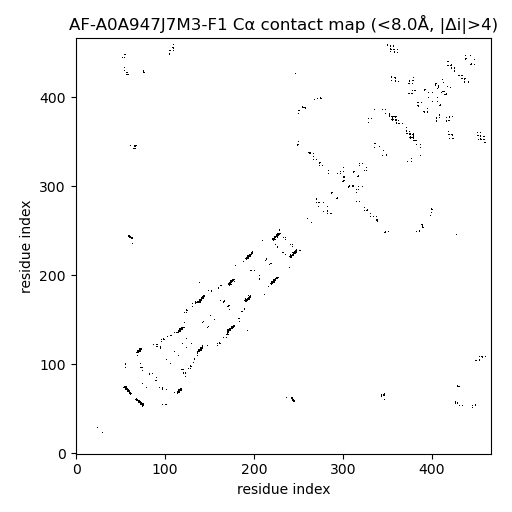5 14.923 1.00 93.31 376 PHE A CA 1
ATOM 2956 C C . PHE A 1 376 ? -6.141 0.673 14.813 1.00 93.31 376 PHE A C 1
ATOM 2958 O O . PHE A 1 376 ? -5.888 1.316 13.793 1.00 93.31 376 PHE A O 1
ATOM 2965 N N . VAL A 1 377 ? -6.691 1.239 15.892 1.00 91.88 377 VAL A N 1
ATOM 2966 C CA . VAL A 1 377 ? -7.086 2.654 15.949 1.00 91.88 377 VAL A CA 1
ATOM 2967 C C . VAL A 1 377 ? -5.877 3.569 15.755 1.00 91.88 377 VAL A C 1
ATOM 2969 O O . VAL A 1 377 ? -5.956 4.501 14.960 1.00 91.88 377 VAL A O 1
ATOM 2972 N N . THR A 1 378 ? -4.746 3.294 16.412 1.00 95.31 378 THR A N 1
ATOM 2973 C CA . THR A 1 378 ? -3.497 4.052 16.242 1.00 95.31 378 THR A CA 1
ATOM 2974 C C . THR A 1 378 ? -3.016 4.031 14.791 1.00 95.31 378 THR A C 1
ATOM 2976 O O . THR A 1 378 ? -2.678 5.080 14.245 1.00 95.31 378 THR A O 1
ATOM 2979 N N . GLY A 1 379 ? -3.013 2.865 14.139 1.00 95.25 379 GLY A N 1
ATOM 2980 C CA . GLY A 1 379 ? -2.629 2.753 12.733 1.00 95.25 379 GLY A CA 1
ATOM 2981 C C . GLY A 1 379 ? -3.546 3.577 11.830 1.00 95.25 379 GLY A C 1
ATOM 2982 O O . GLY A 1 379 ? -3.054 4.390 11.048 1.00 95.25 379 GLY A O 1
ATOM 2983 N N . MET A 1 380 ? -4.865 3.460 12.005 1.00 92.31 380 MET A N 1
ATOM 2984 C CA . MET A 1 380 ? -5.838 4.187 11.186 1.00 92.31 380 MET A CA 1
ATOM 2985 C C . MET A 1 380 ? -5.770 5.706 11.396 1.00 92.31 380 MET A C 1
ATOM 2987 O O . MET A 1 380 ? -5.762 6.476 10.438 1.00 92.31 380 MET A O 1
ATOM 2991 N N . PHE A 1 381 ? -5.689 6.153 12.651 1.00 93.25 381 PHE A N 1
ATOM 2992 C CA . PHE A 1 381 ? -5.734 7.575 13.006 1.00 93.25 381 PHE A CA 1
ATOM 2993 C C . PHE A 1 381 ? -4.427 8.325 12.761 1.00 93.25 381 PHE A C 1
ATOM 2995 O O . PHE A 1 381 ? -4.421 9.551 12.753 1.00 93.25 381 PHE A O 1
ATOM 3002 N N . SER A 1 382 ? -3.338 7.627 12.451 1.00 94.75 382 SER A N 1
ATOM 3003 C CA . SER A 1 382 ? -2.075 8.258 12.045 1.00 94.75 382 SER A CA 1
ATOM 3004 C C . SER A 1 382 ? -2.121 9.006 10.701 1.00 94.75 382 SER A C 1
ATOM 3006 O O . SER A 1 382 ? -1.147 9.671 10.337 1.00 94.75 382 SER A O 1
ATOM 3008 N N . LEU A 1 383 ? -3.233 8.887 9.966 1.00 91.69 383 LEU A N 1
ATOM 3009 C CA . LEU A 1 383 ? -3.547 9.645 8.749 1.00 91.69 383 LEU A CA 1
ATOM 3010 C C . LEU A 1 383 ? -4.789 10.532 8.907 1.00 91.69 383 LEU A C 1
ATOM 3012 O O . LEU A 1 383 ? -5.287 11.080 7.925 1.00 91.69 383 LEU A O 1
ATOM 3016 N N . LEU A 1 384 ? -5.318 10.668 10.126 1.00 88.50 384 LEU A N 1
ATOM 3017 C CA . LEU A 1 384 ? -6.544 11.428 10.352 1.00 88.50 384 LEU A CA 1
ATOM 3018 C C . LEU A 1 384 ? -6.346 12.930 10.114 1.00 88.50 384 LEU A C 1
ATOM 3020 O O . LEU A 1 384 ? -7.243 13.588 9.599 1.00 88.50 384 LEU A O 1
ATOM 3024 N N . ASP A 1 385 ? -5.161 13.450 10.421 1.00 87.31 385 ASP A N 1
ATOM 3025 C CA . ASP A 1 385 ? -4.769 14.826 10.115 1.00 87.31 385 ASP A CA 1
ATOM 3026 C C . ASP A 1 385 ? -4.762 15.096 8.605 1.00 87.31 385 ASP A C 1
ATOM 3028 O O . ASP A 1 385 ? -5.281 16.113 8.149 1.00 87.31 385 ASP A O 1
ATOM 3032 N N . VAL A 1 386 ? -4.265 14.136 7.816 1.00 86.81 386 VAL A N 1
ATOM 3033 C CA . VAL A 1 386 ? -4.306 14.181 6.345 1.00 86.81 386 VAL A CA 1
ATOM 3034 C C . VAL A 1 386 ? -5.749 14.169 5.835 1.00 86.81 386 VAL A C 1
ATOM 3036 O O . VAL A 1 386 ? -6.097 14.979 4.977 1.00 86.81 386 VAL A O 1
ATOM 3039 N N . LEU A 1 387 ? -6.603 13.310 6.402 1.00 84.00 387 LEU A N 1
ATOM 3040 C CA . LEU A 1 387 ? -8.017 13.205 6.028 1.00 84.00 387 LEU A CA 1
ATOM 3041 C C . LEU A 1 387 ? -8.795 14.493 6.340 1.00 84.00 387 LEU A C 1
ATOM 3043 O O . LEU A 1 387 ? -9.568 14.972 5.514 1.00 84.00 387 LEU A O 1
ATOM 3047 N N . LEU A 1 388 ? -8.612 15.046 7.542 1.00 81.25 388 LEU A N 1
ATOM 3048 C CA . LEU A 1 388 ? -9.335 16.235 8.009 1.00 81.25 388 LEU A CA 1
ATOM 3049 C C . LEU A 1 388 ? -8.701 17.549 7.543 1.00 81.25 388 LEU A C 1
ATOM 3051 O O . LEU A 1 388 ? -9.319 18.606 7.680 1.00 81.25 388 LEU A O 1
ATOM 3055 N N . ARG A 1 389 ? -7.491 17.482 6.981 1.00 82.31 389 ARG A N 1
ATOM 3056 C CA . ARG A 1 389 ? -6.694 18.625 6.521 1.00 82.31 389 ARG A CA 1
ATOM 3057 C C . ARG A 1 389 ? -6.431 19.651 7.614 1.00 82.31 389 ARG A C 1
ATOM 3059 O O . ARG A 1 389 ? -6.452 20.855 7.372 1.00 82.31 389 ARG A O 1
ATOM 3066 N N . VAL A 1 390 ? -6.187 19.169 8.825 1.00 84.00 390 VAL A N 1
ATOM 3067 C CA . VAL A 1 390 ? -5.816 19.994 9.975 1.00 84.00 390 VAL A CA 1
ATOM 3068 C C . VAL A 1 390 ? -4.671 19.324 10.722 1.00 84.00 390 VAL A C 1
ATOM 3070 O O . VAL A 1 390 ? -4.555 18.102 10.674 1.00 84.00 390 VAL A O 1
ATOM 3073 N N . PRO A 1 391 ? -3.832 20.090 11.433 1.00 87.88 391 PRO A N 1
ATOM 3074 C CA . PRO A 1 391 ? -2.792 19.532 12.289 1.00 87.88 391 PRO A CA 1
ATOM 3075 C C . PRO A 1 391 ? -3.289 18.414 13.231 1.00 87.88 391 PRO A C 1
ATOM 3077 O O . PRO A 1 391 ? -4.433 18.422 13.698 1.00 87.88 391 PRO A O 1
ATOM 3080 N N . MET A 1 392 ? -2.426 17.427 1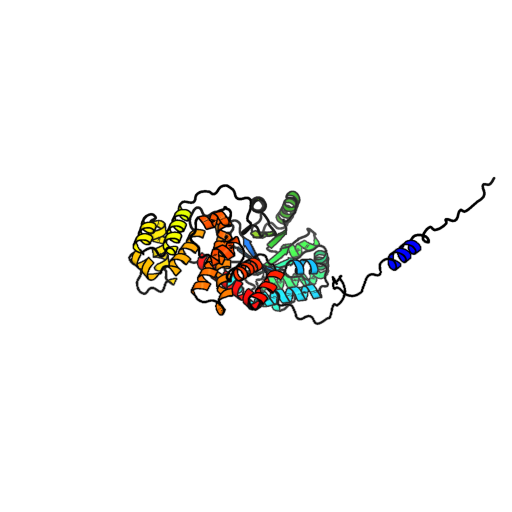3.499 1.00 89.88 392 MET A N 1
ATOM 3081 C CA . MET A 1 392 ? -2.775 16.241 14.297 1.00 89.88 392 MET A CA 1
ATOM 3082 C C . MET A 1 392 ? -3.158 16.583 15.743 1.00 89.88 392 MET A C 1
ATOM 3084 O O . MET A 1 392 ? -4.068 15.978 16.295 1.00 89.88 392 MET A O 1
ATOM 3088 N N . ASP A 1 393 ? -2.514 17.573 16.353 1.00 87.56 393 ASP A N 1
ATOM 3089 C CA . ASP A 1 393 ? -2.881 18.088 17.676 1.00 87.56 393 ASP A CA 1
ATOM 3090 C C . ASP A 1 393 ? -4.342 18.569 17.709 1.00 87.56 393 ASP A C 1
ATOM 3092 O O . ASP A 1 393 ? -5.127 18.091 18.526 1.00 87.56 393 ASP A O 1
ATOM 3096 N N . GLN A 1 394 ? -4.745 19.400 16.744 1.00 84.44 394 GLN A N 1
ATOM 3097 C CA . GLN A 1 394 ? -6.121 19.903 16.622 1.00 84.44 394 GLN A CA 1
ATOM 3098 C C . GLN A 1 394 ? -7.125 18.795 16.288 1.00 84.44 394 GLN A C 1
ATOM 3100 O O . GLN A 1 394 ? -8.255 18.795 16.773 1.00 84.44 394 GLN A O 1
ATOM 3105 N N . THR A 1 395 ? -6.714 17.826 15.466 1.00 83.88 395 THR A N 1
ATOM 3106 C CA . THR A 1 395 ? -7.526 16.646 15.146 1.00 83.88 395 THR A CA 1
ATOM 3107 C C . THR A 1 395 ? -7.919 15.900 16.420 1.00 83.88 395 THR A C 1
ATOM 3109 O O . THR A 1 395 ? -9.090 15.566 16.622 1.00 83.88 395 THR A O 1
ATOM 3112 N N . LEU A 1 396 ? -6.945 15.655 17.298 1.00 85.31 396 LEU A N 1
ATOM 3113 C CA . LEU A 1 396 ? -7.133 14.828 18.483 1.00 85.31 396 LEU A CA 1
ATOM 3114 C C . LEU A 1 396 ? -7.846 15.574 19.619 1.00 85.31 396 LEU A C 1
ATOM 3116 O O . LEU A 1 396 ? -8.513 14.921 20.412 1.00 85.31 396 LEU A O 1
ATOM 3120 N N . GLU A 1 397 ? -7.828 16.913 19.660 1.00 82.88 397 GLU A N 1
ATOM 3121 C CA . GLU A 1 397 ? -8.654 17.701 20.599 1.00 82.88 397 GLU A CA 1
ATOM 3122 C C . GLU A 1 397 ? -10.156 17.408 20.463 1.00 82.88 397 GLU A C 1
ATOM 3124 O O . GLU A 1 397 ? -10.910 17.466 21.437 1.00 82.88 397 GLU A O 1
ATOM 3129 N N . THR A 1 398 ? -10.602 17.062 19.254 1.00 77.94 398 THR A N 1
ATOM 3130 C CA . THR A 1 398 ? -12.010 16.736 18.986 1.00 77.94 398 THR A CA 1
ATOM 3131 C C . THR A 1 398 ? -12.385 15.298 19.353 1.00 77.94 398 THR A C 1
ATOM 3133 O O . THR A 1 398 ? -13.571 14.953 19.342 1.00 77.94 398 THR A O 1
ATOM 3136 N N . LEU A 1 399 ? -11.405 14.456 19.699 1.00 82.38 399 LEU A N 1
ATOM 3137 C CA . LEU A 1 399 ? -11.558 13.018 19.889 1.00 82.38 399 LEU A CA 1
ATOM 3138 C C . LEU A 1 399 ? -11.153 12.571 21.296 1.00 82.38 399 LEU A C 1
ATOM 3140 O O . LEU A 1 399 ? -10.044 12.798 21.764 1.00 82.38 399 LEU A O 1
ATOM 3144 N N . ASN A 1 400 ? -12.033 11.821 21.956 1.00 81.81 400 ASN A N 1
ATOM 3145 C CA . ASN A 1 400 ? -11.732 11.208 23.245 1.00 81.81 400 ASN A CA 1
ATOM 3146 C C . ASN A 1 400 ? -10.996 9.869 23.059 1.00 81.81 400 ASN A C 1
ATOM 3148 O O . ASN A 1 400 ? -11.619 8.802 23.030 1.00 81.81 400 ASN A O 1
ATOM 3152 N N . LEU A 1 401 ? -9.674 9.931 22.891 1.00 84.62 401 LEU A N 1
ATOM 3153 C CA . LEU A 1 401 ? -8.812 8.764 22.688 1.00 84.62 401 LEU A CA 1
ATOM 3154 C C . LEU A 1 401 ? -8.093 8.320 23.968 1.00 84.62 401 LEU A C 1
ATOM 3156 O O . LEU A 1 401 ? -7.776 9.154 24.816 1.00 84.62 401 LEU A O 1
ATOM 3160 N N . PRO A 1 402 ? -7.782 7.014 24.107 1.00 86.69 402 PRO A N 1
ATOM 3161 C CA . PRO A 1 402 ? -6.905 6.546 25.172 1.00 86.69 402 PRO A CA 1
ATOM 3162 C C . PRO A 1 402 ? -5.549 7.258 25.126 1.00 86.69 402 PRO A C 1
ATOM 3164 O O . PRO A 1 402 ? -4.970 7.425 24.054 1.00 86.69 402 PRO A O 1
ATOM 3167 N N . GLU A 1 403 ? -4.993 7.587 26.292 1.00 89.44 403 GLU A N 1
ATOM 3168 C CA . GLU A 1 403 ? -3.721 8.316 26.401 1.00 89.44 403 GLU A CA 1
ATOM 3169 C C . GLU A 1 403 ? -2.584 7.643 25.613 1.00 89.44 403 GLU A C 1
ATOM 3171 O O . GLU A 1 403 ? -1.832 8.313 24.914 1.00 89.44 403 GLU A O 1
ATOM 3176 N N . LYS A 1 404 ? -2.517 6.305 25.634 1.00 92.56 404 LYS A N 1
ATOM 3177 C CA . LYS A 1 404 ? -1.520 5.518 24.887 1.00 92.56 404 LYS A CA 1
ATOM 3178 C C . LYS A 1 404 ? -1.607 5.721 23.370 1.00 92.56 404 LYS A C 1
ATOM 3180 O O . LYS A 1 404 ? -0.584 5.672 22.694 1.00 92.56 404 LYS A O 1
ATOM 3185 N N . VAL A 1 405 ? -2.814 5.930 22.839 1.00 92.62 405 VAL A N 1
ATOM 3186 C CA . VAL A 1 405 ? -3.042 6.203 21.412 1.00 92.62 405 VAL A CA 1
ATOM 3187 C C . VAL A 1 405 ? -2.573 7.619 21.090 1.00 92.62 405 VAL A C 1
ATOM 3189 O O . VAL A 1 405 ? -1.811 7.805 20.147 1.00 92.62 405 VAL A O 1
ATOM 3192 N N . THR A 1 406 ? -2.954 8.603 21.908 1.00 92.31 406 THR A N 1
ATOM 3193 C CA . THR A 1 406 ? -2.532 10.003 21.744 1.00 92.31 406 THR A CA 1
ATOM 3194 C C . THR A 1 406 ? -1.011 10.162 21.838 1.00 92.31 406 THR A C 1
ATOM 3196 O O . THR A 1 406 ? -0.416 10.829 20.993 1.00 92.31 406 THR A O 1
ATOM 3199 N N . GLN A 1 407 ? -0.363 9.502 22.806 1.00 94.25 407 GLN A N 1
ATOM 3200 C CA . GLN A 1 407 ? 1.099 9.485 22.954 1.00 94.25 407 GLN A CA 1
ATOM 3201 C C . GLN A 1 407 ? 1.788 8.930 21.701 1.00 94.25 407 GLN A C 1
ATOM 3203 O O . GLN A 1 407 ? 2.738 9.534 21.206 1.00 94.25 407 GLN A O 1
ATOM 3208 N N . ALA A 1 408 ? 1.273 7.836 21.134 1.00 96.06 408 ALA A N 1
ATOM 3209 C CA . ALA A 1 408 ? 1.842 7.250 19.924 1.00 96.06 408 ALA A CA 1
ATOM 3210 C C . ALA A 1 408 ? 1.648 8.129 18.677 1.00 96.06 408 ALA A C 1
ATOM 3212 O O . ALA A 1 408 ? 2.529 8.171 17.822 1.00 96.06 408 ALA A O 1
ATOM 3213 N N . LEU A 1 409 ? 0.520 8.839 18.570 1.00 94.88 409 LEU A N 1
ATOM 3214 C CA . LEU A 1 409 ? 0.199 9.686 17.414 1.00 94.88 409 LEU A CA 1
ATOM 3215 C C . LEU A 1 409 ? 0.923 11.041 17.429 1.00 94.88 409 LEU A C 1
ATOM 3217 O O . LEU A 1 409 ? 1.358 11.500 16.374 1.00 94.88 409 LEU A O 1
ATOM 3221 N N . ILE A 1 410 ? 1.038 11.682 18.599 1.00 92.00 410 ILE A N 1
ATOM 3222 C CA . ILE A 1 410 ? 1.625 13.026 18.739 1.00 92.00 410 ILE A CA 1
ATOM 3223 C C . ILE A 1 410 ? 3.101 12.940 19.122 1.00 92.00 410 ILE A C 1
ATOM 3225 O O . ILE A 1 410 ? 3.963 13.427 18.393 1.00 92.00 410 ILE A O 1
ATOM 3229 N N . ALA A 1 411 ? 3.388 12.332 20.276 1.00 91.94 411 ALA A N 1
ATOM 3230 C CA . ALA A 1 411 ? 4.731 12.296 20.850 1.00 91.94 411 ALA A CA 1
ATOM 3231 C C . ALA A 1 411 ? 5.617 11.216 20.214 1.00 91.94 411 ALA A C 1
ATOM 3233 O O . ALA A 1 411 ? 6.831 11.267 20.367 1.00 91.94 411 ALA A O 1
ATOM 3234 N N . ARG A 1 412 ? 5.018 10.265 19.481 1.00 93.25 412 ARG A N 1
ATOM 3235 C CA . ARG A 1 412 ? 5.686 9.059 18.961 1.00 93.25 412 ARG A CA 1
ATOM 3236 C C . ARG A 1 412 ? 6.326 8.224 20.069 1.00 93.25 412 ARG A C 1
ATOM 3238 O O . ARG A 1 412 ? 7.376 7.617 19.903 1.00 93.25 412 ARG A O 1
ATOM 3245 N N . GLU A 1 413 ? 5.648 8.171 21.209 1.00 94.75 413 GLU A N 1
ATOM 3246 C CA . GLU A 1 413 ? 6.112 7.477 22.406 1.00 94.75 413 GLU A CA 1
ATOM 3247 C C . GLU A 1 413 ? 5.090 6.444 22.896 1.00 94.75 413 GLU A C 1
ATOM 3249 O O . GLU A 1 413 ? 3.934 6.396 22.466 1.00 94.75 413 GLU A O 1
ATOM 3254 N N . GLY A 1 414 ? 5.524 5.605 23.836 1.00 94.50 414 GLY A N 1
ATOM 3255 C CA . GLY A 1 414 ? 4.673 4.620 24.491 1.00 94.50 414 GLY A CA 1
ATOM 3256 C C . GLY A 1 414 ? 4.595 3.272 23.761 1.00 94.50 414 GLY A C 1
ATOM 3257 O O . GLY A 1 414 ? 5.259 3.041 22.752 1.00 94.50 414 GLY A O 1
ATOM 3258 N N . PRO A 1 415 ? 3.787 2.330 24.279 1.00 94.31 415 PRO A N 1
ATOM 3259 C CA . PRO A 1 415 ? 3.826 0.927 23.859 1.00 94.31 415 PRO A CA 1
ATOM 3260 C C . PRO A 1 415 ? 3.282 0.669 22.446 1.00 94.31 415 PRO A C 1
ATOM 3262 O O . PRO A 1 415 ? 3.538 -0.395 21.888 1.00 94.31 415 PRO A O 1
ATOM 3265 N N . LEU A 1 416 ? 2.516 1.607 21.880 1.00 96.50 416 LEU A N 1
ATOM 3266 C CA . LEU A 1 416 ? 1.934 1.486 20.538 1.00 96.50 416 LEU A CA 1
ATOM 3267 C C . LEU A 1 416 ? 2.830 2.117 19.460 1.00 96.50 416 LEU A C 1
ATOM 3269 O O . LEU A 1 416 ? 2.739 1.731 18.295 1.00 96.50 416 LEU A O 1
ATOM 3273 N N . ALA A 1 417 ? 3.707 3.056 19.839 1.00 96.81 417 ALA A N 1
ATOM 3274 C CA . ALA A 1 417 ? 4.512 3.830 18.898 1.00 96.81 417 ALA A CA 1
ATOM 3275 C C . ALA A 1 417 ? 5.452 2.969 18.040 1.00 96.81 417 ALA A C 1
ATOM 3277 O O . ALA A 1 417 ? 5.386 3.117 16.823 1.00 96.81 417 ALA A O 1
ATOM 3278 N N . PRO A 1 418 ? 6.229 2.002 18.577 1.00 96.81 418 PRO A N 1
ATOM 3279 C CA . PRO A 1 418 ? 7.144 1.218 17.742 1.00 96.81 418 PRO A CA 1
ATOM 3280 C C . PRO A 1 418 ? 6.432 0.413 16.646 1.00 96.81 418 PRO A C 1
ATOM 3282 O O . PRO A 1 418 ? 6.973 0.223 15.560 1.00 96.81 418 PRO A O 1
ATOM 3285 N N . TYR A 1 419 ? 5.200 -0.039 16.905 1.00 97.31 419 TYR A N 1
ATOM 3286 C CA . TYR A 1 419 ? 4.383 -0.747 15.918 1.00 97.31 419 TYR A CA 1
ATOM 3287 C C . TYR A 1 419 ? 3.894 0.196 14.818 1.00 97.31 419 TYR A C 1
ATOM 3289 O O . TYR A 1 419 ? 3.965 -0.150 13.639 1.00 97.31 419 TYR A O 1
ATOM 3297 N N . LEU A 1 420 ? 3.419 1.388 15.199 1.00 97.31 420 LEU A N 1
ATOM 3298 C CA . LEU A 1 420 ? 3.022 2.424 14.248 1.00 97.31 420 LEU A CA 1
ATOM 3299 C C . LEU A 1 420 ? 4.208 2.866 13.387 1.00 97.31 420 LEU A C 1
ATOM 3301 O O . LEU A 1 420 ? 4.086 2.942 12.167 1.00 97.31 420 LEU A O 1
ATOM 3305 N N . GLU A 1 421 ? 5.356 3.123 14.006 1.00 96.88 421 GLU A N 1
ATOM 3306 C CA . GLU A 1 421 ? 6.571 3.520 13.302 1.00 96.88 421 GLU A CA 1
ATOM 3307 C C . GLU A 1 421 ? 7.070 2.430 12.362 1.00 96.88 421 GLU A C 1
ATOM 3309 O O . GLU A 1 421 ? 7.515 2.750 11.263 1.00 96.88 421 GLU A O 1
ATOM 3314 N N . LEU A 1 422 ? 6.949 1.153 12.740 1.00 95.88 422 LEU A N 1
ATOM 3315 C CA . LEU A 1 422 ? 7.304 0.050 11.853 1.00 95.88 422 LEU A CA 1
ATOM 3316 C C . LEU A 1 422 ? 6.371 0.011 10.639 1.00 95.88 422 LEU A C 1
ATOM 3318 O O . LEU A 1 422 ? 6.851 -0.126 9.516 1.00 95.88 422 LEU A O 1
ATOM 3322 N N . ALA A 1 423 ? 5.062 0.193 10.834 1.00 95.06 423 ALA A N 1
ATOM 3323 C CA . ALA A 1 423 ? 4.106 0.256 9.730 1.00 95.06 423 ALA A CA 1
ATOM 3324 C C . ALA A 1 423 ? 4.385 1.443 8.786 1.00 95.06 423 ALA A C 1
ATOM 3326 O O . ALA A 1 423 ? 4.411 1.260 7.570 1.00 95.06 423 ALA A O 1
ATOM 3327 N N . ILE A 1 424 ? 4.679 2.628 9.335 1.00 93.38 424 ILE A N 1
ATOM 3328 C CA . ILE A 1 424 ? 5.081 3.809 8.552 1.00 93.38 424 ILE A CA 1
ATOM 3329 C C . ILE A 1 424 ? 6.397 3.546 7.811 1.00 93.38 424 ILE A C 1
ATOM 3331 O O . ILE A 1 424 ? 6.492 3.829 6.623 1.00 93.38 424 ILE A O 1
ATOM 3335 N N . ALA A 1 425 ? 7.398 2.950 8.464 1.00 91.75 425 ALA A N 1
ATOM 3336 C CA . ALA A 1 425 ? 8.681 2.640 7.837 1.00 91.75 425 ALA A CA 1
ATOM 3337 C C . ALA A 1 425 ? 8.537 1.643 6.674 1.00 91.75 425 ALA A C 1
ATOM 3339 O O . ALA A 1 425 ? 9.244 1.773 5.674 1.00 91.75 425 ALA A O 1
ATOM 3340 N N . CYS A 1 426 ? 7.607 0.685 6.777 1.00 89.88 426 CYS A N 1
ATOM 3341 C CA . CYS A 1 426 ? 7.262 -0.235 5.688 1.00 89.88 426 CYS A CA 1
ATOM 3342 C C . CYS A 1 426 ? 6.678 0.496 4.468 1.00 89.88 426 CYS A C 1
ATOM 3344 O O . CYS A 1 426 ? 6.953 0.107 3.334 1.00 89.88 426 CYS A O 1
ATOM 3346 N N . GLU A 1 427 ? 5.884 1.547 4.686 1.00 86.00 427 GLU A N 1
ATOM 3347 C CA . GLU A 1 427 ? 5.311 2.386 3.623 1.00 86.00 427 GLU A CA 1
ATOM 3348 C C . GLU A 1 427 ? 6.323 3.380 3.034 1.00 86.00 427 GLU A C 1
ATOM 3350 O O . GLU A 1 427 ? 6.345 3.577 1.825 1.00 86.00 427 GLU A O 1
ATOM 3355 N N . GLU A 1 428 ? 7.177 3.980 3.868 1.00 83.56 428 GLU A N 1
ATOM 3356 C CA . GLU A 1 428 ? 8.224 4.935 3.463 1.00 83.56 428 GLU A CA 1
ATOM 3357 C C . GLU A 1 428 ? 9.478 4.252 2.894 1.00 83.56 428 GLU A C 1
ATOM 3359 O O . GLU A 1 428 ? 10.411 4.923 2.451 1.00 83.56 428 GLU A O 1
ATOM 3364 N N . PHE A 1 429 ? 9.519 2.918 2.907 1.00 79.56 429 PHE A N 1
ATOM 3365 C CA . PHE A 1 429 ? 10.632 2.114 2.395 1.00 79.56 429 PHE A CA 1
ATOM 3366 C C . PHE A 1 429 ? 11.953 2.318 3.149 1.00 79.56 429 PHE A C 1
ATOM 3368 O O . PHE A 1 429 ? 13.042 2.110 2.598 1.00 79.56 429 PHE A O 1
ATOM 3375 N N . ASP A 1 430 ? 11.877 2.677 4.432 1.00 84.12 430 ASP A N 1
ATOM 3376 C CA . ASP A 1 430 ? 13.044 2.907 5.280 1.00 84.12 430 ASP A CA 1
ATOM 3377 C C . ASP A 1 430 ? 13.564 1.584 5.855 1.00 84.12 430 ASP A C 1
ATOM 3379 O O . ASP A 1 430 ? 13.305 1.212 7.000 1.00 84.12 430 ASP A O 1
ATOM 3383 N N . ALA A 1 431 ? 14.335 0.853 5.048 1.00 81.44 431 ALA A N 1
ATOM 3384 C CA . ALA A 1 431 ? 14.856 -0.456 5.440 1.00 81.44 431 ALA A CA 1
ATOM 3385 C C . ALA A 1 431 ? 15.701 -0.426 6.727 1.00 81.44 431 ALA A C 1
ATOM 3387 O O . ALA A 1 431 ? 15.754 -1.429 7.439 1.00 81.44 431 A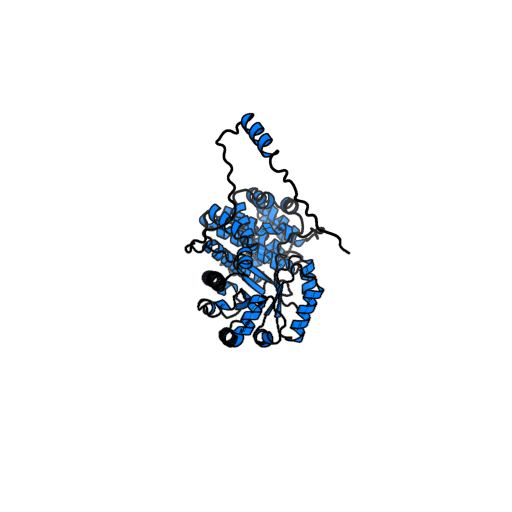LA A O 1
ATOM 3388 N N . LYS A 1 432 ? 16.357 0.704 7.041 1.00 84.06 432 LYS A N 1
ATOM 3389 C CA . LYS A 1 432 ? 17.137 0.839 8.280 1.00 84.06 432 LYS A CA 1
ATOM 3390 C C . LYS A 1 432 ? 16.205 0.884 9.485 1.00 84.06 432 LYS A C 1
ATOM 3392 O O . LYS A 1 432 ? 16.420 0.131 10.434 1.00 84.06 432 LYS A O 1
ATOM 3397 N N . LYS A 1 433 ? 15.155 1.712 9.431 1.00 90.62 433 LYS A N 1
ATOM 3398 C CA . LYS A 1 433 ? 14.127 1.743 10.480 1.00 90.62 433 LYS A CA 1
ATOM 3399 C C . LYS A 1 433 ? 13.398 0.415 10.592 1.00 90.62 433 LYS A C 1
ATOM 3401 O O . LYS A 1 433 ? 13.211 -0.050 11.707 1.00 90.62 433 LYS A O 1
ATOM 3406 N N . ILE A 1 434 ? 13.048 -0.226 9.476 1.00 91.06 434 ILE A N 1
ATOM 3407 C CA . ILE A 1 434 ? 12.391 -1.539 9.494 1.00 91.06 434 ILE A CA 1
ATOM 3408 C C . ILE A 1 434 ? 13.261 -2.559 10.222 1.00 91.06 434 ILE A C 1
ATOM 3410 O O . ILE A 1 434 ? 12.770 -3.215 11.134 1.00 91.06 434 ILE A O 1
ATOM 3414 N N . ALA A 1 435 ? 14.546 -2.677 9.872 1.00 88.62 435 ALA A N 1
ATOM 3415 C CA . ALA A 1 435 ? 15.451 -3.619 10.528 1.00 88.62 435 ALA A CA 1
ATOM 3416 C C . ALA A 1 435 ? 15.600 -3.317 12.029 1.00 88.62 435 ALA A C 1
ATOM 3418 O O . ALA A 1 435 ? 15.496 -4.221 12.859 1.00 88.62 435 ALA A O 1
ATOM 3419 N N . HIS A 1 436 ? 15.779 -2.042 12.382 1.00 92.38 436 HIS A N 1
ATOM 3420 C CA . HIS A 1 436 ? 15.905 -1.608 13.770 1.00 92.38 436 HIS A CA 1
ATOM 3421 C C . HIS A 1 436 ? 14.639 -1.891 14.592 1.00 92.38 436 HIS A C 1
ATOM 3423 O O . HIS A 1 436 ? 14.717 -2.531 15.638 1.00 92.38 436 HIS A O 1
ATOM 3429 N N . LEU A 1 437 ? 13.471 -1.465 14.107 1.00 94.94 437 LEU A N 1
ATOM 3430 C CA . LEU A 1 437 ? 12.188 -1.624 14.793 1.00 94.94 437 LEU A CA 1
ATOM 3431 C C . LEU A 1 437 ? 11.740 -3.086 14.834 1.00 94.94 437 LEU A C 1
ATOM 3433 O O . LEU A 1 437 ? 11.193 -3.516 15.844 1.00 94.94 437 LEU A O 1
ATOM 3437 N N . SER A 1 438 ? 12.021 -3.869 13.788 1.00 93.62 438 SER A N 1
ATOM 3438 C CA . SER A 1 438 ? 11.780 -5.318 13.802 1.00 93.62 438 SER A CA 1
ATOM 3439 C C . SER A 1 438 ? 12.627 -5.990 14.878 1.00 93.62 438 SER A C 1
ATOM 3441 O O . SER A 1 438 ? 12.107 -6.791 15.643 1.00 93.62 438 SER A O 1
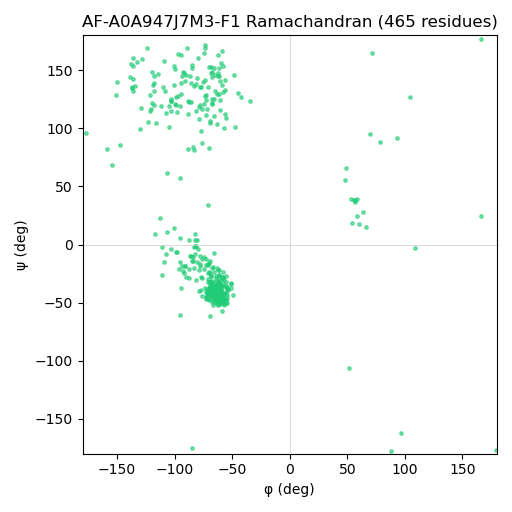ATOM 3443 N N . SER A 1 439 ? 13.904 -5.613 15.016 1.00 93.19 439 SER A N 1
ATOM 3444 C CA . SER A 1 439 ? 14.752 -6.121 16.100 1.00 93.19 439 SER A CA 1
ATOM 3445 C C . SER A 1 439 ? 14.270 -5.668 17.481 1.00 93.19 439 SER A C 1
ATOM 3447 O O . SER A 1 439 ? 14.265 -6.476 18.404 1.00 93.19 439 SER A O 1
ATOM 3449 N N . LEU A 1 440 ? 13.865 -4.403 17.634 1.00 94.19 440 LEU A N 1
ATOM 3450 C CA . LEU A 1 440 ? 13.344 -3.855 18.893 1.00 94.19 440 LEU A CA 1
ATOM 3451 C C . LEU A 1 440 ? 12.069 -4.579 19.338 1.00 94.19 440 LEU A C 1
ATOM 3453 O O . LEU A 1 440 ? 11.886 -4.873 20.518 1.00 94.19 440 LEU A O 1
ATOM 3457 N N . LEU A 1 441 ? 11.191 -4.864 18.380 1.00 94.38 441 LEU A N 1
ATOM 3458 C CA . LEU A 1 441 ? 9.949 -5.590 18.594 1.00 94.38 441 LEU A CA 1
ATOM 3459 C C . LEU A 1 441 ? 10.138 -7.103 18.591 1.00 94.38 441 LEU A C 1
ATOM 3461 O O . LEU A 1 441 ? 9.157 -7.802 18.828 1.00 94.38 441 LEU A O 1
ATOM 3465 N N . ASP A 1 442 ? 11.357 -7.605 18.364 1.00 94.00 442 ASP A N 1
ATOM 3466 C CA . ASP A 1 442 ? 11.675 -9.029 18.237 1.00 94.00 442 ASP A CA 1
ATOM 3467 C C . ASP A 1 442 ? 10.693 -9.726 17.266 1.00 94.00 442 ASP A C 1
ATOM 3469 O O . ASP A 1 442 ? 9.948 -10.646 17.594 1.00 94.00 442 ASP A O 1
ATOM 3473 N N . LEU A 1 443 ? 10.646 -9.163 16.055 1.00 92.56 443 LEU A N 1
ATOM 3474 C CA . LEU A 1 443 ? 9.879 -9.610 14.900 1.00 92.56 443 LEU A CA 1
ATOM 3475 C C . LEU A 1 443 ? 10.836 -9.978 13.767 1.00 92.56 443 LEU A C 1
ATOM 3477 O O . LEU A 1 443 ? 11.809 -9.277 13.483 1.00 92.56 443 LEU A O 1
ATOM 3481 N N . ASP A 1 444 ? 10.528 -11.068 13.073 1.00 90.19 444 ASP A N 1
ATOM 3482 C CA . ASP A 1 444 ? 11.262 -11.456 11.876 1.00 90.19 444 ASP A CA 1
ATOM 3483 C C . ASP A 1 444 ? 10.840 -10.618 10.656 1.00 90.19 444 ASP A C 1
ATOM 3485 O O . ASP A 1 444 ? 9.652 -10.417 10.408 1.00 90.19 444 ASP A O 1
ATOM 3489 N N . VAL A 1 445 ? 11.807 -10.153 9.860 1.00 87.31 445 VAL A N 1
ATOM 3490 C CA . VAL A 1 445 ? 11.548 -9.282 8.697 1.00 87.31 445 VAL A CA 1
ATOM 3491 C C . VAL A 1 445 ? 10.702 -9.987 7.627 1.00 87.31 445 VAL A C 1
ATOM 3493 O O . VAL A 1 445 ? 9.841 -9.341 7.025 1.00 87.31 445 VAL A O 1
ATOM 3496 N N . ASP A 1 446 ? 10.865 -11.302 7.417 1.00 85.75 446 ASP A N 1
ATOM 3497 C CA . ASP A 1 446 ? 10.007 -12.043 6.479 1.00 85.75 446 ASP A CA 1
ATOM 3498 C C . ASP A 1 446 ? 8.563 -12.082 7.005 1.00 85.75 446 ASP A C 1
ATOM 3500 O O . ASP A 1 446 ? 7.610 -11.948 6.234 1.00 85.75 446 ASP A O 1
ATOM 3504 N N . ARG A 1 447 ? 8.377 -12.176 8.327 1.00 89.31 447 ARG A N 1
ATOM 3505 C CA . ARG A 1 447 ? 7.051 -12.090 8.950 1.00 89.31 447 ARG A CA 1
ATOM 3506 C C . ARG A 1 447 ? 6.427 -10.702 8.807 1.00 89.31 447 ARG A C 1
ATOM 3508 O O . ARG A 1 447 ? 5.233 -10.621 8.527 1.00 89.31 447 ARG A O 1
ATOM 3515 N N . VAL A 1 448 ? 7.207 -9.627 8.946 1.00 92.06 448 VAL A N 1
ATOM 3516 C CA . VAL A 1 448 ? 6.734 -8.247 8.713 1.00 92.06 448 VAL A CA 1
ATOM 3517 C C . VAL A 1 448 ? 6.259 -8.080 7.267 1.00 92.06 448 VAL A C 1
ATOM 3519 O O . VAL A 1 448 ? 5.150 -7.596 7.045 1.00 92.06 448 VAL A O 1
ATOM 3522 N N . ASN A 1 449 ? 7.043 -8.555 6.294 1.00 89.06 449 ASN A N 1
ATOM 3523 C CA . ASN A 1 449 ? 6.671 -8.567 4.877 1.00 89.06 449 ASN A CA 1
ATOM 3524 C C . ASN A 1 449 ? 5.332 -9.295 4.633 1.00 89.06 449 ASN A C 1
ATOM 3526 O O . ASN A 1 449 ? 4.433 -8.755 3.988 1.00 89.06 449 ASN A O 1
ATOM 3530 N N . ILE A 1 450 ? 5.176 -10.514 5.167 1.00 90.44 450 ILE A N 1
ATOM 3531 C CA . ILE A 1 450 ? 3.945 -11.311 5.015 1.00 90.44 450 ILE A CA 1
ATOM 3532 C C . ILE A 1 450 ? 2.747 -10.588 5.641 1.00 90.44 450 ILE A C 1
ATOM 3534 O O . ILE A 1 450 ? 1.711 -10.451 4.989 1.00 90.44 450 ILE A O 1
ATOM 3538 N N . ASN A 1 451 ? 2.907 -10.066 6.863 1.00 93.88 451 ASN A N 1
ATOM 3539 C CA . ASN A 1 451 ? 1.864 -9.310 7.556 1.00 93.88 451 ASN A CA 1
ATOM 3540 C C . ASN A 1 451 ? 1.451 -8.053 6.771 1.00 93.88 451 ASN A C 1
ATOM 3542 O O . ASN A 1 451 ? 0.284 -7.662 6.799 1.00 93.88 451 ASN A O 1
ATOM 3546 N N . HIS A 1 452 ? 2.376 -7.417 6.045 1.00 92.19 452 HIS A N 1
ATOM 3547 C CA . HIS A 1 452 ? 2.056 -6.259 5.204 1.00 92.19 452 HIS A CA 1
ATOM 3548 C C . HIS A 1 452 ? 1.183 -6.645 4.010 1.00 92.19 452 HIS A C 1
ATOM 3550 O O . HIS A 1 452 ? 0.191 -5.970 3.738 1.00 92.19 452 HIS A O 1
ATOM 3556 N N . ILE A 1 453 ? 1.484 -7.764 3.344 1.00 91.31 453 ILE A N 1
ATOM 3557 C CA . ILE A 1 453 ? 0.632 -8.298 2.270 1.00 91.31 453 ILE A CA 1
ATOM 3558 C C . ILE A 1 453 ? -0.720 -8.759 2.824 1.00 91.31 453 ILE A C 1
ATOM 3560 O O . ILE A 1 453 ? -1.745 -8.504 2.198 1.00 91.31 453 ILE A O 1
ATOM 3564 N N . ASP A 1 454 ? -0.752 -9.379 4.010 1.00 93.44 454 ASP A N 1
ATOM 3565 C CA . ASP A 1 454 ? -2.003 -9.754 4.686 1.00 93.44 454 ASP A CA 1
ATOM 3566 C C . ASP A 1 454 ? -2.883 -8.522 4.927 1.00 93.44 454 ASP A C 1
ATOM 3568 O O . ASP A 1 454 ? -4.090 -8.555 4.679 1.00 93.44 454 ASP A O 1
ATOM 3572 N N . ALA A 1 455 ? -2.277 -7.423 5.384 1.00 93.88 455 ALA A N 1
ATOM 3573 C CA . ALA A 1 455 ? -2.966 -6.161 5.610 1.00 93.88 455 ALA A CA 1
ATOM 3574 C C . ALA A 1 455 ? -3.524 -5.553 4.315 1.00 93.88 455 ALA A C 1
ATOM 3576 O O . ALA A 1 455 ? -4.652 -5.060 4.311 1.00 93.88 455 ALA A O 1
ATOM 3577 N N . LEU A 1 456 ? -2.779 -5.636 3.212 1.00 90.44 456 LEU A N 1
ATOM 3578 C CA . LEU A 1 456 ? -3.223 -5.169 1.897 1.00 90.44 456 LEU A CA 1
ATOM 3579 C C . LEU A 1 456 ? -4.399 -5.980 1.351 1.00 90.44 456 LEU A C 1
ATOM 3581 O O . LEU A 1 456 ? -5.412 -5.405 0.963 1.00 90.44 456 LEU A O 1
ATOM 3585 N N . VAL A 1 457 ? -4.298 -7.309 1.370 1.00 90.50 457 VAL A N 1
ATOM 3586 C CA . VAL A 1 457 ? -5.387 -8.196 0.932 1.00 90.50 457 VAL A CA 1
ATOM 3587 C C . VAL A 1 457 ? -6.636 -7.968 1.781 1.00 90.50 457 VAL A C 1
ATOM 3589 O O . VAL A 1 457 ? -7.753 -7.931 1.267 1.00 90.50 457 VAL A O 1
ATOM 3592 N N . TRP A 1 458 ? -6.463 -7.772 3.088 1.00 91.38 458 TRP A N 1
ATOM 3593 C CA . TRP A 1 458 ? -7.568 -7.444 3.981 1.00 91.38 458 TRP A CA 1
ATOM 3594 C C . TRP A 1 458 ? -8.236 -6.108 3.624 1.00 91.38 458 TRP A C 1
ATOM 3596 O O . TRP A 1 458 ? -9.463 -6.061 3.539 1.00 91.38 458 TRP A O 1
ATOM 3606 N N . ALA A 1 459 ? -7.456 -5.054 3.367 1.00 88.12 459 ALA A N 1
ATOM 3607 C CA . ALA A 1 459 ? -7.986 -3.744 2.984 1.00 88.12 459 ALA A CA 1
ATOM 3608 C C . ALA A 1 459 ? -8.757 -3.804 1.651 1.00 88.12 459 ALA A C 1
ATOM 3610 O O . ALA A 1 459 ? -9.873 -3.300 1.565 1.00 88.12 459 ALA A O 1
ATOM 3611 N N . GLN A 1 460 ? -8.232 -4.518 0.649 1.00 83.25 460 GLN A N 1
ATOM 3612 C CA . GLN A 1 460 ? -8.916 -4.716 -0.636 1.00 83.25 460 GLN A CA 1
ATOM 3613 C C . GLN A 1 460 ? -10.281 -5.397 -0.494 1.00 83.25 460 GLN A C 1
ATOM 3615 O O . GLN A 1 460 ? -11.243 -5.030 -1.169 1.00 83.25 460 GLN A O 1
ATOM 3620 N N . ASN A 1 461 ? -10.375 -6.393 0.388 1.00 81.38 461 ASN A N 1
ATOM 3621 C CA . ASN A 1 461 ? -11.627 -7.103 0.630 1.00 81.38 461 ASN A CA 1
ATOM 3622 C C . ASN A 1 461 ? -12.678 -6.221 1.319 1.00 81.38 461 ASN A C 1
ATOM 3624 O O . ASN A 1 461 ? -13.872 -6.449 1.128 1.00 81.38 461 ASN A O 1
ATOM 3628 N N . LEU A 1 462 ? -12.256 -5.217 2.096 1.00 74.88 462 LEU A N 1
ATOM 3629 C CA . LEU A 1 462 ? -13.169 -4.231 2.675 1.00 74.88 462 LEU A CA 1
ATOM 3630 C C . LEU A 1 462 ? -13.717 -3.263 1.627 1.00 74.88 462 LEU A C 1
ATOM 3632 O O . LEU A 1 462 ? -14.912 -2.988 1.652 1.00 74.88 462 LEU A O 1
ATOM 3636 N N . ASP A 1 463 ? -12.887 -2.808 0.688 1.00 61.44 463 ASP A N 1
ATOM 3637 C CA . ASP A 1 463 ? -13.333 -1.934 -0.407 1.00 61.44 463 ASP A CA 1
ATOM 3638 C C . ASP A 1 463 ? -14.269 -2.655 -1.392 1.00 61.44 463 ASP A C 1
ATOM 3640 O O . ASP A 1 463 ? -15.162 -2.045 -1.983 1.00 61.44 463 ASP A O 1
ATOM 3644 N N . ALA A 1 464 ? -14.087 -3.968 -1.572 1.00 49.25 464 ALA A N 1
ATOM 3645 C CA . ALA A 1 464 ? -14.936 -4.799 -2.427 1.00 49.25 464 ALA A CA 1
ATOM 3646 C C . ALA A 1 464 ? -16.282 -5.179 -1.779 1.00 49.25 464 ALA A C 1
ATOM 3648 O O . ALA A 1 464 ? -17.208 -5.598 -2.482 1.00 49.25 464 ALA A O 1
ATOM 3649 N N . ALA A 1 465 ? -16.414 -5.048 -0.455 1.00 37.12 465 ALA A N 1
ATOM 3650 C CA . ALA A 1 465 ? -17.668 -5.289 0.242 1.00 37.12 465 ALA A CA 1
ATOM 3651 C C . ALA A 1 465 ? -18.596 -4.077 0.042 1.00 37.12 465 ALA A C 1
ATOM 3653 O O . ALA A 1 465 ? -18.245 -2.965 0.434 1.00 37.12 465 ALA A O 1
ATOM 3654 N N . PRO A 1 466 ? -19.790 -4.239 -0.554 1.00 30.92 466 PRO A N 1
ATOM 3655 C CA . PRO A 1 466 ? -20.664 -3.102 -0.784 1.00 30.92 466 PRO A CA 1
ATOM 3656 C C . PRO A 1 466 ? -21.204 -2.602 0.565 1.00 30.92 466 PRO A C 1
ATOM 3658 O O . PRO A 1 466 ? -22.073 -3.252 1.159 1.00 30.92 466 PRO A O 1
ATOM 3661 N N . ALA A 1 467 ? -20.686 -1.453 1.015 1.00 34.97 467 ALA A N 1
ATOM 3662 C CA . ALA A 1 467 ? -21.173 -0.685 2.165 1.00 34.97 467 ALA A CA 1
ATOM 3663 C C . ALA A 1 467 ? -22.672 -0.408 2.073 1.00 34.97 467 ALA A C 1
ATOM 3665 O O . ALA A 1 467 ? -23.145 -0.070 0.959 1.00 34.97 467 ALA A O 1
#

Foldseek 3Di:
DDDDDDDDDDDDDDPPPVVVVVVVCVVDPDDDDDDDDDDDDDDDPDPDDDPPQWFWFWWFKAFLLRAGQAIEIATFPVLVVVCPPPDLVSLQVRLVSRLVLQVLLVCVLLPPRHAYEYEHELSNLPPPSVLVPPQARYEHEYECDVVSVVVCLVCVVPSLVSLVVSVVSNHAYEYEPDDDDPSCLSVLVRHQEYEYEPPPDDPVVVQVVLVVSCVSPVRHAYEYEADEEPVVVVVVSVGSHRIYIHDHLLDLDQQDDFDDFPFLLLLLVLLQCLLVVHDLVVSLVSCVVPVVSLVVLQCVCQPVVVVDPDRDPHSSSSCVSCDSLNSSVVSLLVSLVTGDDDSSSNVNSLQLQLQLQLLLLLCVVPDDPVVSSLLSSLSNLLSVCVSRSHDSVVSCVSHDDDPQSVCCNPVCDDDNNLSSQLSVCSNVSVRVSVVVSCVVSVHDSSSSSNSSSVSNSVSVVVVVPDD

Mean predicted aligned error: 11.47 Å

Secondary structure (DSSP, 8-state):
--------PPPP--SSHHHHHHHHHHHSPPPS--------------TT-----PPEEEEEEE-TTS-EEEEEEEE-HHHHHHHTTS-HHHHHHHHHHHHHHHHHTTTHHHHTTSEEEEEE-GGGTT-TTGGGS--TTEEEEEE--HHHHHHHHHSHHHHHHHHHHHHHTT-EEEEES----GGGHHHHHH-SEEEEE-TT--HHHHHHHHHHHHHH-TT-EEEEEEE--HHHHHHHTTTTEEEEEEGGGG-----PPPP--HHHHHHHHHHHHHHTT--HHHHHHHHHT-HHHHHHHHHHHTSGGG--SS---SHHHHHHHHHHHHHHHHHHHHHHHSSS--HHHHHHHHHHHHHHHHHHHHTTTTS-HHHHHHHHHHHHHTTHHHHHTS-HHHHHHTS---HHHHIIIII--STTHHHHHHHHHHHHT-HHHHHHHHHHTT--HHHHHHHHHHHHHHHHHHHHS--

pLDDT: mean 80.59, std 18.88, range [24.39, 97.69]